Protein AF-A0A8H6SZB6-F1 (afdb_monomer)

Structure (mmCIF, N/CA/C/O backbone):
data_AF-A0A8H6SZB6-F1
#
_entry.id   AF-A0A8H6SZB6-F1
#
loop_
_atom_site.group_PDB
_atom_site.id
_atom_site.type_symbol
_atom_site.label_atom_id
_atom_site.label_alt_id
_atom_site.label_comp_id
_atom_site.label_asym_id
_atom_site.label_entity_id
_atom_site.label_seq_id
_atom_site.pdbx_PDB_ins_code
_atom_site.Cartn_x
_atom_site.Cartn_y
_atom_site.Cartn_z
_atom_site.occupancy
_atom_site.B_iso_or_equiv
_atom_site.auth_seq_id
_atom_site.auth_comp_id
_atom_site.auth_asym_id
_atom_site.auth_atom_id
_atom_site.pdbx_PDB_model_num
ATOM 1 N N . MET A 1 1 ? 35.752 -51.944 34.432 1.00 48.78 1 MET A N 1
ATOM 2 C CA . MET A 1 1 ? 34.397 -51.657 33.916 1.00 48.78 1 MET A CA 1
ATOM 3 C C . MET A 1 1 ? 34.372 -50.200 33.505 1.00 48.78 1 MET A C 1
ATOM 5 O O . MET A 1 1 ? 34.284 -49.334 34.363 1.00 48.78 1 MET A O 1
ATOM 9 N N . SER A 1 2 ? 34.583 -49.936 32.219 1.00 47.03 2 SER A N 1
ATOM 10 C CA . SER A 1 2 ? 34.638 -48.579 31.673 1.00 47.03 2 SER A CA 1
ATOM 11 C C . SER A 1 2 ? 33.209 -48.085 31.464 1.00 47.03 2 SER A C 1
ATOM 13 O O . SER A 1 2 ? 32.445 -48.708 30.727 1.00 47.03 2 SER A O 1
ATOM 15 N N . THR A 1 3 ? 32.819 -47.018 32.154 1.00 53.22 3 THR A N 1
ATOM 16 C CA . THR A 1 3 ? 31.522 -46.367 31.964 1.00 53.22 3 THR A CA 1
ATOM 17 C C . THR A 1 3 ? 31.456 -45.783 30.549 1.00 53.22 3 THR A C 1
ATOM 19 O O . THR A 1 3 ? 32.387 -45.084 30.143 1.00 53.22 3 THR A O 1
ATOM 22 N N . PRO A 1 4 ? 30.400 -46.068 29.764 1.00 52.97 4 PRO A N 1
ATOM 23 C CA . PRO A 1 4 ? 30.261 -45.492 28.435 1.00 52.97 4 PRO A CA 1
ATOM 24 C C . PRO A 1 4 ? 30.169 -43.970 28.560 1.00 52.97 4 PRO A C 1
ATOM 26 O O . PRO A 1 4 ? 29.329 -43.433 29.286 1.00 52.97 4 PRO A O 1
ATOM 29 N N . THR A 1 5 ? 31.083 -43.292 27.876 1.00 57.53 5 THR A N 1
ATOM 30 C CA . THR A 1 5 ? 31.211 -41.838 27.828 1.00 57.53 5 THR A CA 1
ATOM 31 C C . THR A 1 5 ? 29.922 -41.199 27.302 1.00 57.53 5 THR A C 1
ATOM 33 O O . THR A 1 5 ? 29.282 -41.716 26.386 1.00 57.53 5 THR A O 1
ATOM 36 N N . SER A 1 6 ? 29.540 -40.055 27.885 1.00 62.25 6 SER A N 1
ATOM 37 C CA . SER A 1 6 ? 28.322 -39.266 27.594 1.00 62.25 6 SER A CA 1
ATOM 38 C C . SER A 1 6 ? 28.018 -39.084 26.090 1.00 62.25 6 SER A C 1
ATOM 40 O O . SER A 1 6 ? 26.857 -39.081 25.679 1.00 62.25 6 SER A O 1
ATOM 42 N N . SER A 1 7 ? 29.060 -39.055 25.251 1.00 62.00 7 SER A N 1
ATOM 43 C CA . SER A 1 7 ? 28.978 -38.996 23.783 1.00 62.00 7 SER A CA 1
ATOM 44 C C . SER A 1 7 ? 28.144 -40.128 23.161 1.00 62.00 7 SER A C 1
ATOM 46 O O . SER A 1 7 ? 27.322 -39.883 22.281 1.00 62.00 7 SER A O 1
ATOM 48 N N . ALA A 1 8 ? 28.273 -41.364 23.657 1.00 64.75 8 ALA A N 1
ATOM 49 C CA . ALA A 1 8 ? 27.619 -42.531 23.058 1.00 64.75 8 ALA A CA 1
ATOM 50 C C . ALA A 1 8 ? 26.089 -42.539 23.256 1.00 64.75 8 ALA A C 1
ATOM 52 O O . ALA A 1 8 ? 25.350 -43.060 22.420 1.00 64.75 8 ALA A O 1
ATOM 53 N N . LYS A 1 9 ? 25.586 -41.933 24.344 1.00 61.62 9 LYS A N 1
ATOM 54 C CA . LYS A 1 9 ? 24.136 -41.804 24.586 1.00 61.62 9 LYS A CA 1
ATOM 55 C C . LYS A 1 9 ? 23.492 -40.743 23.690 1.00 61.62 9 LYS A C 1
ATOM 57 O O . LYS A 1 9 ? 22.364 -40.937 23.241 1.00 61.62 9 LYS A O 1
ATOM 62 N N . LEU A 1 10 ? 24.206 -39.655 23.400 1.00 60.78 10 LEU A N 1
ATOM 63 C CA . LEU A 1 10 ? 23.748 -38.611 22.479 1.00 60.78 10 LEU A CA 1
ATOM 64 C C . LEU A 1 10 ? 23.704 -39.111 21.026 1.00 60.78 10 LEU A C 1
ATOM 66 O O . LEU A 1 10 ? 22.736 -38.841 20.317 1.00 60.78 10 LEU A O 1
ATOM 70 N N . GLU A 1 11 ? 24.686 -39.908 20.601 1.00 60.69 11 GLU A N 1
ATOM 71 C CA . GLU A 1 11 ? 24.689 -40.521 19.264 1.00 60.69 11 GLU A CA 1
ATOM 72 C C . GLU A 1 11 ? 23.550 -41.532 19.059 1.00 60.69 11 GLU A C 1
ATOM 74 O O . GLU A 1 11 ? 22.949 -41.572 17.983 1.00 60.69 11 GLU A O 1
ATOM 79 N N . ALA A 1 12 ? 23.199 -42.314 20.087 1.00 62.69 12 ALA A N 1
ATOM 80 C CA . ALA A 1 12 ? 22.104 -43.284 20.006 1.00 62.69 12 ALA A CA 1
ATOM 81 C C . ALA A 1 12 ? 20.720 -42.621 19.851 1.00 62.69 12 ALA A C 1
ATOM 83 O O . ALA A 1 12 ? 19.852 -43.168 19.173 1.00 62.69 12 ALA A O 1
ATOM 84 N N . SER A 1 13 ? 20.526 -41.427 20.425 1.00 62.12 13 SER A N 1
ATOM 85 C CA . SER A 1 13 ? 19.269 -40.665 20.331 1.00 62.12 13 SER A CA 1
ATOM 86 C C . SER A 1 13 ? 19.099 -39.926 18.990 1.00 62.12 13 SER A C 1
ATOM 88 O O . SER A 1 13 ? 17.979 -39.728 18.524 1.00 62.12 13 SER A O 1
ATOM 90 N N . ARG A 1 14 ? 20.200 -39.561 18.311 1.00 60.28 14 ARG A N 1
ATOM 91 C CA . ARG A 1 14 ? 20.164 -38.813 17.035 1.00 60.28 14 ARG A CA 1
ATOM 92 C C . ARG A 1 14 ? 19.840 -39.672 15.808 1.00 60.28 14 ARG A C 1
ATOM 94 O O . ARG A 1 14 ? 19.167 -39.200 14.893 1.00 60.28 14 ARG A O 1
ATOM 101 N N . LYS A 1 15 ? 20.270 -40.939 15.782 1.00 62.75 15 LYS A N 1
ATOM 102 C CA . LYS A 1 15 ? 20.017 -41.863 14.656 1.00 62.75 15 LYS A CA 1
ATOM 103 C C . LYS A 1 15 ? 18.532 -42.031 14.273 1.00 62.75 15 LYS A C 1
ATOM 105 O O . LYS A 1 15 ? 18.250 -41.978 13.077 1.00 62.75 15 LYS A O 1
ATOM 110 N N . PRO A 1 16 ? 17.571 -42.187 15.209 1.00 69.81 16 PRO A N 1
ATOM 111 C CA . PRO A 1 16 ? 16.164 -42.341 14.834 1.00 69.81 16 PRO A CA 1
ATOM 112 C C . PRO A 1 16 ? 15.536 -41.066 14.251 1.00 69.81 16 PRO A C 1
ATOM 114 O O . PRO A 1 16 ? 14.586 -41.167 13.484 1.00 69.81 16 PRO A O 1
ATOM 117 N N . GLN A 1 17 ? 16.048 -39.873 14.573 1.00 73.56 17 GLN A N 1
ATOM 118 C CA . GLN A 1 17 ? 15.502 -38.620 14.037 1.00 73.56 17 GLN A CA 1
ATOM 119 C C . GLN A 1 17 ? 15.934 -38.373 12.587 1.00 73.56 17 GLN A C 1
ATOM 121 O O . GLN A 1 17 ? 15.098 -38.029 11.756 1.00 73.56 17 GLN A O 1
ATOM 126 N N . ALA A 1 18 ? 17.209 -38.609 12.259 1.00 73.94 18 ALA A N 1
ATOM 127 C CA . ALA A 1 18 ? 17.701 -38.465 10.887 1.00 73.94 18 ALA A CA 1
ATOM 128 C C . ALA A 1 18 ? 17.004 -39.438 9.915 1.00 73.94 18 ALA A C 1
ATOM 130 O O . ALA A 1 18 ? 16.663 -39.053 8.799 1.00 73.94 18 ALA A O 1
ATOM 131 N N . ALA A 1 19 ? 16.730 -40.671 10.360 1.00 78.81 19 ALA A N 1
ATOM 132 C CA . ALA A 1 19 ? 15.985 -41.655 9.574 1.00 78.81 19 ALA A CA 1
ATOM 133 C C . ALA A 1 19 ? 14.561 -41.176 9.243 1.00 78.81 19 ALA A C 1
ATOM 135 O O . ALA A 1 19 ? 14.145 -41.267 8.096 1.00 78.81 19 ALA A O 1
ATOM 136 N N . ARG A 1 20 ? 13.861 -40.570 10.212 1.00 83.56 20 ARG A N 1
ATOM 137 C CA . ARG A 1 20 ? 12.500 -40.044 10.012 1.00 83.56 20 ARG A CA 1
ATOM 138 C C . ARG A 1 20 ? 12.433 -38.926 8.975 1.00 83.56 20 ARG A C 1
ATOM 140 O O . ARG A 1 20 ? 11.493 -38.890 8.192 1.00 83.56 20 ARG A O 1
ATOM 147 N N . ILE A 1 21 ? 13.424 -38.032 8.935 1.00 87.56 21 ILE A N 1
ATOM 148 C CA . ILE A 1 21 ? 13.468 -36.959 7.922 1.00 87.56 21 ILE A CA 1
ATOM 149 C C . ILE A 1 21 ? 13.642 -37.559 6.522 1.00 87.56 21 ILE A C 1
ATOM 151 O O . ILE A 1 21 ? 12.982 -37.142 5.574 1.00 87.56 21 ILE A O 1
ATOM 155 N N . LEU A 1 22 ? 14.479 -38.592 6.396 1.00 88.44 22 LEU A N 1
ATOM 156 C CA . LEU A 1 22 ? 14.654 -39.336 5.149 1.00 88.44 22 LEU A CA 1
ATOM 157 C C . LEU A 1 22 ? 13.455 -40.231 4.794 1.00 88.44 22 LEU A C 1
ATOM 159 O O . LEU A 1 22 ? 13.477 -40.848 3.742 1.00 88.44 22 LEU A O 1
ATOM 163 N N . GLU A 1 23 ? 12.412 -40.318 5.613 1.00 93.62 23 GLU A N 1
ATOM 164 C CA . GLU A 1 23 ? 11.171 -41.033 5.286 1.00 93.62 23 GLU A CA 1
ATOM 165 C C . GLU A 1 23 ? 10.054 -40.078 4.831 1.00 93.62 23 GLU A C 1
ATOM 167 O O . GLU A 1 23 ? 9.048 -40.531 4.289 1.00 93.62 23 GLU A O 1
ATOM 172 N N . MET A 1 24 ? 10.229 -38.761 4.996 1.00 95.94 24 MET A N 1
ATOM 173 C CA . MET A 1 24 ? 9.219 -37.766 4.624 1.00 95.94 24 MET A CA 1
ATOM 174 C C . MET A 1 24 ? 9.021 -37.684 3.102 1.00 95.94 24 MET A C 1
ATOM 176 O O . MET A 1 24 ? 10.014 -37.677 2.379 1.00 95.94 24 MET A O 1
ATOM 180 N N . PRO A 1 25 ? 7.783 -37.559 2.593 1.00 97.00 25 PRO A N 1
ATOM 181 C CA . PRO A 1 25 ? 7.503 -37.315 1.175 1.00 97.00 25 PRO A CA 1
ATOM 182 C C . PRO A 1 25 ? 8.353 -36.197 0.554 1.00 97.00 25 PRO A C 1
ATOM 184 O O . PRO A 1 25 ? 8.723 -35.238 1.239 1.00 97.00 25 PRO A O 1
ATOM 187 N N . PHE A 1 26 ? 8.649 -36.327 -0.745 1.00 96.56 26 PHE A N 1
ATOM 188 C CA . PHE A 1 26 ? 9.440 -35.355 -1.509 1.00 96.56 26 PHE A CA 1
ATOM 189 C C . PHE A 1 26 ? 8.883 -33.939 -1.338 1.00 96.56 26 PHE A C 1
ATOM 191 O O . PHE A 1 26 ? 9.628 -33.010 -1.035 1.00 96.56 26 PHE A O 1
ATOM 198 N N . GLU A 1 27 ? 7.562 -33.805 -1.454 1.00 96.88 27 GLU A N 1
ATOM 199 C CA . GLU A 1 27 ? 6.827 -32.546 -1.420 1.00 96.88 27 GLU A CA 1
ATOM 200 C C . GLU A 1 27 ? 7.056 -31.818 -0.092 1.00 96.88 27 GLU A C 1
ATOM 202 O O . GLU A 1 27 ? 7.439 -30.651 -0.090 1.00 96.88 27 GLU A O 1
ATOM 207 N N . LEU A 1 28 ? 6.944 -32.530 1.035 1.00 96.88 28 LEU A N 1
ATOM 208 C CA . LEU A 1 28 ? 7.135 -31.940 2.361 1.00 96.88 28 LEU A CA 1
ATOM 209 C C . LEU A 1 28 ? 8.580 -31.497 2.597 1.00 96.88 28 LEU A C 1
ATOM 211 O O . LEU A 1 28 ? 8.812 -30.440 3.174 1.00 96.88 28 LEU A O 1
ATOM 215 N N . ILE A 1 29 ? 9.567 -32.277 2.148 1.00 96.69 29 ILE A N 1
ATOM 216 C CA . ILE A 1 29 ? 10.972 -31.868 2.270 1.00 96.69 29 ILE A CA 1
ATOM 217 C C . ILE A 1 29 ? 11.244 -30.650 1.376 1.00 96.69 29 ILE A C 1
ATOM 219 O O . ILE A 1 29 ? 11.917 -29.720 1.817 1.00 96.69 29 ILE A O 1
ATOM 223 N N . SER A 1 30 ? 10.706 -30.628 0.153 1.00 96.75 30 SER A N 1
ATOM 224 C CA . SER A 1 30 ? 10.857 -29.499 -0.771 1.00 96.75 30 SER A CA 1
ATOM 225 C C . SER A 1 30 ? 10.249 -28.208 -0.209 1.00 96.75 30 SER A C 1
ATOM 227 O O . SER A 1 30 ? 10.849 -27.141 -0.332 1.00 96.75 30 SER A O 1
ATOM 229 N N . GLU A 1 31 ? 9.102 -28.301 0.470 1.00 96.50 31 GLU A N 1
ATOM 230 C CA . GLU A 1 31 ? 8.441 -27.179 1.138 1.00 96.50 31 GLU A CA 1
ATOM 231 C C . GLU A 1 31 ? 9.254 -26.697 2.347 1.00 96.50 31 GLU A C 1
ATOM 233 O O . GLU A 1 31 ? 9.526 -25.505 2.475 1.00 96.50 31 GLU A O 1
ATOM 238 N N . ILE A 1 32 ? 9.749 -27.619 3.182 1.00 96.44 32 ILE A N 1
ATOM 239 C CA . ILE A 1 32 ? 10.641 -27.293 4.307 1.00 96.44 32 ILE A CA 1
ATOM 240 C C . ILE A 1 32 ? 11.908 -26.580 3.821 1.00 96.44 32 ILE A C 1
ATOM 242 O O . ILE A 1 32 ? 12.345 -25.617 4.448 1.00 96.44 32 ILE A O 1
ATOM 246 N N . MET A 1 33 ? 12.499 -27.022 2.707 1.00 96.94 33 MET A N 1
ATOM 247 C CA . MET A 1 33 ? 13.668 -26.367 2.110 1.00 96.94 33 MET A CA 1
ATOM 248 C C . MET A 1 33 ? 13.342 -24.955 1.609 1.00 96.94 33 MET A C 1
ATOM 250 O O . MET A 1 33 ? 14.152 -24.050 1.785 1.00 96.94 33 MET A O 1
ATOM 254 N N . GLN A 1 34 ? 12.165 -24.738 1.017 1.00 94.50 34 GLN A N 1
ATOM 255 C CA . GLN A 1 34 ? 11.734 -23.405 0.579 1.00 94.50 34 GLN A CA 1
ATOM 256 C C . GLN A 1 34 ? 11.514 -22.461 1.765 1.00 94.50 34 GLN A C 1
ATOM 258 O O . GLN A 1 34 ? 12.004 -21.334 1.751 1.00 94.50 34 GLN A O 1
ATOM 263 N N . ILE A 1 35 ? 10.843 -22.931 2.818 1.00 94.88 35 ILE A N 1
ATOM 264 C CA . ILE A 1 35 ? 10.656 -22.159 4.054 1.00 94.88 35 ILE A CA 1
ATOM 265 C C . ILE A 1 35 ? 12.015 -21.853 4.691 1.00 94.88 35 ILE A C 1
ATOM 267 O O . ILE A 1 35 ? 12.291 -20.715 5.059 1.00 94.88 35 ILE A O 1
ATOM 271 N N . GLY A 1 36 ? 12.897 -22.850 4.776 1.00 95.50 36 GLY A N 1
ATOM 272 C CA . GLY A 1 36 ? 14.244 -22.670 5.304 1.00 95.50 36 GLY A CA 1
ATOM 273 C C . GLY A 1 36 ? 15.061 -21.651 4.508 1.00 95.50 36 GLY A C 1
ATOM 274 O O . GLY A 1 36 ? 15.785 -20.863 5.113 1.00 95.50 36 GLY A O 1
ATOM 275 N N . LEU A 1 37 ? 14.918 -21.611 3.180 1.00 92.62 37 LEU A N 1
ATOM 276 C CA . LEU A 1 37 ? 15.553 -20.599 2.336 1.00 92.62 37 LEU A CA 1
ATOM 277 C C . LEU A 1 37 ? 15.061 -19.190 2.690 1.00 92.62 37 LEU A C 1
ATOM 279 O O . LEU A 1 37 ? 15.884 -18.307 2.897 1.00 92.62 37 LEU A O 1
ATOM 283 N N . LEU A 1 38 ? 13.744 -18.995 2.815 1.00 89.81 38 LEU A N 1
ATOM 284 C CA . LEU A 1 38 ? 13.154 -17.696 3.169 1.00 89.81 38 LEU A CA 1
ATOM 285 C C . LEU A 1 38 ? 13.582 -17.213 4.561 1.00 89.81 38 LEU A C 1
ATOM 287 O O . LEU A 1 38 ? 13.810 -16.026 4.755 1.00 89.81 38 LEU A O 1
ATOM 291 N N . LEU A 1 39 ? 13.723 -18.128 5.522 1.00 91.75 39 LEU A N 1
ATOM 292 C CA . LEU A 1 39 ? 14.151 -17.793 6.884 1.00 91.75 39 LEU A CA 1
ATOM 293 C C . LEU A 1 39 ? 15.654 -17.504 6.996 1.00 91.75 39 LEU A C 1
ATOM 295 O O . LEU A 1 39 ? 16.068 -16.747 7.868 1.00 91.75 39 LEU A O 1
ATOM 299 N N . THR A 1 40 ? 16.484 -18.139 6.164 1.00 91.50 40 THR A N 1
ATOM 300 C CA . THR A 1 40 ? 17.953 -17.998 6.228 1.00 91.50 40 THR A CA 1
ATOM 301 C C . THR A 1 40 ? 18.490 -16.901 5.322 1.00 91.50 40 THR A C 1
ATOM 303 O O . THR A 1 40 ? 19.527 -16.315 5.622 1.00 91.50 40 THR A O 1
ATOM 306 N N . VAL A 1 41 ? 17.793 -16.623 4.223 1.00 88.81 41 VAL A N 1
ATOM 307 C CA . VAL A 1 41 ? 18.139 -15.597 3.242 1.00 88.81 41 VAL A CA 1
ATOM 308 C C . VAL A 1 41 ? 16.904 -14.705 3.058 1.00 88.81 41 VAL A C 1
ATOM 310 O O . VAL A 1 41 ? 16.207 -14.826 2.048 1.00 88.81 41 VAL A O 1
ATOM 313 N N . PRO A 1 42 ? 16.582 -13.856 4.059 1.00 81.00 42 PRO A N 1
ATOM 314 C CA . PRO A 1 42 ? 15.357 -13.056 4.049 1.00 81.00 42 PRO A CA 1
ATOM 315 C C . PRO A 1 42 ? 15.380 -11.999 2.944 1.00 81.00 42 PRO A C 1
ATOM 317 O O . PRO A 1 42 ? 14.350 -11.739 2.323 1.00 81.00 42 PRO A O 1
ATOM 320 N N . ASN A 1 43 ? 16.561 -11.444 2.647 1.00 80.75 43 ASN A N 1
ATOM 321 C CA . ASN A 1 43 ? 16.727 -10.567 1.500 1.00 80.75 43 ASN A CA 1
ATOM 322 C C . ASN A 1 43 ? 16.753 -11.403 0.213 1.00 80.75 43 ASN A C 1
ATOM 324 O O . ASN A 1 43 ? 17.691 -12.167 -0.040 1.00 80.75 43 ASN A O 1
ATOM 328 N N . ARG A 1 44 ? 15.714 -11.241 -0.608 1.00 72.50 44 ARG A N 1
ATOM 329 C CA . ARG A 1 44 ? 15.559 -11.963 -1.871 1.00 72.50 44 ARG A CA 1
ATOM 330 C C . ARG A 1 44 ? 16.610 -11.588 -2.919 1.00 72.50 44 ARG A C 1
ATOM 332 O O . ARG A 1 44 ? 16.904 -12.418 -3.777 1.00 72.50 44 ARG A O 1
ATOM 339 N N . GLU A 1 45 ? 17.224 -10.419 -2.783 1.00 73.69 45 GLU A N 1
ATOM 340 C CA . GLU A 1 45 ? 18.260 -9.894 -3.678 1.00 73.69 45 GLU A CA 1
ATOM 341 C C . GLU A 1 45 ? 19.622 -10.567 -3.435 1.00 73.69 45 GLU A C 1
ATOM 343 O O . GLU A 1 45 ? 20.513 -10.537 -4.284 1.00 73.69 45 GLU A O 1
ATOM 348 N N . ASN A 1 46 ? 19.787 -11.285 -2.314 1.00 80.56 46 ASN A N 1
ATOM 349 C CA . ASN A 1 46 ? 21.023 -11.997 -1.997 1.00 80.56 46 ASN A CA 1
ATOM 350 C C . ASN A 1 46 ? 21.146 -13.336 -2.756 1.00 80.56 46 ASN A C 1
ATOM 352 O O . ASN A 1 46 ? 21.100 -14.431 -2.179 1.00 80.56 46 ASN A O 1
ATOM 356 N N . ASN A 1 47 ? 21.352 -13.255 -4.072 1.00 81.19 47 ASN A N 1
ATOM 357 C CA . ASN A 1 47 ? 21.537 -14.405 -4.962 1.00 81.19 47 ASN A CA 1
ATOM 358 C C . ASN A 1 47 ? 22.686 -15.329 -4.518 1.00 81.19 47 ASN A C 1
ATOM 360 O O . ASN A 1 47 ? 22.570 -16.557 -4.595 1.00 81.19 47 ASN A O 1
ATOM 364 N N . THR A 1 48 ? 23.775 -14.764 -3.988 1.00 83.25 48 THR A N 1
ATOM 365 C CA . THR A 1 48 ? 24.911 -15.527 -3.443 1.00 83.25 48 THR A CA 1
ATOM 366 C C . THR A 1 48 ? 24.512 -16.336 -2.208 1.00 83.25 48 THR A C 1
ATOM 368 O O . THR A 1 48 ? 24.897 -17.504 -2.075 1.00 83.25 48 THR A O 1
ATOM 371 N N . GLY A 1 49 ? 23.697 -15.757 -1.325 1.00 86.12 49 GLY A N 1
ATOM 372 C CA . GLY A 1 49 ? 23.115 -16.433 -0.169 1.00 86.12 49 GLY A CA 1
ATOM 373 C C . GLY A 1 49 ? 22.213 -17.591 -0.588 1.00 86.12 49 GLY A C 1
ATOM 374 O O . GLY A 1 49 ? 22.398 -18.713 -0.114 1.00 86.12 49 GLY A O 1
ATOM 375 N N . ARG A 1 50 ? 21.311 -17.365 -1.554 1.00 87.56 50 ARG A N 1
ATOM 376 C CA . ARG A 1 50 ? 20.422 -18.414 -2.095 1.00 87.56 50 ARG A CA 1
ATOM 377 C C . ARG A 1 50 ? 21.220 -19.565 -2.710 1.00 87.56 50 ARG A C 1
ATOM 379 O O . ARG A 1 50 ? 20.975 -20.732 -2.408 1.00 87.56 50 ARG A O 1
ATOM 386 N N . MET A 1 51 ? 22.232 -19.248 -3.514 1.00 85.38 51 MET A N 1
ATOM 387 C CA . MET A 1 51 ? 23.145 -20.233 -4.100 1.00 85.38 51 MET A CA 1
ATOM 388 C C . MET A 1 51 ? 23.844 -21.076 -3.031 1.00 85.38 51 MET A C 1
ATOM 390 O O . MET A 1 51 ? 23.909 -22.306 -3.135 1.00 85.38 51 MET A O 1
ATOM 394 N N . SER A 1 52 ? 24.387 -20.408 -2.014 1.00 90.00 52 SER A N 1
ATOM 395 C CA . SER A 1 52 ? 25.097 -21.051 -0.911 1.00 90.00 52 SER A CA 1
ATOM 396 C C . SER A 1 52 ? 24.161 -21.953 -0.116 1.00 90.00 52 SER A C 1
ATOM 398 O O . SER A 1 52 ? 24.544 -23.069 0.230 1.00 90.00 52 SER A O 1
ATOM 400 N N . TYR A 1 53 ? 22.912 -21.528 0.084 1.00 92.62 53 TYR A N 1
ATOM 401 C CA . TYR A 1 53 ? 21.877 -22.330 0.723 1.00 92.62 53 TYR A CA 1
ATOM 402 C C . TYR A 1 53 ? 21.575 -23.611 -0.066 1.00 92.62 53 TYR A C 1
ATOM 404 O O . TYR A 1 53 ? 21.674 -24.711 0.479 1.00 92.62 53 TYR A O 1
ATOM 412 N N . VAL A 1 54 ? 21.286 -23.502 -1.367 1.00 92.00 54 VAL A N 1
ATOM 413 C CA . VAL A 1 54 ? 20.966 -24.663 -2.220 1.00 92.00 54 VAL A CA 1
ATOM 414 C C . VAL A 1 54 ? 22.157 -25.615 -2.348 1.00 92.00 54 VAL A C 1
ATOM 416 O O . VAL A 1 54 ? 21.998 -26.835 -2.260 1.00 92.00 54 VAL A O 1
ATOM 419 N N . THR A 1 55 ? 23.369 -25.077 -2.490 1.00 91.75 55 THR A N 1
ATOM 420 C CA . THR A 1 55 ? 24.602 -25.881 -2.517 1.00 91.75 55 THR A CA 1
ATOM 421 C C . THR A 1 55 ? 24.837 -26.568 -1.168 1.00 91.75 55 THR A C 1
ATOM 423 O O . THR A 1 55 ? 25.205 -27.744 -1.126 1.00 91.75 55 THR A O 1
ATOM 426 N N . GLY A 1 56 ? 24.554 -25.865 -0.068 1.00 95.19 56 GLY A N 1
ATOM 427 C CA . GLY A 1 56 ? 24.564 -26.392 1.292 1.00 95.19 56 GLY A CA 1
ATOM 428 C C . GLY A 1 56 ? 23.625 -27.587 1.441 1.00 95.19 56 GLY A C 1
ATOM 429 O O . GLY A 1 56 ? 24.077 -28.669 1.816 1.00 95.19 56 GLY A O 1
ATOM 430 N N . LEU A 1 57 ? 22.356 -27.443 1.045 1.00 95.31 57 LEU A N 1
ATOM 431 C CA . LEU A 1 57 ? 21.372 -28.535 1.026 1.00 95.31 57 LEU A CA 1
ATOM 432 C C . LEU A 1 57 ? 21.851 -29.730 0.193 1.00 95.31 57 LEU A C 1
ATOM 434 O O . LEU A 1 57 ? 21.802 -30.873 0.653 1.00 95.31 57 LEU A O 1
ATOM 438 N N . ALA A 1 58 ? 22.393 -29.470 -0.999 1.00 95.62 58 ALA A N 1
ATOM 439 C CA . ALA A 1 58 ? 22.916 -30.504 -1.887 1.00 95.62 58 ALA A CA 1
ATOM 440 C C . ALA A 1 58 ? 24.156 -31.236 -1.340 1.00 95.62 58 ALA A C 1
ATOM 442 O O . ALA A 1 58 ? 24.531 -32.303 -1.849 1.00 95.62 58 ALA A O 1
ATOM 443 N N . SER A 1 59 ? 24.802 -30.690 -0.310 1.00 96.25 59 SER A N 1
ATOM 444 C CA . SER A 1 59 ? 25.961 -31.305 0.336 1.00 96.25 59 SER A CA 1
ATOM 445 C C . SER A 1 59 ? 25.590 -32.218 1.515 1.00 96.25 59 SER A C 1
ATOM 447 O O . SER A 1 59 ? 26.394 -33.072 1.877 1.00 96.25 59 SER A O 1
ATOM 449 N N . VAL A 1 60 ? 24.369 -32.108 2.064 1.00 95.44 60 VAL A N 1
ATOM 450 C CA . VAL A 1 60 ? 23.926 -32.846 3.265 1.00 95.44 60 VAL A CA 1
ATOM 451 C C . VAL A 1 60 ? 23.882 -34.361 3.040 1.00 95.44 60 VAL A C 1
ATOM 453 O O . VAL A 1 60 ? 24.511 -35.125 3.767 1.00 95.44 60 VAL A O 1
ATOM 456 N N . CYS A 1 61 ? 23.109 -34.819 2.053 1.00 95.31 61 CYS A N 1
ATOM 457 C CA . CYS A 1 61 ? 22.999 -36.231 1.681 1.00 95.31 61 CYS A CA 1
ATOM 458 C C . CYS A 1 61 ? 22.454 -36.373 0.251 1.00 95.31 61 CYS A C 1
ATOM 460 O O . CYS A 1 61 ? 21.969 -35.403 -0.330 1.00 95.31 61 CYS A O 1
ATOM 462 N N . THR A 1 62 ? 22.496 -37.584 -0.315 1.00 96.25 62 THR A N 1
ATOM 463 C CA . THR A 1 62 ? 22.024 -37.850 -1.688 1.00 96.25 62 THR A CA 1
ATOM 464 C C . THR A 1 62 ? 20.560 -37.461 -1.894 1.00 96.25 62 THR A C 1
ATOM 466 O O . THR A 1 62 ? 20.258 -36.758 -2.849 1.00 96.25 62 THR A O 1
ATOM 469 N N . ARG A 1 63 ? 19.671 -37.818 -0.958 1.00 95.69 63 ARG A N 1
ATOM 470 C CA . ARG A 1 63 ? 18.243 -37.473 -1.045 1.00 95.69 63 ARG A CA 1
ATOM 471 C C . ARG A 1 63 ? 18.021 -35.960 -1.057 1.00 95.69 63 ARG A C 1
ATOM 473 O O . ARG A 1 63 ? 17.236 -35.455 -1.845 1.00 95.69 63 ARG A O 1
ATOM 480 N N . PHE A 1 64 ? 18.715 -35.224 -0.187 1.00 96.69 64 PHE A N 1
ATOM 481 C CA . PHE A 1 64 ? 18.583 -33.764 -0.130 1.00 96.69 64 PHE A CA 1
ATOM 482 C C . PHE A 1 64 ? 19.114 -33.109 -1.398 1.00 96.69 64 PHE A C 1
ATOM 484 O O . PHE A 1 64 ? 18.528 -32.144 -1.869 1.00 96.69 64 PHE A O 1
ATOM 491 N N . ARG A 1 65 ? 20.192 -33.654 -1.970 1.00 96.75 65 ARG A N 1
ATOM 492 C CA . ARG A 1 65 ? 20.694 -33.236 -3.275 1.00 96.75 65 ARG A CA 1
ATOM 493 C C . ARG A 1 65 ? 19.654 -33.431 -4.362 1.00 96.75 65 ARG A C 1
ATOM 495 O O . ARG A 1 65 ? 19.391 -32.478 -5.073 1.00 96.75 65 ARG A O 1
ATOM 502 N N . GLU A 1 66 ? 19.071 -34.617 -4.485 1.00 96.75 66 GLU A N 1
ATOM 503 C CA . GLU A 1 66 ? 18.029 -34.891 -5.482 1.00 96.75 66 GLU A CA 1
ATOM 504 C C . GLU A 1 66 ? 16.879 -33.889 -5.348 1.00 96.75 66 GLU A C 1
ATOM 506 O O . GLU A 1 66 ? 16.604 -33.156 -6.291 1.00 96.75 66 GLU A O 1
ATOM 511 N N . ILE A 1 67 ? 16.324 -33.736 -4.143 1.00 96.56 67 ILE A N 1
ATOM 512 C CA . ILE A 1 67 ? 15.216 -32.807 -3.881 1.00 96.56 67 ILE A CA 1
ATOM 513 C C . ILE A 1 67 ? 15.610 -31.361 -4.192 1.00 96.56 67 ILE A C 1
ATOM 515 O O . ILE A 1 67 ? 14.887 -30.664 -4.901 1.00 96.56 67 ILE A O 1
ATOM 519 N N . ALA A 1 68 ? 16.771 -30.905 -3.713 1.00 95.81 68 ALA A N 1
ATOM 520 C CA . ALA A 1 68 ? 17.232 -29.542 -3.946 1.00 95.81 68 ALA A CA 1
ATOM 521 C C . ALA A 1 68 ? 17.447 -29.261 -5.440 1.00 95.81 68 ALA A C 1
ATOM 523 O O . ALA A 1 68 ? 17.097 -28.190 -5.928 1.00 95.81 68 ALA A O 1
ATOM 524 N N . LEU A 1 69 ? 18.005 -30.222 -6.183 1.00 93.38 69 LEU A N 1
ATOM 525 C CA . LEU A 1 69 ? 18.248 -30.101 -7.619 1.00 93.38 69 LEU A CA 1
ATOM 526 C C . LEU A 1 69 ? 16.957 -30.213 -8.456 1.00 93.38 69 LEU A C 1
ATOM 528 O O . LEU A 1 69 ? 16.924 -29.627 -9.538 1.00 93.38 69 LEU A O 1
ATOM 532 N N . GLU A 1 70 ? 15.940 -30.939 -7.979 1.00 95.50 70 GLU A N 1
ATOM 533 C CA . GLU A 1 70 ? 14.651 -31.189 -8.652 1.00 95.50 70 GLU A CA 1
ATOM 534 C C . GLU A 1 70 ? 13.523 -30.233 -8.238 1.00 95.50 70 GLU A C 1
ATOM 536 O O . GLU A 1 70 ? 12.424 -30.351 -8.768 1.00 95.50 70 GLU A O 1
ATOM 541 N N . THR A 1 71 ? 13.766 -29.287 -7.326 1.00 96.00 71 THR A N 1
ATOM 542 C CA . THR A 1 71 ? 12.769 -28.296 -6.876 1.00 96.00 71 THR A CA 1
ATOM 543 C C . THR A 1 71 ? 13.044 -26.934 -7.528 1.00 96.00 71 THR A C 1
ATOM 545 O O . THR A 1 71 ? 13.860 -26.174 -6.999 1.00 96.00 71 THR A O 1
ATOM 548 N N . PRO A 1 72 ? 12.388 -26.569 -8.650 1.00 94.81 72 PRO A N 1
ATOM 549 C CA . PRO A 1 72 ? 12.686 -25.349 -9.410 1.00 94.81 72 PRO A CA 1
ATOM 550 C C . PRO A 1 72 ? 12.573 -24.054 -8.599 1.00 94.81 72 PRO A C 1
ATOM 552 O O . PRO A 1 72 ? 13.321 -23.112 -8.845 1.00 94.81 72 PRO A O 1
ATOM 555 N N . GLN A 1 73 ? 11.688 -24.017 -7.599 1.00 93.75 73 GLN A N 1
ATOM 556 C CA . GLN A 1 73 ? 11.441 -22.862 -6.730 1.00 93.75 73 GLN A CA 1
ATOM 557 C C . GLN A 1 73 ? 12.683 -22.453 -5.927 1.00 93.75 73 GLN A C 1
ATOM 559 O O . GLN A 1 73 ? 12.884 -21.270 -5.658 1.00 93.75 73 GLN A O 1
ATOM 564 N N . LEU A 1 74 ? 13.555 -23.411 -5.592 1.00 92.12 74 LEU A N 1
ATOM 565 C CA . LEU A 1 74 ? 14.833 -23.132 -4.927 1.00 92.12 74 LEU A CA 1
ATOM 566 C C . LEU A 1 74 ? 15.834 -22.427 -5.858 1.00 92.12 74 LEU A C 1
ATOM 568 O O . LEU A 1 74 ? 16.768 -21.787 -5.384 1.00 92.12 74 LEU A O 1
ATOM 572 N N . TRP A 1 75 ? 15.626 -22.524 -7.173 1.00 89.88 75 TRP A N 1
ATOM 573 C CA . TRP A 1 75 ? 16.466 -21.932 -8.218 1.00 89.88 75 TRP A CA 1
ATOM 574 C C . TRP A 1 75 ? 15.870 -20.655 -8.810 1.00 89.88 75 TRP A C 1
ATOM 576 O O . TRP A 1 75 ? 16.438 -20.101 -9.747 1.00 89.88 75 TRP A O 1
ATOM 586 N N . VAL A 1 76 ? 14.729 -20.180 -8.305 1.00 85.50 76 VAL A N 1
ATOM 587 C CA . VAL A 1 76 ? 14.207 -18.866 -8.689 1.00 85.50 76 VAL A CA 1
ATOM 588 C C . VAL A 1 76 ? 15.131 -17.811 -8.086 1.00 85.50 76 VAL A C 1
ATOM 590 O O . VAL A 1 76 ? 15.252 -17.715 -6.859 1.00 85.50 76 VAL A O 1
ATOM 593 N N . LEU A 1 77 ? 15.820 -17.078 -8.957 1.00 76.94 77 LEU A N 1
ATOM 594 C CA . LEU A 1 77 ? 16.589 -15.889 -8.605 1.00 76.94 77 LEU A CA 1
ATOM 595 C C . LEU A 1 77 ? 15.692 -14.665 -8.746 1.00 76.94 77 LEU A C 1
ATOM 597 O O . LEU A 1 77 ? 14.818 -14.635 -9.616 1.00 76.94 77 LEU A O 1
ATOM 601 N N . GLU A 1 78 ? 15.944 -13.654 -7.924 1.00 73.38 78 GLU A N 1
ATOM 602 C CA . GLU A 1 78 ? 15.599 -12.295 -8.318 1.00 73.38 78 GLU A CA 1
ATOM 603 C C . GLU A 1 78 ? 16.750 -11.806 -9.181 1.00 73.38 78 GLU A C 1
ATOM 605 O O . GLU A 1 78 ? 17.907 -11.816 -8.757 1.00 73.38 78 GLU A O 1
ATOM 610 N N . TYR A 1 79 ? 16.458 -11.496 -10.439 1.00 66.31 79 TYR A N 1
ATOM 611 C CA . TYR A 1 79 ? 17.495 -11.009 -11.331 1.00 66.31 79 TYR A CA 1
ATOM 612 C C . TYR A 1 79 ? 17.706 -9.528 -11.029 1.00 66.31 79 TYR A C 1
ATOM 614 O O . TYR A 1 79 ? 16.985 -8.687 -11.558 1.00 66.31 79 TYR A O 1
ATOM 622 N N . PHE A 1 80 ? 18.622 -9.265 -10.098 1.00 59.97 80 PHE A N 1
ATOM 623 C CA . PHE A 1 80 ? 19.175 -7.953 -9.804 1.00 59.97 80 PHE A CA 1
ATOM 624 C C . PHE A 1 80 ? 20.387 -7.792 -10.717 1.00 59.97 80 PHE A C 1
ATOM 626 O O . PHE A 1 80 ? 21.266 -8.657 -10.714 1.00 59.97 80 PHE A O 1
ATOM 633 N N . ASP A 1 81 ? 20.399 -6.707 -11.477 1.00 55.94 81 ASP A N 1
ATOM 634 C CA . ASP A 1 81 ? 21.560 -6.193 -12.192 1.00 55.94 81 ASP A CA 1
ATOM 635 C C . ASP A 1 81 ? 21.849 -6.743 -13.610 1.00 55.94 81 ASP A C 1
ATOM 637 O O . ASP A 1 81 ? 22.106 -7.925 -13.875 1.00 55.94 81 ASP A O 1
ATOM 641 N N . ILE A 1 82 ? 21.830 -5.800 -14.550 1.00 52.75 82 ILE A N 1
ATOM 642 C CA . ILE A 1 82 ? 22.153 -5.949 -15.970 1.00 52.75 82 ILE A CA 1
ATOM 643 C C . ILE A 1 82 ? 23.681 -5.897 -16.187 1.00 52.75 82 ILE A C 1
ATOM 645 O O . ILE A 1 82 ? 24.176 -6.289 -17.239 1.00 52.75 82 ILE A O 1
ATOM 649 N N . LEU A 1 83 ? 24.471 -5.523 -15.179 1.00 49.12 83 LEU A N 1
ATOM 650 C CA . LEU A 1 83 ? 25.931 -5.431 -15.280 1.00 49.12 83 LEU A CA 1
ATOM 651 C C . LEU A 1 83 ? 26.656 -6.769 -15.472 1.00 49.12 83 LEU A C 1
ATOM 653 O O . LEU A 1 83 ? 27.825 -6.805 -15.848 1.00 49.12 83 LEU A O 1
ATOM 657 N N . GLY A 1 84 ? 25.985 -7.893 -15.218 1.00 49.44 84 GLY A N 1
ATOM 658 C CA . GLY A 1 84 ? 26.572 -9.228 -15.325 1.00 49.44 84 GLY A CA 1
ATOM 659 C C . GLY A 1 84 ? 26.577 -9.839 -16.729 1.00 49.44 84 GLY A C 1
ATOM 660 O O . GLY A 1 84 ? 26.800 -11.051 -16.824 1.00 49.44 84 GLY A O 1
ATOM 661 N N . TYR A 1 85 ? 26.273 -9.073 -17.786 1.00 58.12 85 TYR A N 1
ATOM 662 C CA . TYR A 1 85 ? 26.188 -9.596 -19.153 1.00 58.12 85 TYR A CA 1
ATOM 663 C C . TYR A 1 85 ? 27.549 -9.671 -19.869 1.00 58.12 85 TYR A C 1
ATOM 665 O O . TYR A 1 85 ? 28.385 -8.787 -19.697 1.00 58.12 85 TYR A O 1
ATOM 673 N N . PRO A 1 86 ? 27.791 -10.719 -20.691 1.00 61.16 86 PRO A N 1
ATOM 674 C CA . PRO A 1 86 ? 26.895 -11.835 -21.031 1.00 61.16 86 PRO A CA 1
ATOM 675 C C . PRO A 1 86 ? 26.597 -12.763 -19.842 1.00 61.16 86 PRO A C 1
ATOM 677 O O . PRO A 1 86 ? 27.455 -12.944 -18.979 1.00 61.16 86 PRO A O 1
ATOM 680 N N . LEU A 1 87 ? 25.411 -13.402 -19.825 1.00 70.62 87 LEU A N 1
ATOM 681 C CA . LEU A 1 87 ? 25.023 -14.345 -18.764 1.00 70.62 87 LEU A CA 1
ATOM 682 C C . LEU A 1 87 ? 26.151 -15.333 -18.474 1.00 70.62 87 LEU A C 1
ATOM 684 O O . LEU A 1 87 ? 26.493 -16.186 -19.299 1.00 70.62 87 LEU A O 1
ATOM 688 N N . ASN A 1 88 ? 26.706 -15.268 -17.267 1.00 78.06 88 ASN A N 1
ATOM 689 C CA . ASN A 1 88 ? 27.698 -16.251 -16.870 1.00 78.06 88 ASN A CA 1
ATOM 690 C C . ASN A 1 88 ? 27.063 -17.663 -16.831 1.00 78.06 88 ASN A C 1
ATOM 692 O O . ASN A 1 88 ? 25.860 -17.847 -16.618 1.00 78.06 88 ASN A O 1
ATOM 696 N N . ALA A 1 89 ? 27.888 -18.701 -16.997 1.00 82.00 89 ALA A N 1
ATOM 697 C CA . ALA A 1 89 ? 27.412 -20.086 -17.050 1.00 82.00 89 ALA A CA 1
ATOM 698 C C . ALA A 1 89 ? 26.666 -20.540 -15.778 1.00 82.00 89 ALA A C 1
ATOM 700 O O . ALA A 1 89 ? 25.929 -21.528 -15.816 1.00 82.00 89 ALA A O 1
ATOM 701 N N . LYS A 1 90 ? 26.861 -19.858 -14.639 1.00 79.94 90 LYS A N 1
ATOM 702 C CA . LYS A 1 90 ? 26.081 -20.131 -13.428 1.00 79.94 90 LYS A CA 1
ATOM 703 C C . LYS A 1 90 ? 24.659 -19.614 -13.614 1.00 79.94 90 LYS A C 1
ATOM 705 O O . LYS A 1 90 ? 23.741 -20.402 -13.433 1.00 79.94 90 LYS A O 1
ATOM 710 N N . THR A 1 91 ? 24.471 -18.369 -14.046 1.00 78.31 91 THR A N 1
ATOM 711 C CA . THR A 1 91 ? 23.144 -17.788 -14.283 1.00 78.31 91 THR A CA 1
ATOM 712 C C . THR A 1 91 ? 22.337 -18.591 -15.298 1.00 78.31 91 THR A C 1
ATOM 714 O O . THR A 1 91 ? 21.183 -18.917 -15.027 1.00 78.31 91 THR A O 1
ATOM 717 N N . GLN A 1 92 ? 22.954 -19.036 -16.399 1.00 83.31 92 GLN A N 1
ATOM 718 C CA . GLN A 1 92 ? 22.268 -19.899 -17.367 1.00 83.31 92 GLN A CA 1
ATOM 719 C C . GLN A 1 92 ? 21.725 -21.181 -16.714 1.00 83.31 92 GLN A C 1
ATOM 721 O O . GLN 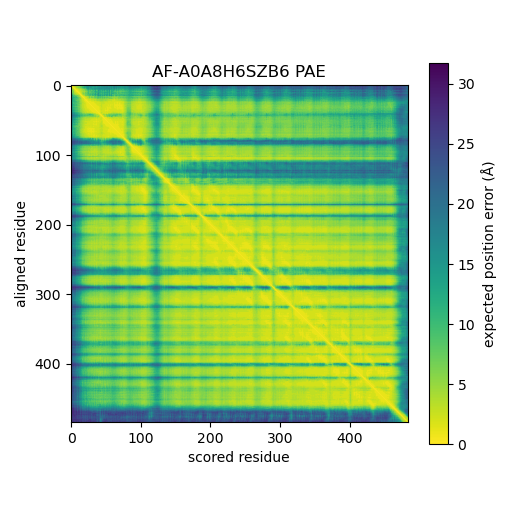A 1 92 ? 20.566 -21.538 -16.903 1.00 83.31 92 GLN A O 1
ATOM 726 N N . ARG A 1 93 ? 22.518 -21.841 -15.857 1.00 83.31 93 ARG A N 1
ATOM 727 C CA . ARG A 1 93 ? 22.066 -23.040 -15.128 1.00 83.31 93 ARG A CA 1
ATOM 728 C C . ARG A 1 93 ? 20.893 -22.753 -14.192 1.00 83.31 93 ARG A C 1
ATOM 730 O O . ARG A 1 93 ? 20.076 -23.646 -13.974 1.00 83.31 93 ARG A O 1
ATOM 737 N N . PHE A 1 94 ? 20.811 -21.550 -13.628 1.00 84.31 94 PHE A N 1
ATOM 738 C CA . PHE A 1 94 ? 19.660 -21.136 -12.824 1.00 84.31 94 PHE A CA 1
ATOM 739 C C . PHE A 1 94 ? 18.423 -20.957 -13.684 1.00 84.31 94 PHE A C 1
ATOM 741 O O . PHE A 1 94 ? 17.373 -21.499 -13.343 1.00 84.31 94 PHE A O 1
ATOM 748 N N . LEU A 1 95 ? 18.548 -20.269 -14.818 1.00 86.06 95 LEU A N 1
ATOM 749 C CA . LEU A 1 95 ? 17.446 -20.093 -15.760 1.00 86.06 95 LEU A CA 1
ATOM 750 C C . LEU A 1 95 ? 16.930 -21.436 -16.285 1.00 86.06 95 LEU A C 1
ATOM 752 O O . LEU A 1 95 ? 15.715 -21.624 -16.358 1.00 86.06 95 LEU A O 1
ATOM 756 N N . ASP A 1 96 ? 17.830 -22.381 -16.559 1.00 88.75 96 ASP A N 1
ATOM 757 C CA . ASP A 1 96 ? 17.485 -23.727 -17.019 1.00 88.75 96 ASP A CA 1
ATOM 758 C C . ASP A 1 96 ? 16.753 -24.536 -15.936 1.00 88.75 96 ASP A C 1
ATOM 760 O O . ASP A 1 96 ? 15.733 -25.169 -16.210 1.00 88.75 96 ASP A O 1
ATOM 764 N N . ARG A 1 97 ? 17.236 -24.509 -14.686 1.00 90.06 97 ARG A N 1
ATOM 765 C CA . ARG A 1 97 ? 16.626 -25.258 -13.568 1.00 90.06 97 ARG A CA 1
ATOM 766 C C . ARG A 1 97 ? 15.314 -24.653 -13.088 1.00 90.06 97 ARG A C 1
ATOM 768 O O . ARG A 1 97 ? 14.415 -25.381 -12.680 1.00 90.06 97 ARG A O 1
ATOM 775 N N . SER A 1 98 ? 15.196 -23.332 -13.158 1.00 92.19 98 SER A N 1
ATOM 776 C CA . SER A 1 98 ? 13.982 -22.601 -12.800 1.00 92.19 98 SER A CA 1
ATOM 777 C C . SER A 1 98 ? 12.971 -22.530 -13.941 1.00 92.19 98 SER A C 1
ATOM 779 O O . SER A 1 98 ? 11.922 -21.929 -13.745 1.00 92.19 98 SER A O 1
ATOM 781 N N . LYS A 1 99 ? 13.237 -23.139 -15.112 1.00 91.25 99 LYS A N 1
ATOM 782 C CA . LYS A 1 99 ? 12.409 -23.045 -16.331 1.00 91.25 99 LYS A CA 1
ATOM 783 C C . LYS A 1 99 ? 10.883 -23.063 -16.128 1.00 91.25 99 LYS A C 1
ATOM 785 O O . LYS A 1 99 ? 10.221 -22.250 -16.765 1.00 91.25 99 LYS A O 1
ATOM 790 N N . PRO A 1 100 ? 10.291 -23.932 -15.286 1.00 92.81 100 PRO A N 1
ATOM 791 C CA . PRO A 1 100 ? 8.838 -23.949 -15.092 1.00 92.81 100 PRO A CA 1
ATOM 792 C C . PRO A 1 100 ? 8.300 -22.813 -14.204 1.00 92.81 100 PRO A C 1
ATOM 794 O O . PRO A 1 100 ? 7.088 -22.650 -14.095 1.00 92.81 100 PRO A O 1
ATOM 797 N N . CYS A 1 101 ? 9.171 -22.051 -13.547 1.00 93.88 101 CYS A N 1
ATOM 798 C CA . CYS A 1 101 ? 8.814 -20.962 -12.651 1.00 93.88 101 CYS A CA 1
ATOM 799 C C . CYS A 1 101 ? 8.932 -19.603 -13.340 1.00 93.88 101 CYS A C 1
ATOM 801 O O . CYS A 1 101 ? 9.857 -19.347 -14.124 1.00 93.88 101 CYS A O 1
ATOM 803 N N . THR A 1 102 ? 8.009 -18.719 -12.968 1.00 93.75 102 THR A N 1
ATOM 804 C CA . THR A 1 102 ? 8.131 -17.286 -13.205 1.00 93.75 102 THR A CA 1
ATOM 805 C C . THR A 1 102 ? 9.119 -16.671 -12.225 1.00 93.75 102 THR A C 1
ATOM 807 O O . THR A 1 102 ? 9.326 -17.208 -11.134 1.00 93.75 102 THR A O 1
ATOM 810 N N . PHE A 1 103 ? 9.701 -15.533 -12.580 1.00 90.19 103 PHE A N 1
ATOM 811 C CA . PHE A 1 103 ? 10.623 -14.822 -11.696 1.00 90.19 103 PHE A CA 1
ATOM 812 C C . PHE A 1 103 ? 10.448 -13.302 -11.768 1.00 90.19 103 PHE A C 1
ATOM 814 O O . PHE A 1 103 ? 9.779 -12.785 -12.669 1.00 90.19 103 PHE A O 1
ATOM 821 N N . ARG A 1 104 ? 11.009 -12.624 -10.760 1.00 90.75 104 ARG A N 1
ATOM 822 C CA . ARG A 1 104 ? 11.086 -11.165 -10.648 1.00 90.75 104 ARG A CA 1
ATOM 823 C C . ARG A 1 104 ? 12.331 -10.683 -11.389 1.00 90.75 104 ARG A C 1
ATOM 825 O O . ARG A 1 104 ? 13.425 -11.198 -11.153 1.00 90.75 104 ARG A O 1
ATOM 832 N N . VAL A 1 105 ? 12.146 -9.720 -12.282 1.00 89.75 105 VAL A N 1
ATOM 833 C CA . VAL A 1 105 ? 13.209 -9.069 -13.051 1.00 89.75 105 VAL A CA 1
ATOM 834 C C . VAL A 1 105 ? 13.345 -7.641 -12.561 1.00 89.75 105 VAL A C 1
ATOM 836 O O . VAL A 1 105 ? 12.346 -6.930 -12.488 1.00 89.75 105 VAL A O 1
ATOM 839 N N . ILE A 1 106 ? 14.563 -7.234 -12.228 1.00 87.56 106 ILE A N 1
ATOM 840 C CA . ILE A 1 106 ? 14.889 -5.874 -11.817 1.00 87.56 106 ILE A CA 1
ATOM 841 C C . ILE A 1 106 ? 15.826 -5.301 -12.881 1.00 87.56 106 ILE A C 1
ATOM 843 O O . ILE A 1 106 ? 16.882 -5.857 -13.171 1.00 87.56 106 ILE A O 1
ATOM 847 N N . ILE A 1 107 ? 15.374 -4.228 -13.514 1.00 87.38 107 ILE A N 1
ATOM 848 C CA . ILE A 1 107 ? 16.051 -3.463 -14.552 1.00 87.38 107 ILE A CA 1
ATOM 849 C C . ILE A 1 107 ? 16.396 -2.132 -13.891 1.00 87.38 107 ILE A C 1
ATOM 851 O O . ILE A 1 107 ? 15.536 -1.262 -13.781 1.00 87.38 107 ILE A O 1
ATOM 855 N N . THR A 1 108 ? 17.617 -2.009 -13.394 1.00 84.00 108 THR A N 1
ATOM 856 C CA . THR A 1 108 ? 18.152 -0.787 -12.785 1.00 84.00 108 THR A CA 1
ATOM 857 C C . THR A 1 108 ? 19.370 -0.334 -13.573 1.00 84.00 108 THR A C 1
ATOM 859 O O . THR A 1 108 ? 20.085 -1.160 -14.149 1.00 84.00 108 THR A O 1
ATOM 862 N N . SER A 1 109 ? 19.583 0.980 -13.629 1.00 74.06 109 SER A N 1
ATOM 863 C CA . SER A 1 109 ? 20.826 1.530 -14.161 1.00 74.06 109 SER A CA 1
ATOM 864 C C . SER A 1 109 ? 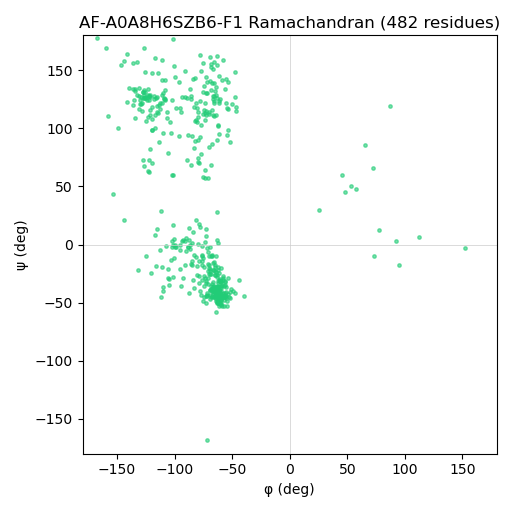21.944 1.334 -13.142 1.00 74.06 109 SER A C 1
ATOM 866 O O . SER A 1 109 ? 21.728 1.604 -11.962 1.00 74.06 109 SER A O 1
ATOM 868 N N . PRO A 1 110 ? 23.139 0.917 -13.566 1.00 66.25 110 PRO A N 1
ATOM 869 C CA . PRO A 1 110 ? 24.286 0.814 -12.673 1.00 66.25 110 PRO A CA 1
ATOM 870 C C . PRO A 1 110 ? 24.862 2.160 -12.237 1.00 66.25 110 PRO A C 1
ATOM 872 O O . PRO A 1 110 ? 25.614 2.222 -11.274 1.00 66.25 110 PRO A O 1
ATOM 875 N N . ASN A 1 111 ? 24.521 3.238 -12.941 1.00 63.81 111 ASN A N 1
ATOM 876 C CA . ASN A 1 111 ? 25.145 4.545 -12.748 1.00 63.81 111 ASN A CA 1
ATOM 877 C C . ASN A 1 111 ? 24.455 5.387 -11.658 1.00 63.81 111 ASN A C 1
ATOM 879 O O . ASN A 1 111 ? 24.640 6.599 -11.633 1.00 63.81 111 ASN A O 1
ATOM 883 N N . GLY A 1 112 ? 23.595 4.778 -10.835 1.00 58.50 112 GLY A N 1
ATOM 884 C CA . GLY A 1 112 ? 22.695 5.501 -9.936 1.00 58.50 112 GLY A CA 1
ATOM 885 C C . GLY A 1 112 ? 23.176 5.698 -8.500 1.00 58.50 112 GLY A C 1
ATOM 886 O O . GLY A 1 112 ? 22.632 6.582 -7.855 1.00 58.50 112 GLY A O 1
ATOM 887 N N . GLU A 1 113 ? 24.120 4.898 -7.988 1.00 57.41 113 GLU A N 1
ATOM 888 C CA . GLU A 1 113 ? 24.266 4.769 -6.522 1.00 57.41 113 GLU A CA 1
ATOM 889 C C . GLU A 1 113 ? 25.651 5.072 -5.921 1.00 57.41 113 GLU A C 1
ATOM 891 O O . GLU A 1 113 ? 25.713 5.178 -4.708 1.00 57.41 113 GLU A O 1
ATOM 896 N N . ASP A 1 114 ? 26.744 5.256 -6.679 1.00 53.31 114 ASP A N 1
ATOM 897 C CA . ASP A 1 114 ? 28.088 5.216 -6.049 1.00 53.31 114 ASP A CA 1
ATOM 898 C C . ASP A 1 114 ? 29.154 6.184 -6.615 1.00 53.31 114 ASP A C 1
ATOM 900 O O . ASP A 1 114 ? 30.347 5.939 -6.442 1.00 53.31 114 ASP A O 1
ATOM 904 N N . SER A 1 115 ? 28.800 7.275 -7.306 1.00 53.94 115 SER A N 1
ATOM 905 C CA . SER A 1 115 ? 29.820 8.239 -7.779 1.00 53.94 115 SER A CA 1
ATOM 906 C C . SER A 1 115 ? 29.775 9.608 -7.105 1.00 53.94 115 SER A C 1
ATOM 908 O O . SER A 1 115 ? 30.209 10.580 -7.720 1.00 53.94 115 SER A O 1
ATOM 910 N N . ASP A 1 116 ? 29.322 9.675 -5.854 1.00 54.44 116 ASP A N 1
ATOM 911 C CA . ASP A 1 116 ? 29.463 10.868 -5.000 1.00 54.44 116 ASP A CA 1
ATOM 912 C C . ASP A 1 116 ? 30.882 10.991 -4.407 1.00 54.44 116 ASP A C 1
ATOM 914 O O . ASP A 1 116 ? 31.127 11.736 -3.462 1.00 54.44 116 ASP A O 1
ATOM 918 N N . ASP A 1 117 ? 31.865 10.288 -4.988 1.00 57.09 117 ASP A N 1
ATOM 919 C CA . ASP A 1 117 ? 33.286 10.585 -4.806 1.00 57.09 117 ASP A CA 1
ATOM 920 C C . ASP A 1 117 ? 33.608 11.940 -5.490 1.00 57.09 117 ASP A C 1
ATOM 922 O O . ASP A 1 117 ? 34.328 12.012 -6.492 1.00 57.09 117 ASP A O 1
ATOM 926 N N . GLU A 1 118 ? 33.077 13.037 -4.934 1.00 58.56 118 GLU A N 1
ATOM 927 C CA . GLU A 1 118 ? 33.299 14.437 -5.340 1.00 58.56 118 GLU A CA 1
ATOM 928 C C . GLU A 1 118 ? 34.770 14.894 -5.205 1.00 58.56 118 GLU A C 1
ATOM 930 O O . GLU A 1 118 ? 35.116 16.024 -5.546 1.00 58.56 118 GLU A O 1
ATOM 935 N N . ASP A 1 119 ? 35.682 14.019 -4.778 1.00 58.94 119 ASP A N 1
ATOM 936 C CA . ASP A 1 119 ? 37.101 14.336 -4.583 1.00 58.94 119 ASP A CA 1
ATOM 937 C C . ASP A 1 119 ? 37.978 14.158 -5.845 1.00 58.94 119 ASP A C 1
ATOM 939 O O . ASP A 1 119 ? 39.201 14.346 -5.794 1.00 58.94 119 ASP A O 1
ATOM 943 N N . TYR A 1 120 ? 37.408 13.818 -7.008 1.00 55.56 120 TYR A N 1
ATOM 944 C CA . TYR A 1 120 ? 38.185 13.628 -8.240 1.00 55.56 120 TYR A CA 1
ATOM 945 C C . TYR A 1 120 ? 38.353 14.922 -9.062 1.00 55.56 120 TYR A C 1
ATOM 947 O O . TYR A 1 120 ? 37.862 15.061 -10.179 1.00 55.56 120 TYR A O 1
ATOM 955 N N . ASP A 1 121 ? 39.196 15.828 -8.554 1.00 57.25 121 ASP A N 1
ATOM 956 C CA . ASP A 1 121 ? 39.795 16.998 -9.238 1.00 57.25 121 ASP A CA 1
ATOM 957 C C . ASP A 1 121 ? 40.728 16.616 -10.431 1.00 57.25 121 ASP A C 1
ATOM 959 O O . ASP A 1 121 ? 41.698 17.304 -10.780 1.00 57.25 121 ASP A O 1
ATOM 963 N N . SER A 1 122 ? 40.479 15.475 -11.080 1.00 57.81 122 SER A N 1
ATOM 964 C CA . SER A 1 122 ? 41.274 14.970 -12.198 1.00 57.81 122 SER A CA 1
ATOM 965 C C . SER A 1 122 ? 40.853 15.641 -13.499 1.00 57.81 122 SER A C 1
ATOM 967 O O . SER A 1 122 ? 40.027 15.135 -14.255 1.00 57.81 122 SER A O 1
ATOM 969 N N . PHE A 1 123 ? 41.500 16.767 -13.791 1.00 55.72 123 PHE A N 1
ATOM 970 C CA . PHE A 1 123 ? 41.670 17.294 -15.143 1.00 55.72 123 PHE A CA 1
ATOM 971 C C . PHE A 1 123 ? 42.256 16.217 -16.077 1.00 55.72 123 PHE A C 1
ATOM 973 O O . PHE A 1 123 ? 43.473 16.135 -16.249 1.00 55.72 123 PHE A O 1
ATOM 980 N N . SER A 1 124 ? 41.417 15.398 -16.704 1.00 55.28 124 SER A N 1
ATOM 981 C CA . SER A 1 124 ? 41.832 14.573 -17.839 1.00 55.28 124 SER A CA 1
ATOM 982 C C . SER A 1 124 ? 40.636 14.168 -18.693 1.00 55.28 124 SER A C 1
ATOM 984 O O . SER A 1 124 ? 39.835 13.335 -18.283 1.00 55.28 124 SER A O 1
ATOM 986 N N . ASP A 1 125 ? 40.612 14.752 -19.889 1.00 54.16 125 ASP A N 1
ATOM 987 C CA . ASP A 1 125 ? 40.019 14.236 -21.121 1.00 54.16 125 ASP A CA 1
ATOM 988 C C . ASP A 1 125 ? 38.486 14.068 -21.138 1.00 54.16 125 ASP A C 1
ATOM 990 O O . ASP A 1 125 ? 37.924 12.996 -20.930 1.00 54.16 125 ASP A O 1
ATOM 994 N N . GLU A 1 126 ? 37.819 15.179 -21.474 1.00 60.22 126 GLU A N 1
ATOM 995 C CA . GLU A 1 126 ? 36.514 15.203 -22.145 1.00 60.22 126 GLU A CA 1
ATOM 996 C C . GLU A 1 126 ? 36.540 14.209 -23.327 1.00 60.22 126 GLU A C 1
ATOM 998 O O . GLU A 1 126 ? 37.388 14.365 -24.202 1.00 60.22 126 GLU A O 1
ATOM 1003 N N . ASP A 1 127 ? 35.683 13.175 -23.325 1.00 58.66 127 ASP A N 1
ATOM 1004 C CA . ASP A 1 127 ? 34.947 12.658 -24.509 1.00 58.66 127 ASP A CA 1
ATOM 1005 C C . ASP A 1 127 ? 34.570 11.161 -24.462 1.00 58.66 127 ASP A C 1
ATOM 1007 O O . ASP A 1 127 ? 33.847 10.698 -25.346 1.00 58.66 127 ASP A O 1
ATOM 1011 N N . GLU A 1 128 ? 34.951 10.388 -23.443 1.00 58.09 128 GLU A N 1
ATOM 1012 C CA . GLU A 1 128 ? 34.466 9.003 -23.309 1.00 58.09 128 GLU A CA 1
ATOM 1013 C C . GLU A 1 128 ? 33.417 8.900 -22.195 1.00 58.09 128 GLU A C 1
ATOM 1015 O O . GLU A 1 128 ? 33.702 8.456 -21.086 1.00 58.09 128 GLU A O 1
ATOM 1020 N N . GLU A 1 129 ? 32.172 9.308 -22.498 1.00 59.75 129 GLU A N 1
ATOM 1021 C CA . GLU A 1 129 ? 31.018 8.804 -21.740 1.00 59.75 129 GLU A CA 1
ATOM 1022 C C . GLU A 1 129 ? 31.106 7.267 -21.798 1.00 59.75 129 GLU A C 1
ATOM 1024 O O . GLU A 1 129 ? 31.067 6.717 -22.906 1.00 59.75 129 GLU A O 1
ATOM 1029 N N . PRO A 1 130 ? 31.277 6.557 -20.664 1.00 57.78 130 PRO A N 1
ATOM 1030 C CA . PRO A 1 130 ? 31.330 5.104 -20.671 1.00 57.78 130 PRO A CA 1
ATOM 1031 C C . PRO A 1 130 ? 30.067 4.594 -21.366 1.00 57.78 130 PRO A C 1
ATOM 1033 O O . PRO A 1 130 ? 28.950 4.900 -20.943 1.00 57.78 130 PRO A O 1
ATOM 1036 N N . GLY A 1 131 ? 30.256 3.896 -22.491 1.00 58.03 131 GLY A N 1
ATOM 1037 C CA . GLY A 1 131 ? 29.169 3.420 -23.337 1.00 58.03 131 GLY A CA 1
ATOM 1038 C C . GLY A 1 131 ? 28.136 2.686 -22.492 1.00 58.03 131 GLY A C 1
ATOM 1039 O O . GLY A 1 131 ? 28.463 1.727 -21.792 1.00 58.03 131 GLY A O 1
ATOM 1040 N N . ASN A 1 132 ? 26.893 3.169 -22.518 1.00 58.88 132 ASN A N 1
ATOM 1041 C CA . ASN A 1 132 ? 25.769 2.568 -21.806 1.00 58.88 132 ASN A CA 1
ATOM 1042 C C . ASN A 1 132 ? 25.303 1.294 -22.537 1.00 58.88 132 ASN A C 1
ATOM 1044 O O . ASN A 1 132 ? 24.168 1.202 -22.996 1.00 58.88 132 ASN A O 1
ATOM 1048 N N . ASP A 1 133 ? 26.207 0.331 -22.708 1.00 61.34 133 ASP A N 1
ATOM 1049 C CA . ASP A 1 133 ? 26.002 -0.855 -23.545 1.00 61.34 133 ASP A CA 1
ATOM 1050 C C . ASP A 1 133 ? 25.086 -1.898 -22.864 1.00 61.34 133 ASP A C 1
ATOM 1052 O O . ASP A 1 133 ? 24.617 -2.846 -23.493 1.00 61.34 133 ASP A O 1
ATOM 1056 N N . GLY A 1 134 ? 24.763 -1.721 -21.577 1.00 66.94 134 GLY A N 1
ATOM 1057 C CA . GLY A 1 134 ? 24.181 -2.771 -20.737 1.00 66.94 134 GLY A CA 1
ATOM 1058 C C . GLY A 1 134 ? 22.810 -3.293 -21.186 1.00 66.94 134 GLY A C 1
ATOM 1059 O O . GLY A 1 134 ? 22.594 -4.507 -21.246 1.00 66.94 134 GLY A O 1
ATOM 1060 N N . LEU A 1 135 ? 21.857 -2.411 -21.505 1.00 71.12 135 LEU A N 1
ATOM 1061 C CA . LEU A 1 135 ? 20.459 -2.827 -21.692 1.00 71.12 135 LEU A CA 1
ATOM 1062 C C . LEU A 1 135 ? 20.188 -3.378 -23.099 1.00 71.12 135 LEU A C 1
ATOM 1064 O O . LEU A 1 135 ? 19.465 -4.368 -23.246 1.00 71.12 135 LEU A O 1
ATOM 1068 N N . SER A 1 136 ? 20.816 -2.797 -24.124 1.00 68.25 136 SER A N 1
ATOM 1069 C CA . SER A 1 136 ? 20.810 -3.349 -25.485 1.00 68.25 136 SER A CA 1
ATOM 1070 C C . SER A 1 136 ? 21.524 -4.711 -25.546 1.00 68.25 136 SER A C 1
ATOM 1072 O O . SER A 1 136 ? 20.992 -5.662 -26.134 1.00 68.25 136 SER A O 1
ATOM 1074 N N . ASP A 1 137 ? 22.670 -4.863 -24.873 1.00 73.56 137 ASP A N 1
ATOM 1075 C CA . ASP A 1 137 ? 23.420 -6.126 -24.857 1.00 73.56 137 ASP A CA 1
ATOM 1076 C C . ASP A 1 137 ? 22.692 -7.242 -24.103 1.00 73.56 137 ASP A C 1
ATOM 1078 O O . ASP A 1 137 ? 22.685 -8.397 -24.549 1.00 73.56 137 ASP A O 1
ATOM 1082 N N . MET A 1 138 ? 21.984 -6.914 -23.016 1.00 70.69 138 MET A N 1
ATOM 1083 C CA . MET A 1 138 ? 21.094 -7.857 -22.328 1.00 70.69 138 MET A CA 1
ATOM 1084 C C . MET A 1 138 ? 20.109 -8.507 -23.303 1.00 70.69 138 MET A C 1
ATOM 1086 O O . MET A 1 138 ? 19.853 -9.711 -23.250 1.00 70.69 138 MET A O 1
ATOM 1090 N N . VAL A 1 139 ? 19.564 -7.731 -24.229 1.00 65.50 139 VAL A N 1
ATOM 1091 C CA . VAL A 1 139 ? 18.519 -8.194 -25.146 1.00 65.50 139 VAL A CA 1
ATOM 1092 C C . VAL A 1 139 ? 19.130 -9.025 -26.258 1.00 65.50 139 VAL A C 1
ATOM 1094 O O . VAL A 1 139 ? 18.594 -10.082 -26.599 1.00 65.50 139 VAL A O 1
ATOM 1097 N N . ALA A 1 140 ? 20.289 -8.600 -26.761 1.00 67.88 140 ALA A N 1
ATOM 1098 C CA . ALA A 1 140 ? 21.061 -9.345 -27.745 1.00 67.88 140 ALA A CA 1
ATOM 1099 C C . ALA A 1 140 ? 21.564 -10.702 -27.209 1.00 67.88 140 ALA A C 1
ATOM 1101 O O . ALA A 1 140 ? 21.727 -11.648 -27.978 1.00 67.88 140 ALA A O 1
ATOM 1102 N N . SER A 1 141 ? 21.775 -10.828 -25.897 1.00 69.31 141 SER A N 1
ATOM 1103 C CA . SER A 1 141 ? 22.358 -12.020 -25.266 1.00 69.31 141 SER A CA 1
ATOM 1104 C C . SER A 1 141 ? 21.400 -13.207 -25.042 1.00 69.31 141 SER A C 1
ATOM 1106 O O . SER A 1 141 ? 21.818 -14.237 -24.510 1.00 69.31 141 SER A O 1
ATOM 1108 N N . GLY A 1 142 ? 20.126 -13.088 -25.431 1.00 71.00 142 GLY A N 1
ATOM 1109 C CA . GLY A 1 142 ? 19.124 -14.152 -25.275 1.00 71.00 142 GLY A CA 1
ATOM 1110 C C . GLY A 1 142 ? 18.305 -14.081 -23.983 1.00 71.00 142 GLY A C 1
ATOM 1111 O O . GLY A 1 142 ? 17.426 -14.912 -23.774 1.00 71.00 142 GLY A O 1
ATOM 1112 N N . PHE A 1 143 ? 18.495 -13.067 -23.129 1.00 75.88 143 PHE A N 1
ATOM 1113 C CA . PHE A 1 143 ? 17.604 -12.858 -21.977 1.00 75.88 143 PHE A CA 1
ATOM 1114 C C . PHE A 1 143 ? 16.149 -12.622 -22.397 1.00 75.88 143 PHE A C 1
ATOM 1116 O O . PHE A 1 143 ? 15.220 -13.035 -21.696 1.00 75.88 143 PHE A O 1
ATOM 1123 N N . GLY A 1 144 ? 15.951 -12.037 -23.585 1.00 79.62 144 GLY A N 1
ATOM 1124 C CA . GLY A 1 144 ? 14.645 -11.908 -24.229 1.00 79.62 144 GLY A CA 1
ATOM 1125 C C . GLY A 1 144 ? 13.892 -13.237 -24.368 1.00 79.62 144 GLY A C 1
ATOM 1126 O O . GLY A 1 144 ? 12.668 -13.249 -24.253 1.00 79.62 144 GLY A O 1
ATOM 1127 N N . ASP A 1 145 ? 14.597 -14.368 -24.484 1.00 84.25 145 ASP A N 1
ATOM 1128 C CA . ASP A 1 145 ? 13.989 -15.705 -24.577 1.00 84.25 145 ASP A CA 1
ATOM 1129 C C . ASP A 1 145 ? 13.302 -16.142 -23.275 1.00 84.25 145 ASP A C 1
ATOM 1131 O O . ASP A 1 145 ? 12.598 -17.150 -23.251 1.00 84.25 145 ASP A O 1
ATOM 1135 N N . THR A 1 146 ? 13.503 -15.400 -22.183 1.00 89.19 146 THR A N 1
ATOM 1136 C CA . THR A 1 146 ? 12.875 -15.655 -20.882 1.00 89.19 146 THR A CA 1
ATOM 1137 C C . THR A 1 146 ? 11.698 -14.733 -20.577 1.00 89.19 146 THR A C 1
ATOM 1139 O O . THR A 1 146 ? 11.073 -14.894 -19.529 1.00 89.19 146 THR A O 1
ATOM 1142 N N . MET A 1 147 ? 11.378 -13.780 -21.463 1.00 90.00 147 MET A N 1
ATOM 1143 C CA . MET A 1 147 ? 10.310 -12.789 -21.258 1.00 90.00 147 MET A CA 1
ATOM 1144 C C . MET A 1 147 ? 8.945 -13.424 -20.984 1.00 90.00 147 MET A C 1
ATOM 1146 O O . MET A 1 147 ? 8.140 -12.886 -20.224 1.00 90.00 147 MET A O 1
ATOM 1150 N N . ASP A 1 148 ? 8.680 -14.601 -21.550 1.00 92.00 148 ASP A N 1
ATOM 1151 C CA . ASP A 1 148 ? 7.455 -15.350 -21.290 1.00 92.00 148 ASP A CA 1
ATOM 1152 C C . ASP A 1 148 ? 7.324 -15.767 -19.819 1.00 92.00 148 ASP A C 1
ATOM 1154 O O . ASP A 1 148 ? 6.210 -15.977 -19.356 1.00 92.00 148 ASP A O 1
ATOM 1158 N N . ARG A 1 149 ? 8.423 -15.841 -19.063 1.00 93.00 149 ARG A N 1
ATOM 1159 C CA . ARG A 1 149 ? 8.477 -16.231 -17.646 1.00 93.00 149 ARG A CA 1
ATOM 1160 C C . ARG A 1 149 ? 8.546 -15.048 -16.681 1.00 93.00 149 ARG A C 1
ATOM 1162 O O . ARG A 1 149 ? 8.563 -15.265 -15.470 1.00 93.00 149 ARG A O 1
ATOM 1169 N N . TRP A 1 150 ? 8.589 -13.811 -17.162 1.00 93.88 150 TRP A N 1
ATOM 1170 C CA . TRP A 1 150 ? 8.646 -12.646 -16.278 1.00 93.88 150 TRP A CA 1
ATOM 1171 C C . TRP A 1 150 ? 7.301 -12.489 -15.565 1.00 93.88 150 TRP A C 1
ATOM 1173 O O . TRP A 1 150 ? 6.284 -12.242 -16.207 1.00 93.88 150 TRP A O 1
ATOM 1183 N N . GLY A 1 151 ? 7.284 -12.698 -14.246 1.00 95.31 151 GLY A N 1
ATOM 1184 C CA . GLY A 1 151 ? 6.075 -12.590 -13.417 1.00 95.31 151 GLY A CA 1
ATOM 1185 C C . GLY A 1 151 ? 5.922 -11.211 -12.777 1.00 95.31 151 GLY A C 1
ATOM 1186 O O . GLY A 1 151 ? 4.817 -10.674 -12.671 1.00 95.31 151 GLY A O 1
ATOM 1187 N N . GLU A 1 152 ? 7.052 -10.618 -12.406 1.00 95.75 152 GLU A N 1
ATOM 1188 C CA . GLU A 1 152 ? 7.162 -9.263 -11.880 1.00 95.75 152 GLU A CA 1
ATOM 1189 C C . GLU A 1 152 ? 8.330 -8.570 -12.576 1.00 95.75 152 GLU A C 1
ATOM 1191 O O . GLU A 1 152 ? 9.399 -9.161 -12.717 1.00 95.75 152 GLU A O 1
ATOM 1196 N N . VAL A 1 153 ? 8.123 -7.335 -13.020 1.00 94.38 153 VAL A N 1
ATOM 1197 C CA . VAL A 1 153 ? 9.186 -6.494 -13.579 1.00 94.38 153 VAL A CA 1
ATOM 1198 C C . VAL A 1 153 ? 9.254 -5.221 -12.759 1.00 94.38 153 VAL A C 1
ATOM 1200 O O . VAL A 1 153 ? 8.235 -4.561 -12.575 1.00 94.38 153 VAL A O 1
ATOM 1203 N N . VAL A 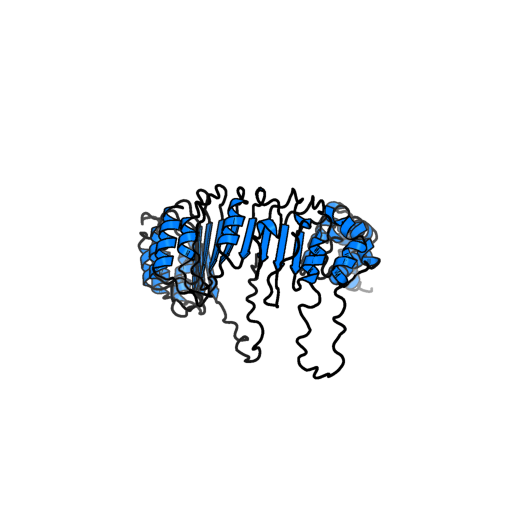1 154 ? 10.446 -4.884 -12.288 1.00 93.81 154 VAL A N 1
ATOM 1204 C CA . VAL A 1 154 ? 10.788 -3.596 -11.695 1.00 93.81 154 VAL A CA 1
ATOM 1205 C C . VAL A 1 154 ? 11.757 -2.924 -12.651 1.00 93.81 154 VAL A C 1
ATOM 1207 O O . VAL A 1 154 ? 12.816 -3.475 -12.907 1.00 93.81 154 VAL A O 1
ATOM 1210 N N . ALA A 1 155 ? 11.385 -1.788 -13.220 1.00 92.94 155 ALA A N 1
ATOM 1211 C CA . ALA A 1 155 ? 12.221 -1.011 -14.119 1.00 92.94 155 ALA A CA 1
ATOM 1212 C C . ALA A 1 155 ? 12.390 0.388 -13.538 1.00 92.94 155 ALA A C 1
ATOM 1214 O O . ALA A 1 155 ? 11.416 1.132 -13.469 1.00 92.94 155 ALA A O 1
ATOM 1215 N N . ILE A 1 156 ? 13.604 0.711 -13.110 1.00 91.94 156 ILE A N 1
ATOM 1216 C CA . ILE A 1 156 ? 13.986 2.019 -12.583 1.00 91.94 156 ILE A CA 1
ATOM 1217 C C . ILE A 1 156 ? 14.986 2.601 -13.577 1.00 91.94 156 ILE A C 1
ATOM 1219 O O . ILE A 1 156 ? 16.059 2.041 -13.800 1.00 91.94 156 ILE A O 1
ATOM 1223 N N . VAL A 1 157 ? 14.574 3.676 -14.240 1.00 90.69 157 VAL A N 1
ATOM 1224 C CA . VAL A 1 157 ? 15.285 4.260 -15.375 1.00 90.69 157 VAL A CA 1
ATOM 1225 C C . VAL A 1 157 ? 15.829 5.626 -14.987 1.00 90.69 157 VAL A C 1
ATOM 1227 O O . VAL A 1 157 ? 15.055 6.519 -14.642 1.00 90.69 157 VAL A O 1
ATOM 1230 N N . HIS A 1 158 ? 17.144 5.801 -15.094 1.00 87.69 158 HIS A N 1
ATOM 1231 C CA . HIS A 1 158 ? 17.845 7.026 -14.695 1.00 87.69 158 HIS A CA 1
ATOM 1232 C C . HIS A 1 158 ? 18.282 7.865 -15.905 1.00 87.69 158 HIS A C 1
ATOM 1234 O O . HIS A 1 158 ? 18.454 9.083 -15.792 1.00 87.69 158 HIS A O 1
ATOM 1240 N N . ALA A 1 159 ? 18.398 7.250 -17.091 1.00 86.31 159 ALA A N 1
ATOM 1241 C CA . ALA A 1 159 ? 18.865 7.919 -18.305 1.00 86.31 159 ALA A CA 1
ATOM 1242 C C . ALA A 1 159 ? 17.894 7.797 -19.504 1.00 86.31 159 ALA A C 1
ATOM 1244 O O . ALA A 1 159 ? 17.240 6.773 -19.704 1.00 86.31 159 ALA A O 1
ATOM 1245 N N . PRO A 1 160 ? 17.827 8.805 -20.400 1.00 87.94 160 PRO A N 1
ATOM 1246 C CA . PRO A 1 160 ? 17.053 8.704 -21.643 1.00 87.94 160 PRO A CA 1
ATOM 1247 C C . PRO A 1 160 ? 17.542 7.618 -22.621 1.00 87.94 160 PRO A C 1
ATOM 1249 O O . PRO A 1 160 ? 16.758 7.130 -23.438 1.00 87.94 160 PRO A O 1
ATOM 1252 N N . SER A 1 161 ? 18.827 7.250 -22.579 1.00 85.62 161 SER A N 1
ATOM 1253 C CA . SER A 1 161 ? 19.379 6.157 -23.395 1.00 85.62 161 SER A CA 1
ATOM 1254 C C . SER A 1 161 ? 18.753 4.813 -23.015 1.00 85.62 161 SER A C 1
ATOM 1256 O O . SER A 1 161 ? 18.279 4.105 -23.894 1.00 85.62 161 SER A O 1
ATOM 1258 N N . GLU A 1 162 ? 18.572 4.539 -21.724 1.00 86.31 162 GLU A N 1
ATOM 1259 C CA . GLU A 1 162 ? 17.891 3.330 -21.229 1.00 86.31 162 GLU A CA 1
ATOM 1260 C C . GLU A 1 162 ? 16.432 3.249 -21.695 1.00 86.31 162 GLU A C 1
ATOM 1262 O O . GLU A 1 162 ? 15.948 2.184 -22.077 1.00 86.31 162 GLU A O 1
ATOM 1267 N N . LEU A 1 163 ? 15.718 4.383 -21.731 1.00 89.25 163 LEU A N 1
ATOM 1268 C CA . LEU A 1 163 ? 14.380 4.436 -22.332 1.00 89.25 163 LEU A CA 1
ATOM 1269 C C . LEU A 1 163 ? 14.408 4.109 -23.826 1.00 89.25 163 LEU A C 1
ATOM 1271 O O . LEU A 1 163 ? 13.464 3.505 -24.338 1.00 89.25 163 LEU A O 1
ATOM 1275 N N . THR A 1 164 ? 15.462 4.523 -24.531 1.00 89.75 164 THR A N 1
ATOM 1276 C CA . THR A 1 164 ? 15.649 4.206 -25.951 1.00 89.75 164 THR A CA 1
ATOM 1277 C C . THR A 1 164 ? 15.839 2.706 -26.137 1.00 89.75 164 THR A C 1
ATOM 1279 O O . THR A 1 164 ? 15.167 2.118 -26.985 1.00 89.75 164 THR A O 1
ATOM 1282 N N . ASP A 1 165 ? 16.664 2.085 -25.298 1.00 87.31 165 ASP A N 1
ATOM 1283 C CA . ASP A 1 165 ? 16.917 0.645 -25.322 1.00 87.31 165 ASP A CA 1
ATOM 1284 C C . ASP A 1 165 ? 15.646 -0.145 -24.997 1.00 87.31 165 ASP A C 1
ATOM 1286 O O . ASP A 1 165 ? 15.251 -1.030 -25.759 1.00 87.31 165 ASP A O 1
ATOM 1290 N N . LEU A 1 166 ? 14.924 0.245 -23.938 1.00 89.12 166 LEU A N 1
ATOM 1291 C CA . LEU A 1 166 ? 13.631 -0.341 -23.570 1.00 89.12 166 LEU A CA 1
ATOM 1292 C C . LEU A 1 166 ? 12.577 -0.183 -24.676 1.00 89.12 166 LEU A C 1
ATOM 1294 O O . LEU A 1 166 ? 11.747 -1.072 -24.880 1.00 89.12 166 LEU A O 1
ATOM 1298 N N . ALA A 1 167 ? 12.591 0.937 -25.403 1.00 90.75 167 ALA A N 1
ATOM 1299 C CA . ALA A 1 167 ? 11.700 1.153 -26.539 1.00 90.75 167 ALA A CA 1
ATOM 1300 C C . ALA A 1 167 ? 12.108 0.351 -27.785 1.00 90.75 167 ALA A C 1
ATOM 1302 O O . ALA A 1 167 ? 11.248 0.040 -28.615 1.00 90.75 167 ALA A O 1
ATOM 1303 N N . GLY A 1 168 ? 13.398 0.033 -27.924 1.00 88.00 168 GLY A N 1
ATOM 1304 C CA . GLY A 1 168 ? 13.944 -0.822 -28.977 1.00 88.00 168 GLY A CA 1
ATOM 1305 C C . GLY A 1 168 ? 13.546 -2.290 -28.825 1.00 88.00 168 GLY A C 1
ATOM 1306 O O . GLY A 1 168 ? 13.588 -3.044 -29.800 1.00 88.00 168 GLY A O 1
ATOM 1307 N N . LEU A 1 169 ? 13.100 -2.692 -27.632 1.00 86.12 169 LEU A N 1
ATOM 1308 C CA . LEU A 1 169 ? 12.660 -4.056 -27.375 1.00 86.12 169 LEU A CA 1
ATOM 1309 C C . LEU A 1 169 ? 11.426 -4.388 -28.197 1.00 86.12 169 LEU A C 1
ATOM 1311 O O . LEU A 1 169 ? 10.435 -3.649 -28.226 1.00 86.12 169 LEU A O 1
ATOM 1315 N N . SER A 1 170 ? 11.470 -5.550 -28.850 1.00 84.94 170 SER A N 1
ATOM 1316 C CA . SER A 1 170 ? 10.291 -6.091 -29.512 1.00 84.94 170 SER A CA 1
ATOM 1317 C C . SER A 1 170 ? 9.146 -6.163 -28.499 1.00 84.94 170 SER A C 1
ATOM 1319 O O . SER A 1 170 ? 9.408 -6.558 -27.361 1.00 84.94 170 SER A O 1
ATOM 1321 N N . PRO A 1 171 ? 7.898 -5.836 -28.882 1.00 85.12 171 PRO A N 1
ATOM 1322 C CA . PRO A 1 171 ? 6.733 -6.053 -28.033 1.00 85.12 171 PRO A CA 1
ATOM 1323 C C . PRO A 1 171 ? 6.704 -7.520 -27.592 1.00 85.12 171 PRO A C 1
ATOM 1325 O O . PRO A 1 171 ? 6.352 -8.410 -28.368 1.00 85.12 171 PRO A O 1
ATOM 1328 N N . GLY A 1 172 ? 7.182 -7.771 -26.376 1.00 69.62 172 GLY A N 1
ATOM 1329 C CA . GLY A 1 172 ? 7.329 -9.109 -25.843 1.00 69.62 172 GLY A CA 1
ATOM 1330 C C . GLY A 1 172 ? 5.956 -9.660 -25.504 1.00 69.62 172 GLY A C 1
ATOM 1331 O O . GLY A 1 172 ? 5.079 -8.937 -25.029 1.00 69.62 172 GLY A O 1
ATOM 1332 N N . TYR A 1 173 ? 5.760 -10.957 -25.715 1.00 82.19 173 TYR A N 1
ATOM 1333 C CA . TYR A 1 173 ? 4.617 -11.657 -25.142 1.00 82.19 173 TYR A CA 1
ATOM 1334 C C . TYR A 1 173 ? 4.907 -11.911 -23.660 1.00 82.19 173 TYR A C 1
ATOM 1336 O O . TYR A 1 173 ? 5.252 -13.024 -23.264 1.00 82.19 173 TYR A O 1
ATOM 1344 N N . LEU A 1 174 ? 4.754 -10.870 -22.838 1.00 93.69 174 LEU A N 1
ATOM 1345 C CA . LEU A 1 174 ? 4.876 -10.919 -21.379 1.00 93.69 174 LEU A CA 1
ATOM 1346 C C . LEU A 1 174 ? 3.642 -11.611 -20.773 1.00 93.69 174 LEU A C 1
ATOM 1348 O O . LEU A 1 174 ? 2.884 -11.050 -19.983 1.00 93.69 174 LEU A O 1
ATOM 1352 N N . THR A 1 175 ? 3.395 -12.851 -21.202 1.00 94.50 175 THR A N 1
ATOM 1353 C CA . THR A 1 175 ? 2.160 -13.602 -20.926 1.00 94.50 175 THR A CA 1
ATOM 1354 C C . THR A 1 175 ? 1.962 -13.917 -19.453 1.00 94.50 175 THR A C 1
ATOM 1356 O O . THR A 1 175 ? 0.817 -14.059 -19.023 1.00 94.50 175 THR A O 1
ATOM 1359 N N . ASN A 1 176 ? 3.051 -14.004 -18.689 1.00 96.31 176 ASN A N 1
ATOM 1360 C CA . ASN A 1 176 ? 3.022 -14.272 -17.258 1.00 96.31 176 ASN A CA 1
ATOM 1361 C C . ASN A 1 176 ? 3.186 -13.024 -16.386 1.00 96.31 176 ASN A C 1
ATOM 1363 O O . ASN A 1 176 ? 3.078 -13.159 -15.169 1.00 96.31 176 ASN A O 1
ATOM 1367 N N . LEU A 1 177 ? 3.377 -11.835 -16.966 1.00 97.31 177 LEU A N 1
ATOM 1368 C CA . LEU A 1 177 ? 3.582 -10.619 -16.185 1.00 97.31 177 LEU A CA 1
ATOM 1369 C C . LEU A 1 177 ? 2.305 -10.263 -15.428 1.00 97.31 177 LEU A C 1
ATOM 1371 O O . LEU A 1 177 ? 1.287 -9.951 -16.043 1.00 97.31 177 LEU A O 1
ATOM 1375 N N . THR A 1 178 ? 2.371 -10.302 -14.100 1.00 97.88 178 THR A N 1
ATOM 1376 C CA . THR A 1 178 ? 1.261 -9.956 -13.200 1.00 97.88 178 THR A CA 1
ATOM 1377 C C . THR A 1 178 ? 1.444 -8.606 -12.520 1.00 97.88 178 THR A C 1
ATOM 1379 O O . THR A 1 178 ? 0.447 -7.940 -12.229 1.00 97.88 178 THR A O 1
ATOM 1382 N N . LYS A 1 179 ? 2.699 -8.189 -12.303 1.00 98.00 179 LYS A N 1
ATOM 1383 C CA . LYS A 1 179 ? 3.056 -6.955 -11.600 1.00 98.00 179 LYS A CA 1
ATOM 1384 C C . LYS A 1 179 ? 4.142 -6.187 -12.349 1.00 98.00 179 LYS A C 1
ATOM 1386 O O . LYS A 1 179 ? 5.154 -6.766 -12.733 1.00 98.00 179 LYS A O 1
ATOM 1391 N N . LEU A 1 180 ? 3.930 -4.890 -12.534 1.00 97.69 180 LEU A N 1
ATOM 1392 C CA . LEU A 1 180 ? 4.902 -3.965 -13.112 1.00 97.69 180 LEU A CA 1
ATOM 1393 C C . LEU A 1 180 ? 5.187 -2.844 -12.112 1.00 97.69 180 LEU A C 1
ATOM 1395 O O . LEU A 1 180 ? 4.259 -2.202 -11.640 1.00 97.69 180 LEU A O 1
ATOM 1399 N N . HIS A 1 181 ? 6.449 -2.581 -11.820 1.00 97.25 181 HIS A N 1
ATOM 1400 C CA . HIS A 1 181 ? 6.904 -1.342 -11.209 1.00 97.25 181 HIS A CA 1
ATOM 1401 C C . HIS A 1 181 ? 7.759 -0.624 -12.251 1.00 97.25 181 HIS A C 1
ATOM 1403 O O . HIS A 1 181 ? 8.724 -1.198 -12.742 1.00 97.25 181 HIS A O 1
ATOM 1409 N N . PHE A 1 182 ? 7.362 0.578 -12.645 1.00 96.38 182 PHE A N 1
ATOM 1410 C CA . PHE A 1 182 ? 8.074 1.394 -13.612 1.00 96.38 182 PHE A CA 1
ATOM 1411 C C . PHE A 1 182 ? 8.299 2.787 -13.025 1.00 96.38 182 PHE A C 1
ATOM 1413 O O . PHE A 1 182 ? 7.336 3.519 -12.787 1.00 96.38 182 PHE A O 1
ATOM 1420 N N . GLU A 1 183 ? 9.560 3.134 -12.813 1.00 95.00 183 GLU A N 1
ATOM 1421 C CA . GLU A 1 183 ? 10.010 4.388 -12.224 1.00 95.00 183 GLU A CA 1
ATOM 1422 C C . GLU A 1 183 ? 10.970 5.100 -13.182 1.00 95.00 183 GLU A C 1
ATOM 1424 O O . GLU A 1 183 ? 11.856 4.482 -13.773 1.00 95.00 183 GLU A O 1
ATOM 1429 N N . LEU A 1 184 ? 10.760 6.402 -13.372 1.00 92.31 184 LEU A N 1
ATOM 1430 C CA . LEU A 1 184 ? 11.590 7.254 -14.214 1.00 92.31 184 LEU A CA 1
ATOM 1431 C C . LEU A 1 184 ? 12.206 8.376 -13.372 1.00 92.31 184 LEU A C 1
ATOM 1433 O O . LEU A 1 184 ? 11.572 9.409 -13.147 1.00 92.31 184 LEU A O 1
ATOM 1437 N N . ALA A 1 185 ? 13.457 8.174 -12.969 1.00 87.56 185 ALA A N 1
ATOM 1438 C CA . ALA A 1 185 ? 14.254 9.059 -12.127 1.00 87.56 185 ALA A CA 1
ATOM 1439 C C . ALA A 1 185 ? 15.250 9.877 -12.975 1.00 87.56 185 ALA A C 1
ATOM 1441 O O . ALA A 1 185 ? 16.466 9.783 -12.829 1.00 87.56 185 ALA A O 1
ATOM 1442 N N . LEU A 1 186 ? 14.740 10.670 -13.926 1.00 82.12 186 LEU A N 1
ATOM 1443 C CA . LEU A 1 186 ? 15.600 11.499 -14.781 1.00 82.12 186 LEU A CA 1
ATOM 1444 C C . LEU A 1 186 ? 16.170 12.692 -13.999 1.00 82.12 186 LEU A C 1
ATOM 1446 O O . LEU A 1 186 ? 15.452 13.660 -13.718 1.00 82.12 186 LEU A O 1
ATOM 1450 N N . MET A 1 187 ? 17.484 12.671 -13.758 1.00 72.38 187 MET A N 1
ATOM 1451 C CA . MET A 1 187 ? 18.220 13.781 -13.133 1.00 72.38 187 MET A CA 1
ATOM 1452 C C . MET A 1 187 ? 18.120 15.070 -13.967 1.00 72.38 187 MET A C 1
ATOM 1454 O O . MET A 1 187 ? 17.811 16.147 -13.459 1.00 72.38 187 MET A O 1
ATOM 1458 N N . ARG A 1 188 ? 18.278 14.975 -15.294 1.00 68.81 188 ARG A N 1
ATOM 1459 C CA . ARG A 1 188 ? 18.280 16.145 -16.194 1.00 68.81 188 ARG A CA 1
ATOM 1460 C C . ARG A 1 188 ? 16.862 16.680 -16.467 1.00 68.81 188 ARG A C 1
ATOM 1462 O O . ARG A 1 188 ? 15.886 15.937 -16.495 1.00 68.81 188 ARG A O 1
ATOM 1469 N N . GLU A 1 189 ? 16.732 17.988 -16.700 1.00 69.94 189 GLU A N 1
ATOM 1470 C CA . GLU A 1 189 ? 15.441 18.685 -16.902 1.00 69.94 189 GLU A CA 1
ATOM 1471 C C . GLU A 1 189 ? 14.731 18.377 -18.232 1.00 69.94 189 GLU A C 1
ATOM 1473 O O . GLU A 1 189 ? 13.610 18.834 -18.464 1.00 69.94 189 GLU A O 1
ATOM 1478 N N . GLN A 1 190 ? 15.360 17.641 -19.151 1.00 80.31 190 GLN A N 1
ATOM 1479 C CA . GLN A 1 190 ? 14.778 17.455 -20.474 1.00 80.31 190 GLN A CA 1
ATOM 1480 C C . GLN A 1 190 ? 13.718 16.350 -20.468 1.00 80.31 190 GLN A C 1
ATOM 1482 O O . GLN A 1 190 ? 14.037 15.198 -20.172 1.00 80.31 190 GLN A O 1
ATOM 1487 N N . PRO A 1 191 ? 12.469 16.657 -20.864 1.00 85.44 191 PRO A N 1
ATOM 1488 C CA . PRO A 1 191 ? 11.425 15.655 -20.891 1.00 85.44 191 PRO A CA 1
ATOM 1489 C C . PRO A 1 191 ? 11.687 14.635 -22.000 1.00 85.44 191 PRO A C 1
ATOM 1491 O O . PRO A 1 191 ? 12.083 14.996 -23.116 1.00 85.44 191 PRO A O 1
ATOM 1494 N N . TRP A 1 192 ? 11.411 13.360 -21.729 1.00 87.75 192 TRP A N 1
ATOM 1495 C CA . TRP A 1 192 ? 11.595 12.292 -22.712 1.00 87.75 192 TRP A CA 1
ATOM 1496 C C . TRP A 1 192 ? 10.685 12.493 -23.933 1.00 87.75 192 TRP A C 1
ATOM 1498 O O . TRP A 1 192 ? 9.465 12.625 -23.801 1.00 87.75 192 TRP A O 1
ATOM 1508 N N . LYS A 1 193 ? 11.271 12.504 -25.140 1.00 89.19 193 LYS A N 1
ATOM 1509 C CA . LYS A 1 193 ? 10.563 12.720 -26.423 1.00 89.19 193 LYS A CA 1
ATOM 1510 C C . LYS A 1 193 ? 10.530 11.501 -27.341 1.00 89.19 193 LYS A C 1
ATOM 1512 O O . LYS A 1 193 ? 9.888 11.568 -28.396 1.00 89.19 193 LYS A O 1
ATOM 1517 N N . GLY A 1 194 ? 11.204 10.417 -26.972 1.00 89.62 194 GLY A N 1
ATOM 1518 C CA . GLY A 1 194 ? 11.374 9.264 -27.844 1.00 89.62 194 GLY A CA 1
ATOM 1519 C C . GLY A 1 194 ? 10.103 8.426 -28.059 1.00 89.62 194 GLY A C 1
ATOM 1520 O O . GLY A 1 194 ? 8.973 8.884 -27.806 1.00 89.62 194 GLY A O 1
ATOM 1521 N N . PRO A 1 195 ? 10.266 7.227 -28.644 1.00 93.88 195 PRO A N 1
ATOM 1522 C CA . PRO A 1 195 ? 9.153 6.349 -28.980 1.00 93.88 195 PRO A CA 1
ATOM 1523 C C . PRO A 1 195 ? 8.467 5.749 -27.733 1.00 93.88 195 PRO A C 1
ATOM 1525 O O . PRO A 1 195 ? 9.044 5.745 -26.647 1.00 93.88 195 PRO A O 1
ATOM 1528 N N . PRO A 1 196 ? 7.223 5.247 -27.875 1.00 94.38 196 PRO A N 1
ATOM 1529 C CA . PRO A 1 196 ? 6.533 4.503 -26.822 1.00 94.38 196 PRO A CA 1
ATOM 1530 C C . PRO A 1 196 ? 7.246 3.211 -26.411 1.00 94.38 196 PRO A C 1
ATOM 1532 O O . PRO A 1 196 ? 7.733 2.471 -27.266 1.00 94.38 196 PRO A O 1
ATOM 1535 N N . LEU A 1 197 ? 7.170 2.876 -25.125 1.00 93.69 197 LEU A N 1
ATOM 1536 C CA . LEU A 1 197 ? 7.693 1.657 -24.507 1.00 93.69 197 LEU A CA 1
ATOM 1537 C C . LEU A 1 197 ? 6.744 0.474 -24.745 1.00 93.69 197 LEU A C 1
ATOM 1539 O O . LEU A 1 197 ? 5.992 0.046 -23.869 1.00 93.69 197 LEU A O 1
ATOM 1543 N N . ARG A 1 198 ? 6.731 -0.048 -25.976 1.00 94.12 198 ARG A N 1
ATOM 1544 C CA . ARG A 1 198 ? 5.775 -1.091 -26.401 1.00 94.12 198 ARG A CA 1
ATOM 1545 C C . ARG A 1 198 ? 6.007 -2.466 -25.776 1.00 94.12 198 ARG A C 1
ATOM 1547 O O . ARG A 1 198 ? 5.136 -3.324 -25.931 1.00 94.12 198 ARG A O 1
ATOM 1554 N N . LEU A 1 199 ? 7.122 -2.673 -25.077 1.00 91.88 199 LEU A N 1
ATOM 1555 C CA . LEU A 1 199 ? 7.461 -3.923 -24.395 1.00 91.88 199 LEU A CA 1
ATOM 1556 C C . LEU A 1 199 ? 6.295 -4.468 -23.553 1.00 91.88 199 LEU A C 1
ATOM 1558 O O . LEU A 1 199 ? 5.999 -5.656 -23.605 1.00 91.88 199 LEU A O 1
ATOM 1562 N N . PHE A 1 200 ? 5.585 -3.587 -22.844 1.00 94.50 200 PHE A N 1
ATOM 1563 C CA . PHE A 1 200 ? 4.526 -3.953 -21.896 1.00 94.50 200 PHE A CA 1
ATOM 1564 C C . PHE A 1 200 ? 3.111 -3.975 -22.495 1.00 94.50 200 PHE A C 1
ATOM 1566 O O . PHE A 1 200 ? 2.133 -4.228 -21.789 1.00 94.50 200 PHE A O 1
ATOM 1573 N N . SER A 1 201 ? 2.984 -3.740 -23.804 1.00 94.69 201 SER A N 1
ATOM 1574 C CA . SER A 1 201 ? 1.679 -3.625 -24.469 1.00 94.69 201 SER A CA 1
ATOM 1575 C C . SER A 1 201 ? 0.903 -4.944 -24.544 1.00 94.69 201 SER A C 1
ATOM 1577 O O . SER A 1 201 ? -0.324 -4.924 -24.644 1.00 94.69 201 SER A O 1
ATOM 1579 N N . VAL A 1 202 ? 1.593 -6.089 -24.461 1.00 95.06 202 VAL A N 1
ATOM 1580 C CA . VAL A 1 202 ? 1.005 -7.436 -24.539 1.00 95.06 202 VAL A CA 1
ATOM 1581 C C . VAL A 1 202 ? 1.281 -8.209 -23.246 1.00 95.06 202 VAL A C 1
ATOM 1583 O O . VAL A 1 202 ? 2.044 -9.172 -23.215 1.00 95.06 202 VAL A O 1
ATOM 1586 N N . ALA A 1 203 ? 0.629 -7.785 -22.162 1.00 96.81 203 ALA A N 1
ATOM 1587 C CA . ALA A 1 203 ? 0.723 -8.413 -20.843 1.00 96.81 203 ALA A CA 1
ATOM 1588 C C . ALA A 1 203 ? -0.667 -8.852 -20.327 1.00 96.81 203 ALA A C 1
ATOM 1590 O O . ALA A 1 203 ? -1.230 -8.227 -19.430 1.00 96.81 203 ALA A O 1
ATOM 1591 N N . PRO A 1 204 ? -1.278 -9.921 -20.876 1.00 96.94 204 PRO A N 1
ATOM 1592 C CA . PRO A 1 204 ? -2.681 -10.289 -20.619 1.00 96.94 204 PRO A CA 1
ATOM 1593 C C . PRO A 1 204 ? -3.002 -10.684 -19.166 1.00 96.94 204 PRO A C 1
ATOM 1595 O O . PRO A 1 204 ? -4.168 -10.855 -18.823 1.00 96.94 204 PRO A O 1
ATOM 1598 N N . ARG A 1 205 ? -1.985 -10.865 -18.316 1.00 97.56 205 ARG A N 1
ATOM 1599 C CA . ARG A 1 205 ? -2.138 -11.175 -16.886 1.00 97.56 205 ARG A CA 1
ATOM 1600 C C . ARG A 1 205 ? -1.790 -10.009 -15.962 1.00 97.56 205 ARG A C 1
ATOM 1602 O O . ARG A 1 205 ? -1.928 -10.162 -14.752 1.00 97.56 205 ARG A O 1
ATOM 1609 N N . LEU A 1 206 ? -1.374 -8.866 -16.510 1.00 98.12 206 LEU A N 1
ATOM 1610 C CA . LEU A 1 206 ? -0.977 -7.702 -15.729 1.00 98.12 206 LEU A CA 1
ATOM 1611 C C . LEU A 1 206 ? -2.177 -7.168 -14.948 1.00 98.12 206 LEU A C 1
ATOM 1613 O O . LEU A 1 206 ? -3.120 -6.639 -15.536 1.00 98.12 206 LEU A O 1
ATOM 1617 N N . SER A 1 207 ? -2.136 -7.312 -13.630 1.00 98.38 207 SER A N 1
ATOM 1618 C CA . SER A 1 207 ? -3.189 -6.845 -12.728 1.00 98.38 207 SER A CA 1
ATOM 1619 C C . SER A 1 207 ? -2.711 -5.752 -11.783 1.00 98.38 207 SER A C 1
ATOM 1621 O O . SER A 1 207 ? -3.552 -5.055 -11.224 1.00 98.38 207 SER A O 1
ATOM 1623 N N . GLN A 1 208 ? -1.397 -5.601 -11.601 1.00 98.56 208 GLN A N 1
ATOM 1624 C CA . GLN A 1 208 ? -0.808 -4.634 -10.678 1.00 98.56 208 GLN A CA 1
ATOM 1625 C C . GLN A 1 208 ? 0.211 -3.755 -11.395 1.00 98.56 208 GLN A C 1
ATOM 1627 O O . GLN A 1 208 ? 1.067 -4.273 -12.116 1.00 98.56 208 GLN A O 1
ATOM 1632 N N . ALA A 1 209 ? 0.141 -2.444 -11.182 1.00 98.38 209 ALA A N 1
ATOM 1633 C CA . ALA A 1 209 ? 1.120 -1.506 -11.714 1.00 98.38 209 ALA A CA 1
ATOM 1634 C C . ALA A 1 209 ? 1.480 -0.418 -10.691 1.00 98.38 209 ALA A C 1
ATOM 1636 O O . ALA A 1 209 ? 0.598 0.169 -10.074 1.00 98.38 209 ALA A O 1
ATOM 1637 N N . ILE A 1 210 ? 2.769 -0.130 -10.539 1.00 97.94 210 ILE A N 1
ATOM 1638 C CA . ILE A 1 210 ? 3.306 1.023 -9.810 1.00 97.94 210 ILE A CA 1
ATOM 1639 C C . ILE A 1 210 ? 4.020 1.878 -10.847 1.00 97.94 210 ILE A C 1
ATOM 1641 O O . ILE A 1 210 ? 4.982 1.412 -11.451 1.00 97.94 210 ILE A O 1
ATOM 1645 N N . ILE A 1 211 ? 3.518 3.080 -11.104 1.00 97.44 211 ILE A N 1
ATOM 1646 C CA . ILE A 1 211 ? 3.990 3.962 -12.168 1.00 97.44 211 ILE A CA 1
ATOM 1647 C C . ILE A 1 211 ? 4.402 5.292 -11.548 1.00 97.44 211 ILE A C 1
ATOM 1649 O O . ILE A 1 211 ? 3.545 6.065 -11.123 1.00 97.44 211 ILE A O 1
ATOM 1653 N N . ARG A 1 212 ? 5.705 5.553 -11.537 1.00 95.44 212 ARG A N 1
ATOM 1654 C CA . ARG A 1 212 ? 6.307 6.798 -11.060 1.00 95.44 212 ARG A CA 1
ATOM 1655 C C . ARG A 1 212 ? 7.013 7.461 -12.223 1.00 95.44 212 ARG A C 1
ATOM 1657 O O . ARG A 1 212 ? 8.066 7.006 -12.658 1.00 95.44 212 ARG A O 1
ATOM 1664 N N . LEU A 1 213 ? 6.379 8.460 -12.824 1.00 92.50 213 LEU A N 1
ATOM 1665 C CA . LEU A 1 213 ? 6.909 9.093 -14.025 1.00 92.50 213 LEU A CA 1
ATOM 1666 C C . LEU A 1 213 ? 6.903 10.603 -13.883 1.00 92.50 213 LEU A C 1
ATOM 1668 O O . LEU A 1 213 ? 5.843 11.232 -13.868 1.00 92.50 213 LEU A O 1
ATOM 1672 N N . HIS A 1 214 ? 8.106 11.160 -13.908 1.00 88.31 214 HIS A N 1
ATOM 1673 C CA . HIS A 1 214 ? 8.323 12.593 -13.892 1.00 88.31 214 HIS A CA 1
ATOM 1674 C C . HIS A 1 214 ? 8.868 13.098 -15.228 1.00 88.31 214 HIS A C 1
ATOM 1676 O O . HIS A 1 214 ? 9.429 12.354 -16.036 1.00 88.31 214 HIS A O 1
ATOM 1682 N N . LYS A 1 215 ? 8.693 14.395 -15.461 1.00 84.12 215 LYS A N 1
ATOM 1683 C CA . LYS A 1 215 ? 9.137 15.161 -16.627 1.00 84.12 215 LYS A CA 1
ATOM 1684 C C . LYS A 1 215 ? 8.671 14.547 -17.957 1.00 84.12 215 LYS A C 1
ATOM 1686 O O . LYS A 1 215 ? 9.454 14.363 -18.892 1.00 84.12 215 LYS A O 1
ATOM 1691 N N . LEU A 1 216 ? 7.381 14.236 -18.094 1.00 83.25 216 LEU A N 1
ATOM 1692 C CA . LEU A 1 216 ? 6.854 13.654 -19.338 1.00 83.25 216 LEU A CA 1
ATOM 1693 C C . LEU A 1 216 ? 6.452 14.703 -20.386 1.00 83.25 216 LEU A C 1
ATOM 1695 O O . LEU A 1 216 ? 5.713 15.640 -20.102 1.00 83.25 216 LEU A O 1
ATOM 1699 N N . SER A 1 217 ? 6.853 14.500 -21.651 1.00 86.44 217 SER A N 1
ATOM 1700 C CA . SER A 1 217 ? 6.392 15.347 -22.773 1.00 86.44 217 SER A CA 1
ATOM 1701 C C . SER A 1 217 ? 5.055 14.910 -23.386 1.00 86.44 217 SER A C 1
ATOM 1703 O O . SER A 1 217 ? 4.437 15.663 -24.139 1.00 86.44 217 SER A O 1
ATOM 1705 N N . LYS A 1 218 ? 4.627 13.672 -23.118 1.00 89.00 218 LYS A N 1
ATOM 1706 C CA . LYS A 1 218 ? 3.434 13.029 -23.688 1.00 89.00 218 LYS A CA 1
ATOM 1707 C C . LYS A 1 218 ? 2.622 12.374 -22.567 1.00 89.00 218 LYS A C 1
ATOM 1709 O O . LYS A 1 218 ? 3.209 12.002 -21.553 1.00 89.00 218 LYS A O 1
ATOM 1714 N N . PRO A 1 219 ? 1.309 12.151 -22.761 1.00 90.56 219 PRO A N 1
ATOM 1715 C CA . PRO A 1 219 ? 0.504 11.397 -21.806 1.00 90.56 219 PRO A CA 1
ATOM 1716 C C . PRO A 1 219 ? 1.088 10.006 -21.539 1.00 90.56 219 PRO A C 1
ATOM 1718 O O . PRO A 1 219 ? 1.538 9.328 -22.469 1.00 90.56 219 PRO A O 1
ATOM 1721 N N . VAL A 1 220 ? 1.005 9.553 -20.287 1.00 93.44 220 VAL A N 1
ATOM 1722 C CA . VAL A 1 220 ? 1.510 8.240 -19.844 1.00 93.44 220 VAL A CA 1
ATOM 1723 C C . VAL A 1 220 ? 0.953 7.103 -20.687 1.00 93.44 220 VAL A C 1
ATOM 1725 O O . VAL A 1 220 ? 1.701 6.232 -21.109 1.00 93.44 220 VAL A O 1
ATOM 1728 N N . SER A 1 221 ? -0.338 7.141 -21.014 1.00 92.88 221 SER A N 1
ATOM 1729 C CA . SER A 1 221 ? -0.992 6.110 -21.827 1.00 92.88 221 SER A CA 1
ATOM 1730 C C . SER A 1 221 ? -0.410 5.964 -23.238 1.00 92.88 221 SER A C 1
ATOM 1732 O O . SER A 1 221 ? -0.527 4.899 -23.844 1.00 92.88 221 SER A O 1
ATOM 1734 N N . VAL A 1 222 ? 0.220 7.021 -23.761 1.00 93.81 222 VAL A N 1
ATOM 1735 C CA . VAL A 1 222 ? 0.915 7.014 -25.053 1.00 93.81 222 VAL A CA 1
ATOM 1736 C C . VAL A 1 222 ? 2.356 6.554 -24.885 1.00 93.81 222 VAL A C 1
ATOM 1738 O O . VAL A 1 222 ? 2.850 5.811 -25.730 1.00 93.81 222 VAL A O 1
ATOM 1741 N N . LEU A 1 223 ? 3.036 7.010 -23.830 1.00 93.69 223 LEU A N 1
ATOM 1742 C CA . LEU A 1 223 ? 4.435 6.679 -23.578 1.00 93.69 223 LEU A CA 1
ATOM 1743 C C . LEU A 1 223 ? 4.620 5.226 -23.132 1.00 93.69 223 LEU A C 1
ATOM 1745 O O . LEU A 1 223 ? 5.521 4.553 -23.620 1.00 93.69 223 LEU A O 1
ATOM 1749 N N . LEU A 1 224 ? 3.760 4.749 -22.241 1.00 95.69 224 LEU A N 1
ATOM 1750 C CA . LEU A 1 224 ? 3.792 3.423 -21.645 1.00 95.69 224 LEU A CA 1
ATOM 1751 C C . LEU A 1 224 ? 2.464 2.709 -21.955 1.00 95.69 224 LEU A C 1
ATOM 1753 O O . LEU A 1 224 ? 1.530 2.735 -21.149 1.00 95.69 224 LEU A O 1
ATOM 1757 N N . PRO A 1 225 ? 2.322 2.110 -23.152 1.00 96.19 225 PRO A N 1
ATOM 1758 C CA . PRO A 1 225 ? 1.122 1.368 -23.503 1.00 96.19 225 PRO A CA 1
ATOM 1759 C C . PRO A 1 225 ? 1.009 0.112 -22.634 1.00 96.19 225 PRO A C 1
ATOM 1761 O O . PRO A 1 225 ? 1.786 -0.827 -22.795 1.00 96.19 225 PRO A O 1
ATOM 1764 N N . LEU A 1 226 ? 0.018 0.091 -21.744 1.00 97.25 226 LEU A N 1
ATOM 1765 C CA . LEU A 1 226 ? -0.330 -1.048 -20.897 1.00 97.25 226 LEU A CA 1
ATOM 1766 C C . LEU A 1 226 ? -1.742 -1.544 -21.228 1.00 97.25 226 LEU A C 1
ATOM 1768 O O . LEU A 1 226 ? -2.564 -0.786 -21.758 1.00 97.25 226 LEU A O 1
ATOM 1772 N N . PRO A 1 227 ? -2.087 -2.787 -20.861 1.00 97.25 227 PRO A N 1
ATOM 1773 C CA . PRO A 1 227 ? -3.470 -3.243 -20.834 1.00 97.25 227 PRO A CA 1
ATOM 1774 C C . PRO A 1 227 ? -4.215 -2.617 -19.635 1.00 97.25 227 PRO A C 1
ATOM 1776 O O . PRO A 1 227 ? -4.651 -3.300 -18.716 1.00 97.25 227 PRO A O 1
ATOM 1779 N N . TRP A 1 228 ? -4.368 -1.290 -19.636 1.00 97.94 228 TRP A N 1
ATOM 1780 C CA . TRP A 1 228 ? -4.912 -0.494 -18.525 1.00 97.94 228 TRP A CA 1
ATOM 1781 C C . TRP A 1 228 ? -6.253 -1.011 -17.985 1.00 97.94 228 TRP A C 1
ATOM 1783 O O . TRP A 1 228 ? -6.475 -1.049 -16.778 1.00 97.94 228 TRP A O 1
ATOM 1793 N N . ALA A 1 229 ? -7.132 -1.479 -18.875 1.00 98.06 229 ALA A N 1
ATOM 1794 C CA . ALA A 1 229 ? -8.480 -1.902 -18.513 1.00 98.06 229 ALA A CA 1
ATOM 1795 C C . ALA A 1 229 ? -8.533 -3.132 -17.591 1.00 98.06 229 ALA A C 1
ATOM 1797 O O . ALA A 1 229 ? -9.543 -3.311 -16.922 1.00 98.06 229 ALA A O 1
ATOM 1798 N N . GLN A 1 230 ? -7.503 -3.984 -17.542 1.00 97.94 230 GLN A N 1
ATOM 1799 C CA . GLN A 1 230 ? -7.471 -5.180 -16.674 1.00 97.94 230 GLN A CA 1
ATOM 1800 C C . GLN A 1 230 ? -6.753 -4.950 -15.335 1.00 97.94 230 GLN A C 1
ATOM 1802 O O . GLN A 1 230 ? -6.749 -5.856 -14.498 1.00 97.94 230 GLN A O 1
ATOM 1807 N N . LEU A 1 231 ? -6.163 -3.768 -15.118 1.00 98.56 231 LEU A N 1
ATOM 1808 C CA . LEU A 1 231 ? -5.507 -3.442 -13.854 1.00 98.56 231 LEU A CA 1
ATOM 1809 C C . LEU A 1 231 ? -6.523 -3.420 -12.708 1.00 98.56 231 LEU A C 1
ATOM 1811 O O . LEU A 1 231 ? -7.616 -2.868 -12.837 1.00 98.56 231 LEU A O 1
ATOM 1815 N N . LYS A 1 232 ? -6.128 -4.026 -11.587 1.00 98.56 232 LYS A N 1
ATOM 1816 C CA . LYS A 1 232 ? -6.879 -4.095 -10.330 1.00 98.56 232 LYS A CA 1
ATOM 1817 C C . LYS A 1 232 ? -6.226 -3.257 -9.241 1.00 98.56 232 LYS A C 1
ATOM 1819 O O . LYS A 1 232 ? -6.948 -2.620 -8.485 1.00 98.56 232 LYS A O 1
ATOM 1824 N N . ASP A 1 233 ? -4.897 -3.228 -9.208 1.00 98.75 233 ASP A N 1
ATOM 1825 C CA . ASP A 1 233 ? -4.116 -2.452 -8.250 1.00 98.75 233 ASP A CA 1
ATOM 1826 C C . ASP A 1 233 ? -3.208 -1.484 -9.011 1.00 98.75 233 ASP A C 1
ATOM 1828 O O . ASP A 1 233 ? -2.480 -1.886 -9.924 1.00 98.75 233 ASP A O 1
ATOM 1832 N N . LEU A 1 234 ? -3.274 -0.203 -8.667 1.00 98.44 234 LEU A N 1
ATOM 1833 C CA . LEU A 1 234 ? -2.540 0.844 -9.366 1.00 98.44 234 LEU A CA 1
ATOM 1834 C C . LEU A 1 234 ? -2.007 1.873 -8.376 1.00 98.44 234 LEU A C 1
ATOM 1836 O O . LEU A 1 234 ? -2.787 2.495 -7.664 1.00 98.44 234 LEU A O 1
ATOM 1840 N N . THR A 1 235 ? -0.697 2.081 -8.377 1.00 97.94 235 THR A N 1
ATOM 1841 C CA . THR A 1 235 ? -0.045 3.217 -7.720 1.00 97.94 235 THR A CA 1
ATOM 1842 C C . THR A 1 235 ? 0.458 4.152 -8.807 1.00 97.94 235 THR A C 1
ATOM 1844 O O . THR A 1 235 ? 1.169 3.708 -9.707 1.00 97.94 235 THR A O 1
ATOM 1847 N N . ILE A 1 236 ? 0.058 5.420 -8.766 1.00 96.50 236 ILE A N 1
ATOM 1848 C CA . ILE A 1 236 ? 0.447 6.428 -9.753 1.00 96.50 236 ILE A CA 1
ATOM 1849 C C . ILE A 1 236 ? 1.032 7.647 -9.054 1.00 96.50 236 ILE A C 1
ATOM 1851 O O . ILE A 1 236 ? 0.408 8.232 -8.170 1.00 96.50 236 ILE A O 1
ATOM 1855 N N . GLU A 1 237 ? 2.180 8.074 -9.560 1.00 94.56 237 GLU A N 1
ATOM 1856 C CA . GLU A 1 237 ? 2.856 9.312 -9.210 1.00 94.56 237 GLU A CA 1
ATOM 1857 C C . GLU A 1 237 ? 3.311 9.995 -10.504 1.00 94.56 237 GLU A C 1
ATOM 1859 O O . GLU A 1 237 ? 4.171 9.483 -11.221 1.00 94.56 237 GLU A O 1
ATOM 1864 N N . LEU A 1 238 ? 2.657 11.105 -10.858 1.00 91.44 238 LEU A N 1
ATOM 1865 C CA . LEU A 1 238 ? 2.885 11.842 -12.107 1.00 91.44 238 LEU A CA 1
ATOM 1866 C C . LEU A 1 238 ? 2.932 13.342 -11.837 1.00 91.44 238 LEU A C 1
ATOM 1868 O O . LEU A 1 238 ? 2.274 13.833 -10.922 1.00 91.44 238 LEU A O 1
ATOM 1872 N N . ASP A 1 239 ? 3.598 14.089 -12.716 1.00 86.75 239 ASP A N 1
ATOM 1873 C CA . ASP A 1 239 ? 3.746 15.548 -12.566 1.00 86.75 239 ASP A CA 1
ATOM 1874 C C . ASP A 1 239 ? 2.437 16.338 -12.674 1.00 86.75 239 ASP A C 1
ATOM 1876 O O . ASP A 1 239 ? 2.365 17.501 -12.275 1.00 86.75 239 ASP A O 1
ATOM 1880 N N . THR A 1 240 ? 1.416 15.764 -13.320 1.00 87.19 240 THR A N 1
ATOM 1881 C CA . THR A 1 240 ? 0.182 16.485 -13.650 1.00 87.19 240 THR A CA 1
ATOM 1882 C C . THR A 1 240 ? -1.054 15.651 -13.367 1.00 87.19 240 THR A C 1
ATOM 1884 O O . THR A 1 240 ? -1.177 14.506 -13.810 1.00 87.19 240 THR A O 1
ATOM 1887 N N . LEU A 1 241 ? -2.032 16.281 -12.710 1.00 87.25 241 LEU A N 1
ATOM 1888 C CA . LEU A 1 241 ? -3.356 15.698 -12.493 1.00 87.25 241 LEU A CA 1
ATOM 1889 C C . LEU A 1 241 ? -4.039 15.322 -13.810 1.00 87.25 241 LEU A C 1
ATOM 1891 O O . LEU A 1 241 ? -4.691 14.285 -13.874 1.00 87.25 241 LEU A O 1
ATOM 1895 N N . ASP A 1 242 ? -3.853 16.100 -14.877 1.00 88.62 242 ASP A N 1
ATOM 1896 C CA . ASP A 1 242 ? -4.454 15.791 -16.176 1.00 88.62 242 ASP A CA 1
ATOM 1897 C C . ASP A 1 242 ? -3.948 14.450 -16.738 1.00 88.62 242 ASP A C 1
ATOM 1899 O O . ASP A 1 242 ? -4.737 13.632 -17.219 1.00 88.62 242 ASP A O 1
ATOM 1903 N N . SER A 1 243 ? -2.644 14.166 -16.620 1.00 89.81 243 SER A N 1
ATOM 1904 C CA . SER A 1 243 ? -2.073 12.877 -17.039 1.00 89.81 243 SER A CA 1
ATOM 1905 C C . SER A 1 243 ? -2.560 11.724 -16.163 1.00 89.81 243 SER A C 1
ATOM 1907 O O . SER A 1 243 ? -2.888 10.652 -16.684 1.00 89.81 243 SER A O 1
ATOM 1909 N N . THR A 1 244 ? -2.671 11.951 -14.851 1.00 92.81 244 THR A N 1
ATOM 1910 C CA . THR A 1 244 ? -3.246 10.985 -13.906 1.00 92.81 244 THR A CA 1
ATOM 1911 C C . THR A 1 244 ? -4.678 10.642 -14.294 1.00 92.81 244 THR A C 1
ATOM 1913 O O . THR A 1 244 ? -5.001 9.479 -14.522 1.00 92.81 244 THR A O 1
ATOM 1916 N N . PHE A 1 245 ? -5.537 11.643 -14.471 1.00 92.88 245 PHE A N 1
ATOM 1917 C CA . PHE A 1 245 ? -6.952 11.441 -14.774 1.00 92.88 245 PHE A CA 1
ATOM 1918 C C . PHE A 1 245 ? -7.169 10.857 -16.173 1.00 92.88 245 PHE A C 1
ATOM 1920 O O . PHE A 1 245 ? -7.996 9.960 -16.335 1.00 92.88 245 PHE A O 1
ATOM 1927 N N . ALA A 1 246 ? -6.386 11.273 -17.172 1.00 92.94 246 ALA A N 1
ATOM 1928 C CA . ALA A 1 246 ? -6.398 10.644 -18.492 1.00 92.94 246 ALA A CA 1
ATOM 1929 C C . ALA A 1 246 ? -6.057 9.145 -18.426 1.00 92.94 246 ALA A C 1
ATOM 1931 O O . ALA A 1 246 ? -6.633 8.352 -19.172 1.00 92.94 246 ALA A O 1
ATOM 1932 N N . THR A 1 247 ? -5.163 8.753 -17.517 1.00 95.44 247 THR A N 1
ATOM 1933 C CA . THR A 1 247 ? -4.806 7.349 -17.277 1.00 95.44 247 THR A CA 1
ATOM 1934 C C . THR A 1 247 ? -5.928 6.608 -16.548 1.00 95.44 247 THR A C 1
ATOM 1936 O O . THR A 1 247 ? -6.325 5.529 -16.981 1.00 95.44 247 THR A O 1
ATOM 1939 N N . LEU A 1 248 ? -6.523 7.208 -15.510 1.00 96.56 248 LEU A N 1
ATOM 1940 C CA . LEU A 1 248 ? -7.613 6.596 -14.738 1.00 96.56 248 LEU A CA 1
ATOM 1941 C C . LEU A 1 248 ? -8.853 6.270 -15.584 1.00 96.56 248 LEU A C 1
ATOM 1943 O O . LEU A 1 248 ? -9.503 5.257 -15.335 1.00 96.56 248 LEU A O 1
ATOM 1947 N N . VAL A 1 249 ? -9.160 7.060 -16.622 1.00 96.50 249 VAL A N 1
ATOM 1948 C CA . VAL A 1 249 ? -10.256 6.755 -17.570 1.00 96.50 249 VAL A CA 1
ATOM 1949 C C . V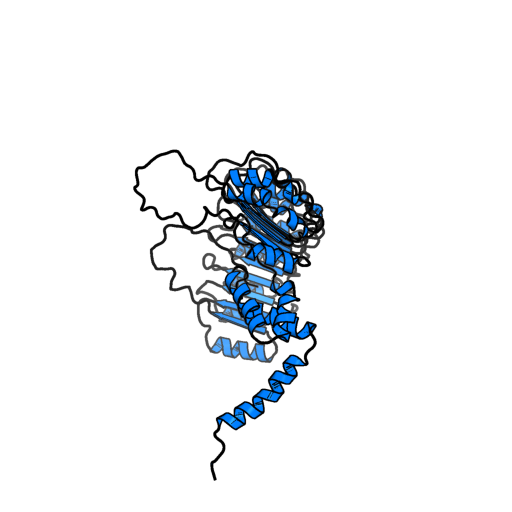AL A 1 249 ? -10.076 5.387 -18.249 1.00 96.50 249 VAL A C 1
ATOM 1951 O O . VAL A 1 249 ? -11.060 4.752 -18.639 1.00 96.50 249 VAL A O 1
ATOM 1954 N N . LEU A 1 250 ? -8.836 4.911 -18.382 1.00 97.19 250 LEU A N 1
ATOM 1955 C CA . LEU A 1 250 ? -8.517 3.629 -19.008 1.00 97.19 250 LEU A CA 1
ATOM 1956 C C . LEU A 1 250 ? -8.625 2.440 -18.035 1.00 97.19 250 LEU A C 1
ATOM 1958 O O . LEU A 1 250 ? -8.681 1.299 -18.492 1.00 97.19 250 LEU A O 1
ATOM 1962 N N . CYS A 1 251 ? -8.697 2.680 -16.722 1.00 97.81 251 CYS A N 1
ATOM 1963 C CA . CYS A 1 251 ? -8.601 1.668 -15.662 1.00 97.81 251 CYS A CA 1
ATOM 1964 C C . CYS A 1 251 ? -9.973 1.297 -15.067 1.00 97.81 251 CYS A C 1
ATOM 1966 O O . CYS A 1 251 ? -10.225 1.469 -13.878 1.00 97.81 251 CYS A O 1
ATOM 1968 N N . GLN A 1 252 ? -10.899 0.790 -15.885 1.00 97.19 252 GLN A N 1
ATOM 1969 C CA . GLN A 1 252 ? -12.301 0.593 -15.466 1.00 97.19 252 GLN A CA 1
ATOM 1970 C C . GLN A 1 252 ? -12.526 -0.518 -14.422 1.00 97.19 252 GLN A C 1
ATOM 1972 O O . GLN A 1 252 ? -13.551 -0.505 -13.741 1.00 97.19 252 GLN A O 1
ATOM 1977 N N . ASN A 1 253 ? -11.591 -1.465 -14.289 1.00 98.25 253 ASN A N 1
ATOM 1978 C CA . ASN A 1 253 ? -11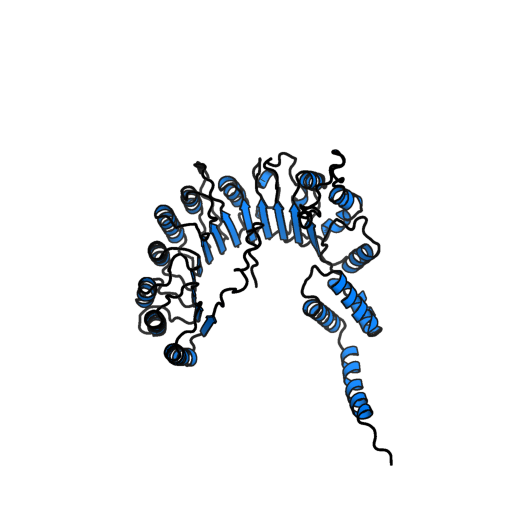.686 -2.603 -13.362 1.00 98.25 253 ASN A CA 1
ATOM 1979 C C . ASN A 1 253 ? -10.850 -2.424 -12.084 1.00 98.25 253 ASN A C 1
ATOM 1981 O O . ASN A 1 253 ? -10.570 -3.401 -11.387 1.00 98.25 253 ASN A O 1
ATOM 1985 N N . LEU A 1 254 ? -10.445 -1.188 -11.789 1.00 98.56 254 LEU A N 1
ATOM 1986 C CA . LEU A 1 254 ? -9.577 -0.896 -10.662 1.00 98.56 254 LEU A CA 1
ATOM 1987 C C . LEU A 1 254 ? -10.293 -1.127 -9.325 1.00 98.56 254 LEU A C 1
ATOM 1989 O O . LEU A 1 254 ? -11.423 -0.679 -9.146 1.00 98.56 254 LEU A O 1
ATOM 1993 N N . VAL A 1 255 ? -9.618 -1.816 -8.404 1.00 98.69 255 VAL A N 1
ATOM 1994 C CA . VAL A 1 255 ? -10.091 -2.173 -7.056 1.00 98.69 255 VAL A CA 1
ATOM 1995 C C . VAL A 1 255 ? -9.327 -1.392 -5.987 1.00 98.69 255 VAL A C 1
ATOM 1997 O O . VAL A 1 255 ? -9.942 -0.909 -5.036 1.00 98.69 255 VAL A O 1
ATOM 2000 N N . SER A 1 256 ? -8.016 -1.218 -6.170 1.00 98.62 256 SER A N 1
ATOM 2001 C CA . SER A 1 256 ? -7.144 -0.431 -5.299 1.00 98.62 256 SER A CA 1
ATOM 2002 C C . SER A 1 256 ? -6.394 0.625 -6.103 1.00 98.62 256 SER A C 1
ATOM 2004 O O . SER A 1 256 ? -5.783 0.318 -7.128 1.00 98.62 256 SER A O 1
ATOM 2006 N N . LEU A 1 257 ? -6.414 1.863 -5.619 1.00 98.44 257 LEU A N 1
ATOM 2007 C CA . LEU A 1 257 ? -5.727 2.998 -6.222 1.00 98.44 257 LEU A CA 1
ATOM 2008 C C . LEU A 1 257 ? -4.921 3.740 -5.158 1.00 98.44 257 LEU A C 1
ATOM 2010 O O . LEU A 1 257 ? -5.493 4.136 -4.151 1.00 98.44 257 LEU A O 1
ATOM 2014 N N . SER A 1 258 ? -3.636 3.972 -5.405 1.00 97.94 258 SER A N 1
ATOM 2015 C CA . SER A 1 258 ? -2.806 4.908 -4.647 1.00 97.94 258 SER A CA 1
ATOM 2016 C C . SER A 1 258 ? -2.361 6.043 -5.569 1.00 97.94 258 SER A C 1
ATOM 2018 O O . SER A 1 258 ? -1.866 5.803 -6.672 1.00 97.94 258 SER A O 1
ATOM 2020 N N . LEU A 1 259 ? -2.610 7.282 -5.155 1.00 96.00 259 LEU A N 1
ATOM 2021 C CA . LEU A 1 259 ? -2.293 8.497 -5.896 1.00 96.00 259 LEU A CA 1
ATOM 2022 C C . LEU A 1 259 ? -1.344 9.358 -5.078 1.00 96.00 259 LEU A C 1
ATOM 2024 O O . LEU A 1 259 ? -1.737 9.866 -4.031 1.00 96.00 259 LEU A O 1
ATOM 2028 N N . ALA A 1 260 ? -0.149 9.596 -5.602 1.00 93.31 260 ALA A N 1
ATOM 2029 C CA . ALA A 1 260 ? 0.706 10.679 -5.145 1.00 93.31 260 ALA A CA 1
ATOM 2030 C C . ALA A 1 260 ? 0.477 11.897 -6.049 1.00 93.31 260 ALA A C 1
ATOM 2032 O O . ALA A 1 260 ? 0.675 11.845 -7.267 1.00 93.31 260 ALA A O 1
ATOM 2033 N N . VAL A 1 261 ? -0.013 12.988 -5.463 1.00 86.62 261 VAL A N 1
ATOM 2034 C CA . VAL A 1 261 ? -0.322 14.226 -6.179 1.00 86.62 261 VAL A CA 1
ATOM 2035 C C . VAL A 1 261 ? 0.728 15.273 -5.841 1.00 86.62 261 VAL A C 1
ATOM 2037 O O . VAL A 1 261 ? 0.730 15.838 -4.746 1.00 86.62 261 VAL A O 1
ATOM 2040 N N . LEU A 1 262 ? 1.578 15.569 -6.824 1.00 82.62 262 LEU A N 1
ATOM 2041 C CA . LEU A 1 262 ? 2.472 16.720 -6.809 1.00 82.62 262 LEU A CA 1
ATOM 2042 C C . LEU A 1 262 ? 1.667 17.964 -7.202 1.00 82.62 262 LEU A C 1
ATOM 2044 O O . LEU A 1 262 ? 1.230 18.118 -8.346 1.00 82.62 262 LEU A O 1
ATOM 2048 N N . LEU A 1 263 ? 1.424 18.857 -6.246 1.00 69.44 263 LEU A N 1
ATOM 2049 C CA . LEU A 1 263 ? 0.778 20.135 -6.527 1.00 69.44 263 LEU A CA 1
ATOM 2050 C C . LEU A 1 263 ? 1.835 21.081 -7.105 1.00 69.44 263 LEU A C 1
ATOM 2052 O O . LEU A 1 263 ? 2.773 21.449 -6.411 1.00 69.44 263 LEU A O 1
ATOM 2056 N N . THR A 1 264 ? 1.697 21.475 -8.371 1.00 70.25 264 THR A N 1
ATOM 2057 C CA . THR A 1 264 ? 2.550 22.501 -8.996 1.00 70.25 264 THR A CA 1
ATOM 2058 C C . THR A 1 264 ? 1.830 23.853 -9.035 1.00 70.25 264 THR A C 1
ATOM 2060 O O . THR A 1 264 ? 0.601 23.919 -9.040 1.00 70.25 264 THR A O 1
ATOM 2063 N N . HIS A 1 265 ? 2.584 24.959 -9.054 1.00 63.28 265 HIS A N 1
ATOM 2064 C CA . HIS A 1 265 ? 2.047 26.332 -8.992 1.00 63.28 265 HIS A CA 1
ATOM 2065 C C . HIS A 1 265 ? 1.234 26.776 -10.219 1.00 63.28 265 HIS A C 1
ATOM 2067 O O . HIS A 1 265 ? 0.636 27.853 -10.202 1.00 63.28 265 HIS A O 1
ATOM 2073 N N . ALA A 1 266 ? 1.222 26.000 -11.302 1.00 67.62 266 ALA A N 1
ATOM 2074 C CA . ALA A 1 266 ? 0.481 26.377 -12.494 1.00 67.62 266 ALA A CA 1
ATOM 2075 C C . ALA A 1 266 ? -1.028 26.246 -12.236 1.00 67.62 266 ALA A C 1
ATOM 2077 O O . ALA A 1 266 ? -1.498 25.208 -11.776 1.00 67.62 266 ALA A O 1
ATOM 2078 N N . GLU A 1 267 ? -1.810 27.280 -12.562 1.00 63.69 267 GLU A N 1
ATOM 2079 C CA . GLU A 1 267 ? -3.273 27.189 -12.598 1.00 63.69 267 GLU A CA 1
ATOM 2080 C C . GLU A 1 267 ? -3.691 26.172 -13.673 1.00 63.69 267 GLU A C 1
ATOM 2082 O O . GLU A 1 267 ? -3.873 26.504 -14.848 1.00 63.69 267 GLU A O 1
ATOM 2087 N N . ILE A 1 268 ? -3.818 24.903 -13.285 1.00 65.38 268 ILE A N 1
ATOM 2088 C CA . ILE A 1 268 ? -4.269 23.853 -14.192 1.00 65.38 268 ILE A CA 1
ATOM 2089 C C . ILE A 1 268 ? -5.769 24.045 -14.398 1.00 65.38 268 ILE A C 1
ATOM 2091 O O . ILE A 1 268 ? -6.580 23.868 -13.486 1.00 65.38 268 ILE A O 1
ATOM 2095 N N . LYS A 1 269 ? -6.151 24.405 -15.626 1.00 74.56 269 LYS A N 1
ATOM 2096 C CA . LYS A 1 269 ? -7.546 24.354 -16.071 1.00 74.56 269 LYS A CA 1
ATOM 2097 C C . LYS A 1 269 ? -7.951 22.895 -16.210 1.00 74.56 269 LYS A C 1
ATOM 2099 O O . LYS A 1 269 ? -7.916 22.326 -17.297 1.00 74.56 269 LYS A O 1
ATOM 2104 N N . PHE A 1 270 ? -8.344 22.311 -15.092 1.00 73.81 270 PHE A N 1
ATOM 2105 C CA . PHE A 1 270 ? -8.823 20.947 -15.042 1.00 73.81 270 PHE A CA 1
ATOM 2106 C C . PHE A 1 270 ? -10.142 20.840 -15.825 1.00 73.81 270 PHE A C 1
ATOM 2108 O O . PHE A 1 270 ? -11.158 21.418 -15.439 1.00 73.81 270 PHE A O 1
ATOM 2115 N N . THR A 1 271 ? -10.118 20.150 -16.968 1.00 78.81 271 THR A N 1
ATOM 2116 C CA . THR A 1 271 ? -11.267 20.043 -17.897 1.00 78.81 271 THR A CA 1
ATOM 2117 C C . THR A 1 271 ? -11.815 18.624 -18.019 1.00 78.81 271 THR A C 1
ATOM 2119 O O . THR A 1 271 ? -12.606 18.328 -18.918 1.00 78.81 271 THR A O 1
ATOM 2122 N N . HIS A 1 272 ? -11.423 17.728 -17.115 1.00 77.00 272 HIS A N 1
ATOM 2123 C CA . HIS A 1 272 ? -11.793 16.328 -17.237 1.00 77.00 272 HIS A CA 1
ATOM 2124 C C . HIS A 1 272 ? -13.283 16.087 -16.946 1.00 77.00 272 HIS A C 1
ATOM 2126 O O . HIS A 1 272 ? -13.849 16.672 -16.017 1.00 77.00 272 HIS A O 1
ATOM 2132 N N . PRO A 1 273 ? -13.940 15.209 -17.731 1.00 86.94 273 PRO A N 1
ATOM 2133 C CA . PRO A 1 273 ? -15.273 14.733 -17.399 1.00 86.94 273 PRO A CA 1
ATOM 2134 C C . PRO A 1 273 ? -15.236 13.949 -16.082 1.00 86.94 273 PRO A C 1
ATOM 2136 O O . PRO A 1 273 ? -14.186 13.472 -15.653 1.00 86.94 273 PRO A O 1
ATOM 2139 N N . LYS A 1 274 ? -16.409 13.764 -15.468 1.00 94.38 274 LYS A N 1
ATOM 2140 C CA . LYS A 1 274 ? -16.543 12.900 -14.291 1.00 94.38 274 LYS A CA 1
ATOM 2141 C C . LYS A 1 274 ? -16.019 11.496 -14.605 1.00 94.38 274 LYS A C 1
ATOM 2143 O O . LYS A 1 274 ? -16.530 10.835 -15.510 1.00 94.38 274 LYS A O 1
ATOM 2148 N N . ILE A 1 275 ? -15.035 11.043 -13.839 1.00 96.06 275 ILE A N 1
ATOM 2149 C CA . ILE A 1 275 ? -14.475 9.698 -13.903 1.00 96.06 275 ILE A CA 1
ATOM 2150 C C . ILE A 1 275 ? -15.248 8.819 -12.932 1.00 96.06 275 ILE A C 1
ATOM 2152 O O . ILE A 1 275 ? -15.385 9.136 -11.754 1.00 96.06 275 ILE A O 1
ATOM 2156 N N . THR A 1 276 ? -15.753 7.696 -13.433 1.00 97.00 276 THR A N 1
ATOM 2157 C CA . THR A 1 276 ? -16.414 6.688 -12.603 1.00 97.00 276 THR A CA 1
ATOM 2158 C C . THR A 1 276 ? -15.546 5.447 -12.545 1.00 97.00 276 THR A C 1
ATOM 2160 O O . THR A 1 276 ? -15.274 4.858 -13.588 1.00 97.00 276 THR A O 1
ATOM 2163 N N . LEU A 1 277 ? -15.148 5.041 -11.340 1.00 97.94 277 LEU A N 1
ATOM 2164 C CA . LEU A 1 277 ? -14.428 3.788 -11.100 1.00 97.94 277 LEU A CA 1
ATOM 2165 C C . LEU A 1 277 ? -15.346 2.875 -10.275 1.00 97.94 277 LEU A C 1
ATOM 2167 O O . LEU A 1 277 ? -15.354 2.948 -9.046 1.00 97.94 277 LEU A O 1
ATOM 2171 N N . PRO A 1 278 ? -16.203 2.072 -10.934 1.00 97.94 278 PRO A N 1
ATOM 2172 C CA . PRO A 1 278 ? -17.318 1.403 -10.267 1.00 97.94 278 PRO A CA 1
ATOM 2173 C C . PRO A 1 278 ? -16.888 0.274 -9.325 1.00 97.94 278 PRO A C 1
ATOM 2175 O O . PRO A 1 278 ? -17.660 -0.079 -8.440 1.00 97.94 278 PRO A O 1
ATOM 2178 N N . ALA A 1 279 ? -15.696 -0.292 -9.524 1.00 98.31 279 ALA A N 1
ATOM 2179 C CA . ALA A 1 279 ? -15.157 -1.394 -8.729 1.00 98.31 279 ALA A CA 1
ATOM 2180 C C . ALA A 1 279 ? -14.151 -0.943 -7.655 1.00 98.31 279 ALA A C 1
ATOM 2182 O O . ALA A 1 279 ? -13.643 -1.794 -6.928 1.00 98.31 279 ALA A O 1
ATOM 2183 N N . LEU A 1 280 ? -13.858 0.361 -7.553 1.00 98.62 280 LEU A N 1
ATOM 2184 C CA . LEU A 1 280 ? -12.807 0.849 -6.666 1.00 98.62 280 LEU A CA 1
ATOM 2185 C C . LEU A 1 280 ? -13.259 0.764 -5.208 1.00 98.62 280 LEU A C 1
ATOM 2187 O O . LEU A 1 280 ? -14.180 1.469 -4.802 1.00 98.62 280 LEU A O 1
ATOM 2191 N N . GLU A 1 281 ? -12.591 -0.086 -4.430 1.00 98.56 281 GLU A N 1
ATOM 2192 C CA . GLU A 1 281 ? -12.884 -0.314 -3.014 1.00 98.56 281 GLU A CA 1
ATOM 2193 C C . GLU A 1 281 ? -11.906 0.414 -2.085 1.00 98.56 281 GLU A C 1
ATOM 2195 O O . GLU A 1 281 ? -12.296 0.775 -0.970 1.00 98.56 281 GLU A O 1
ATOM 2200 N N . LYS A 1 282 ? -10.667 0.645 -2.538 1.00 98.62 282 LYS A N 1
ATOM 2201 C CA . LYS A 1 282 ? -9.594 1.294 -1.777 1.00 98.62 282 LYS A CA 1
ATOM 2202 C C . LYS A 1 282 ? -9.006 2.475 -2.558 1.00 98.62 282 LYS A C 1
ATOM 2204 O O . LYS A 1 282 ? -8.627 2.315 -3.719 1.00 98.62 282 LYS A O 1
ATOM 2209 N N . LEU A 1 283 ? -8.924 3.636 -1.910 1.00 98.38 283 LEU A N 1
ATOM 2210 C CA . LEU A 1 283 ? -8.245 4.828 -2.419 1.00 98.38 283 LEU A CA 1
ATOM 2211 C C . LEU A 1 283 ? -7.276 5.368 -1.366 1.00 98.38 283 LEU A C 1
ATOM 2213 O O . LEU A 1 283 ? -7.733 5.784 -0.304 1.00 98.38 283 LEU A O 1
ATOM 2217 N N . ASP A 1 284 ? -5.997 5.433 -1.719 1.00 98.00 284 ASP A N 1
ATOM 2218 C CA . ASP A 1 284 ? -4.940 6.080 -0.945 1.00 98.00 284 ASP A CA 1
ATOM 2219 C C . ASP A 1 284 ? -4.523 7.361 -1.681 1.00 98.00 284 ASP A C 1
ATOM 2221 O O . ASP A 1 284 ? -4.233 7.335 -2.878 1.00 98.00 284 ASP A O 1
ATOM 2225 N N . LEU A 1 285 ? -4.555 8.501 -0.999 1.00 96.06 285 LEU A N 1
ATOM 2226 C CA . LEU A 1 285 ? -4.269 9.816 -1.563 1.00 96.06 285 LEU A CA 1
ATOM 2227 C C . LEU A 1 285 ? -3.162 10.494 -0.756 1.00 96.06 285 LEU A C 1
ATOM 2229 O O . LEU A 1 285 ? -3.413 11.011 0.330 1.00 96.06 285 LEU A O 1
ATOM 2233 N N . HIS A 1 286 ? -1.966 10.550 -1.327 1.00 93.88 286 HIS A N 1
ATOM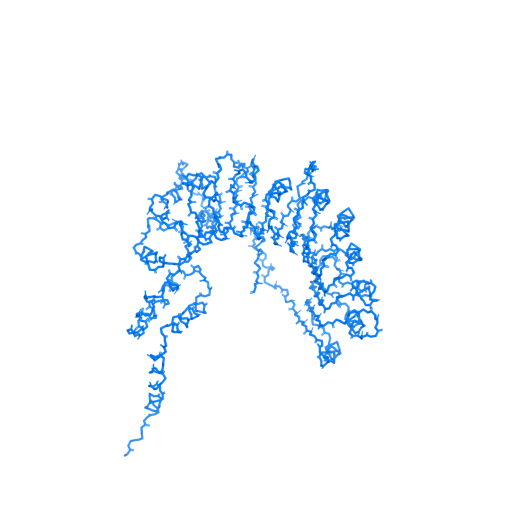 2234 C CA . HIS A 1 286 ? -0.813 11.241 -0.763 1.00 93.88 286 HIS A CA 1
ATOM 2235 C C . HIS A 1 286 ? -0.678 12.610 -1.441 1.00 93.88 286 HIS A C 1
ATOM 2237 O O . HIS A 1 286 ? -0.509 12.714 -2.659 1.00 93.88 286 HIS A O 1
ATOM 2243 N N . VAL A 1 287 ? -0.804 13.683 -0.664 1.00 90.75 287 VAL A N 1
ATOM 2244 C CA . VAL A 1 287 ? -0.737 15.068 -1.143 1.00 90.75 287 VAL A CA 1
ATOM 2245 C C . VAL A 1 287 ? 0.622 15.643 -0.769 1.00 90.75 287 VAL A C 1
ATOM 2247 O O . VAL A 1 287 ? 0.861 15.970 0.393 1.00 90.75 287 VAL A O 1
ATOM 2250 N N . LEU A 1 288 ? 1.510 15.772 -1.755 1.00 87.31 288 LEU A N 1
ATOM 2251 C CA . LEU A 1 288 ? 2.892 16.185 -1.527 1.00 87.31 288 LEU A CA 1
ATOM 2252 C C . LEU A 1 288 ? 3.022 17.721 -1.423 1.00 87.31 288 LEU A C 1
ATOM 2254 O O . LEU A 1 288 ? 2.309 18.455 -2.124 1.00 87.31 288 LEU A O 1
ATOM 2258 N N . PRO A 1 289 ? 3.911 18.230 -0.549 1.00 72.38 289 PRO A N 1
ATOM 2259 C CA . PRO A 1 289 ? 4.018 19.648 -0.225 1.00 72.38 289 PRO A CA 1
ATOM 2260 C C . PRO A 1 289 ? 4.872 20.382 -1.265 1.00 72.38 289 PRO A C 1
ATOM 2262 O O . PRO A 1 289 ? 6.067 20.552 -1.074 1.00 72.38 289 PRO A O 1
ATOM 2265 N N . ILE A 1 290 ? 4.289 20.786 -2.400 1.00 62.88 290 ILE A N 1
ATOM 2266 C CA . ILE A 1 290 ? 5.063 21.522 -3.426 1.00 62.88 290 ILE A CA 1
ATOM 2267 C C . ILE A 1 290 ? 4.364 22.794 -3.935 1.00 62.88 290 ILE A C 1
ATOM 2269 O O . ILE A 1 290 ? 5.043 23.715 -4.379 1.00 62.88 290 ILE A O 1
ATOM 2273 N N . ALA A 1 291 ? 3.037 22.945 -3.816 1.00 52.31 291 ALA A N 1
ATOM 2274 C CA . ALA A 1 291 ? 2.365 24.196 -4.188 1.00 52.31 291 ALA A CA 1
ATOM 2275 C C . ALA A 1 291 ? 0.904 24.293 -3.714 1.00 52.31 291 ALA A C 1
ATOM 2277 O O . ALA A 1 291 ? 0.316 23.374 -3.149 1.00 52.31 291 ALA A O 1
ATOM 2278 N N . THR A 1 292 ? 0.299 25.447 -4.003 1.00 62.53 292 THR A N 1
ATOM 2279 C CA . THR A 1 292 ? -1.077 25.855 -3.687 1.00 62.53 292 THR A CA 1
ATOM 2280 C C . THR A 1 292 ? -2.146 24.808 -4.036 1.00 62.53 292 THR A C 1
ATOM 2282 O O . THR A 1 292 ? -2.294 24.414 -5.189 1.00 62.53 292 THR A O 1
ATOM 2285 N N . PHE A 1 293 ? -2.988 24.461 -3.059 1.00 65.44 293 PHE A N 1
ATOM 2286 C CA . PHE A 1 293 ? -4.034 23.426 -3.122 1.00 65.44 293 PHE A CA 1
ATOM 2287 C C . PHE A 1 293 ? -5.191 23.614 -4.127 1.00 65.44 293 PHE A C 1
ATOM 2289 O O . PHE A 1 293 ? -6.130 22.812 -4.143 1.00 65.44 293 PHE A O 1
ATOM 2296 N N . GLY A 1 294 ? -5.174 24.658 -4.958 1.00 70.19 294 GLY A N 1
ATOM 2297 C CA . GLY A 1 294 ? -6.292 24.983 -5.851 1.00 70.19 294 GLY A CA 1
ATOM 2298 C C . GLY A 1 294 ? -6.664 23.855 -6.825 1.00 70.19 294 GLY A C 1
ATOM 2299 O O . GLY A 1 294 ? -7.833 23.717 -7.182 1.00 70.19 294 GLY A O 1
ATOM 2300 N N . SER A 1 295 ? -5.705 23.009 -7.214 1.00 73.88 295 SER A N 1
ATOM 2301 C CA . SER A 1 295 ? -5.898 21.938 -8.203 1.00 73.88 295 SER A CA 1
ATOM 2302 C C . SER A 1 295 ? -6.454 20.624 -7.632 1.00 73.88 295 SER A C 1
ATOM 2304 O O . SER A 1 295 ? -7.020 19.832 -8.385 1.00 73.88 295 SER A O 1
ATOM 2306 N N . LEU A 1 296 ? -6.384 20.402 -6.312 1.00 84.75 296 LEU A N 1
ATOM 2307 C CA . LEU A 1 296 ? -6.917 19.182 -5.689 1.00 84.75 296 LEU A CA 1
ATOM 2308 C C . LEU A 1 296 ? -8.454 19.155 -5.694 1.00 84.75 296 LEU A C 1
ATOM 2310 O O . LEU A 1 296 ? -9.063 18.096 -5.850 1.00 84.75 296 LEU A O 1
ATOM 2314 N N . CYS A 1 297 ? -9.096 20.320 -5.552 1.00 88.25 297 CYS A N 1
ATOM 2315 C CA . CYS A 1 297 ? -10.554 20.403 -5.447 1.00 88.25 297 CYS A CA 1
ATOM 2316 C C . CYS A 1 297 ? -11.260 19.881 -6.718 1.00 88.25 297 CYS A C 1
ATOM 2318 O O . CYS A 1 297 ? -12.109 18.996 -6.591 1.00 88.25 297 CYS A O 1
ATOM 2320 N N . PRO A 1 298 ? -10.902 20.326 -7.943 1.00 87.88 298 PRO A N 1
ATOM 2321 C CA . PRO A 1 298 ? -11.478 19.771 -9.169 1.00 87.88 298 PRO A CA 1
ATOM 2322 C C . PRO A 1 298 ? -11.236 18.266 -9.346 1.00 87.88 298 PRO A C 1
ATOM 2324 O O . PRO A 1 298 ? -12.122 17.565 -9.835 1.00 87.88 298 PRO A O 1
ATOM 2327 N N . ALA A 1 299 ? -10.072 17.762 -8.923 1.00 89.88 299 ALA A N 1
ATOM 2328 C CA . ALA A 1 299 ? -9.735 16.344 -9.011 1.00 89.88 299 ALA A CA 1
ATOM 2329 C C . ALA A 1 299 ? -10.678 15.486 -8.152 1.00 89.88 299 ALA A C 1
ATOM 2331 O O . ALA A 1 299 ? -11.290 14.545 -8.657 1.00 89.88 299 ALA A O 1
ATOM 2332 N N . LEU A 1 300 ? -10.871 15.853 -6.880 1.00 93.38 300 LEU A N 1
ATOM 2333 C CA . LEU A 1 300 ? -11.804 15.160 -5.984 1.00 93.38 300 LEU A CA 1
ATOM 2334 C C . LEU A 1 300 ? -13.250 15.220 -6.496 1.00 93.38 300 LEU A C 1
ATOM 2336 O O . LEU A 1 300 ? -13.979 14.233 -6.423 1.00 93.38 300 LEU A O 1
ATOM 2340 N N . GLU A 1 301 ? -13.671 16.357 -7.053 1.00 92.50 301 GLU A N 1
ATOM 2341 C CA . GLU A 1 301 ? -15.022 16.522 -7.599 1.00 92.50 301 GLU A CA 1
ATOM 2342 C C . GLU A 1 301 ? -15.290 15.699 -8.865 1.00 92.50 301 GLU A C 1
ATOM 2344 O O . GLU A 1 301 ? -16.448 15.379 -9.163 1.00 92.50 301 GLU A O 1
ATOM 2349 N N . ALA A 1 302 ? -14.243 15.363 -9.618 1.00 94.06 302 ALA A N 1
ATOM 2350 C CA . ALA A 1 302 ? -14.361 14.555 -10.820 1.00 94.06 302 ALA A CA 1
ATOM 2351 C C . ALA A 1 302 ? -14.466 13.053 -10.530 1.00 94.06 302 ALA A C 1
ATOM 2353 O O . ALA A 1 302 ? -14.933 12.324 -11.402 1.00 94.06 302 ALA A O 1
ATOM 2354 N N . LEU A 1 303 ? -14.088 12.580 -9.340 1.00 96.25 303 LEU A N 1
ATOM 2355 C CA . LEU A 1 303 ? -14.128 11.161 -8.985 1.00 96.25 303 LEU A CA 1
ATOM 2356 C C . LEU A 1 303 ? -15.511 10.737 -8.460 1.00 96.25 303 LEU A C 1
ATOM 2358 O O . LEU A 1 303 ? -16.031 11.284 -7.489 1.00 96.25 303 LEU A O 1
ATOM 2362 N N . MET A 1 304 ? -16.095 9.707 -9.076 1.00 96.44 304 MET A N 1
ATOM 2363 C CA . MET A 1 304 ? -17.296 9.012 -8.597 1.00 96.44 304 MET A CA 1
ATOM 2364 C C . MET A 1 304 ? -16.955 7.553 -8.284 1.00 96.44 304 MET A C 1
ATOM 2366 O O . MET A 1 304 ? -16.680 6.770 -9.198 1.00 96.44 304 MET A O 1
ATOM 2370 N N . LEU A 1 305 ? -16.977 7.187 -6.999 1.00 98.00 305 LEU A N 1
ATOM 2371 C CA . LEU A 1 305 ? -16.415 5.931 -6.491 1.00 98.00 305 LEU A CA 1
ATOM 2372 C C . LEU A 1 305 ? -17.472 5.156 -5.675 1.00 98.00 305 LEU A C 1
ATOM 2374 O O . LEU A 1 305 ? -17.360 5.020 -4.458 1.00 98.00 305 LEU A O 1
ATOM 2378 N N . PRO A 1 306 ? -18.535 4.640 -6.322 1.00 97.44 306 PRO A N 1
ATOM 2379 C CA . PRO A 1 306 ? -19.709 4.103 -5.625 1.00 97.44 306 PRO A CA 1
ATOM 2380 C C . PRO A 1 306 ? -19.439 2.853 -4.770 1.00 97.44 306 PRO A C 1
ATOM 2382 O O . PRO A 1 306 ? -20.273 2.511 -3.933 1.00 97.44 306 PRO A O 1
ATOM 2385 N N . ALA A 1 307 ? -18.317 2.160 -4.991 1.00 98.12 307 ALA A N 1
ATOM 2386 C CA . ALA A 1 307 ? -17.905 0.976 -4.238 1.00 98.12 307 ALA A CA 1
ATOM 2387 C C . ALA A 1 307 ? -16.840 1.270 -3.165 1.00 98.12 307 ALA A C 1
ATOM 2389 O O . ALA A 1 307 ? -16.368 0.332 -2.522 1.00 98.12 307 ALA A O 1
ATOM 2390 N N . LEU A 1 308 ? -16.473 2.541 -2.949 1.00 98.56 308 LEU A N 1
ATOM 2391 C CA . LEU A 1 308 ? -15.368 2.911 -2.069 1.00 98.56 308 LEU A CA 1
ATOM 2392 C C . LEU A 1 308 ? -15.681 2.556 -0.611 1.00 98.56 308 LEU A C 1
ATOM 2394 O O . LEU A 1 308 ? -16.669 3.036 -0.049 1.00 98.56 308 LEU A O 1
ATOM 2398 N N . LYS A 1 309 ? -14.832 1.724 -0.003 1.00 98.50 309 LYS A N 1
ATOM 2399 C CA . LYS A 1 309 ? -14.948 1.267 1.391 1.00 98.50 309 LYS A CA 1
ATOM 2400 C C . LYS A 1 309 ? -13.832 1.843 2.253 1.00 98.50 309 LYS A C 1
ATOM 2402 O O . LYS A 1 309 ? -14.112 2.340 3.341 1.00 98.50 309 LYS A O 1
ATOM 2407 N N . ARG A 1 310 ? -12.594 1.816 1.750 1.00 98.50 310 ARG A N 1
ATOM 2408 C CA . ARG A 1 310 ? -11.409 2.349 2.425 1.00 98.50 310 ARG A CA 1
ATOM 2409 C C . ARG A 1 310 ? -10.931 3.614 1.728 1.00 98.50 310 ARG A C 1
ATOM 2411 O O . ARG A 1 310 ? -10.669 3.592 0.528 1.00 98.50 310 ARG A O 1
ATOM 2418 N N . PHE A 1 311 ? -10.800 4.685 2.497 1.00 98.38 311 PHE A N 1
ATOM 2419 C CA . PHE A 1 311 ? -10.203 5.931 2.049 1.00 98.38 311 PHE A CA 1
ATOM 2420 C C . PHE A 1 311 ? -9.064 6.316 2.987 1.00 98.38 311 PHE A C 1
ATOM 2422 O O . PHE A 1 311 ? -9.247 6.390 4.199 1.00 98.38 311 PHE A O 1
ATOM 2429 N N . GLU A 1 312 ? -7.897 6.543 2.416 1.00 97.88 312 GLU A N 1
ATOM 2430 C CA . GLU A 1 312 ? -6.694 6.966 3.109 1.00 97.88 312 GLU A CA 1
ATOM 2431 C C . GLU A 1 312 ? -6.233 8.276 2.487 1.00 97.88 312 GLU A C 1
ATOM 2433 O O . GLU A 1 312 ? -6.160 8.400 1.265 1.00 97.88 312 GLU A O 1
ATOM 2438 N N . VAL A 1 313 ? -6.010 9.287 3.320 1.00 96.00 313 VAL A N 1
ATOM 2439 C CA . VAL A 1 313 ? -5.535 10.591 2.870 1.00 96.00 313 VAL A CA 1
ATOM 2440 C C . VAL A 1 313 ? -4.435 11.079 3.789 1.00 96.00 313 VAL A C 1
ATOM 2442 O O . VAL A 1 313 ? -4.619 11.199 4.999 1.00 96.00 313 VAL A O 1
ATOM 2445 N N . GLU A 1 314 ? -3.295 11.380 3.195 1.00 93.62 314 GLU A N 1
ATOM 2446 C CA . GLU A 1 314 ? -2.114 11.849 3.892 1.00 93.62 314 GLU A CA 1
ATOM 2447 C C . GLU A 1 314 ? -1.638 13.145 3.249 1.00 93.62 314 GLU A C 1
ATOM 2449 O O . GLU A 1 314 ? -1.435 13.226 2.037 1.00 93.62 314 GLU A O 1
ATOM 2454 N N . PHE A 1 315 ? -1.483 14.180 4.068 1.00 91.25 315 PHE A N 1
ATOM 2455 C CA . PHE A 1 315 ? -0.882 15.439 3.647 1.00 91.25 315 PHE A CA 1
ATOM 2456 C C . PHE A 1 315 ? 0.599 15.428 4.024 1.00 91.25 315 PHE A C 1
ATOM 2458 O O . PHE A 1 315 ? 0.952 14.950 5.097 1.00 91.25 315 PHE A O 1
ATOM 2465 N N . GLY A 1 316 ? 1.481 15.942 3.170 1.00 88.69 316 GLY A N 1
ATOM 2466 C CA . GLY A 1 316 ? 2.885 16.133 3.540 1.00 88.69 316 GLY A CA 1
ATOM 2467 C C . GLY A 1 316 ? 3.040 17.038 4.775 1.00 88.69 316 GLY A C 1
ATOM 2468 O O . GLY A 1 316 ? 2.134 17.820 5.072 1.00 88.69 316 GLY A O 1
ATOM 2469 N N . PRO A 1 317 ? 4.177 16.980 5.490 1.00 82.62 317 PRO A N 1
ATOM 2470 C CA . PRO A 1 317 ? 4.378 17.697 6.756 1.00 82.62 317 PRO A CA 1
ATOM 2471 C C . PRO A 1 317 ? 4.145 19.214 6.643 1.00 82.62 317 PRO A C 1
ATOM 2473 O O . PRO A 1 317 ? 3.588 19.835 7.544 1.00 82.62 317 PRO A O 1
ATOM 2476 N N . GLU A 1 318 ? 4.485 19.814 5.504 1.00 79.75 318 GLU A N 1
ATOM 2477 C CA . GLU A 1 318 ? 4.311 21.253 5.268 1.00 79.75 318 GLU A CA 1
ATOM 2478 C C . GLU A 1 318 ? 2.942 21.623 4.661 1.00 79.75 318 GLU A C 1
ATOM 2480 O O . GLU A 1 318 ? 2.604 22.798 4.501 1.00 79.75 318 GLU A O 1
ATOM 2485 N N . ALA A 1 319 ? 2.123 20.632 4.304 1.00 69.81 319 ALA A N 1
ATOM 2486 C CA . ALA A 1 319 ? 0.872 20.838 3.593 1.00 69.81 319 ALA A CA 1
ATOM 2487 C C . ALA A 1 319 ? -0.277 21.157 4.568 1.00 69.81 319 ALA A C 1
ATOM 2489 O O . ALA A 1 319 ? -0.983 20.277 5.053 1.00 69.81 319 ALA A O 1
ATOM 2490 N N . TRP A 1 320 ? -0.541 22.442 4.819 1.00 73.69 320 TRP A N 1
ATOM 2491 C CA . TRP A 1 320 ? -1.717 22.842 5.602 1.00 73.69 320 TRP A CA 1
ATOM 2492 C C . TRP A 1 320 ? -3.015 22.680 4.814 1.00 73.69 320 TRP A C 1
ATOM 2494 O O . TRP A 1 320 ? -3.224 23.335 3.794 1.00 73.69 320 TRP A O 1
ATOM 2504 N N . VAL A 1 321 ? -3.950 21.882 5.333 1.00 82.19 321 VAL A N 1
ATOM 2505 C CA . VAL A 1 321 ? -5.279 21.721 4.728 1.00 82.19 321 VAL A CA 1
ATOM 2506 C C . VAL A 1 321 ? -6.029 23.055 4.725 1.00 82.19 321 VAL A C 1
ATOM 2508 O O . VAL A 1 321 ? -6.578 23.494 5.736 1.00 82.19 321 VAL A O 1
ATOM 2511 N N . SER A 1 322 ? -6.063 23.709 3.564 1.00 86.69 322 SER A N 1
ATOM 2512 C CA . SER A 1 322 ? -6.845 24.931 3.376 1.00 86.69 322 SER A CA 1
ATOM 2513 C C . SER A 1 322 ? -8.351 24.664 3.493 1.00 86.69 322 SER A C 1
ATOM 2515 O O . SER A 1 322 ? -8.842 23.566 3.224 1.00 86.69 322 SER A O 1
ATOM 2517 N N . GLU A 1 323 ? -9.114 25.709 3.809 1.00 87.75 323 GLU A N 1
ATOM 2518 C CA . GLU A 1 323 ? -10.582 25.658 3.891 1.00 87.75 323 GLU A CA 1
ATOM 2519 C C . GLU A 1 323 ? -11.244 25.157 2.590 1.00 87.75 323 GLU A C 1
ATOM 2521 O O . GLU A 1 323 ? -12.279 24.484 2.613 1.00 87.75 323 GLU A O 1
ATOM 2526 N N . GLN A 1 324 ? -10.627 25.447 1.440 1.00 88.25 324 GLN A N 1
ATOM 2527 C CA . GLN A 1 324 ? -11.096 24.976 0.136 1.00 88.25 324 GLN A CA 1
ATOM 2528 C C . GLN A 1 324 ? -10.942 23.456 -0.001 1.00 88.25 324 GLN A C 1
ATOM 2530 O O . GLN A 1 324 ? -11.886 22.787 -0.419 1.00 88.25 324 GLN A O 1
ATOM 2535 N N . VAL A 1 325 ? -9.799 22.902 0.420 1.00 88.75 325 VAL A N 1
ATOM 2536 C CA . VAL A 1 325 ? -9.548 21.449 0.406 1.00 88.75 325 VAL A CA 1
ATOM 2537 C C . VAL A 1 325 ? -10.479 20.726 1.363 1.00 88.75 325 VAL A C 1
ATOM 2539 O O . VAL A 1 325 ? -11.075 19.724 0.977 1.00 88.75 325 VAL A O 1
ATOM 2542 N N . ALA A 1 326 ? -10.656 21.252 2.578 1.00 91.31 326 ALA A N 1
ATOM 2543 C CA . ALA A 1 326 ? -11.597 20.695 3.548 1.00 91.31 326 ALA A CA 1
ATOM 2544 C C . ALA A 1 326 ? -13.013 20.599 2.952 1.00 91.31 326 ALA A C 1
ATOM 2546 O O . ALA A 1 326 ? -13.647 19.545 2.980 1.00 91.31 326 ALA A O 1
ATOM 2547 N N . THR A 1 327 ? -13.462 21.673 2.298 1.00 93.50 327 THR A N 1
ATOM 2548 C CA . THR A 1 327 ? -14.769 21.722 1.630 1.00 93.50 327 THR A CA 1
ATOM 2549 C C . THR A 1 327 ? -14.870 20.733 0.461 1.00 93.50 327 THR A C 1
ATOM 2551 O O . THR A 1 327 ? -15.903 20.080 0.291 1.00 93.50 327 THR A O 1
ATOM 2554 N N . ALA A 1 328 ? -13.810 20.580 -0.337 1.00 92.94 328 ALA A N 1
ATOM 2555 C CA . ALA A 1 328 ? -13.777 19.606 -1.426 1.00 92.94 328 ALA A CA 1
ATOM 2556 C C . ALA A 1 328 ? -13.817 18.159 -0.910 1.00 92.94 328 ALA A C 1
ATOM 2558 O O . ALA A 1 328 ? -14.563 17.340 -1.450 1.00 92.94 328 ALA A O 1
ATOM 2559 N N . LEU A 1 329 ? -13.087 17.858 0.168 1.00 95.12 329 LEU A N 1
ATOM 2560 C CA . LEU A 1 329 ? -13.122 16.555 0.833 1.00 95.12 329 LEU A CA 1
ATOM 2561 C C . LEU A 1 329 ? -14.502 16.253 1.405 1.00 95.12 329 LEU A C 1
ATOM 2563 O O . LEU A 1 329 ? -15.020 15.168 1.179 1.00 95.12 329 LEU A O 1
ATOM 2567 N N . GLU A 1 330 ? -15.156 17.203 2.069 1.00 95.56 330 GLU A N 1
ATOM 2568 C CA . GLU A 1 330 ? -16.532 17.014 2.548 1.00 95.56 330 GLU A CA 1
ATOM 2569 C C . GLU A 1 330 ? -17.498 16.667 1.423 1.00 95.56 330 GLU A C 1
ATOM 2571 O O . GLU A 1 330 ? -18.306 15.743 1.553 1.00 95.56 330 GLU A O 1
ATOM 2576 N N . LYS A 1 331 ? -17.408 17.383 0.300 1.00 95.81 331 LYS A N 1
ATOM 2577 C CA . LYS A 1 331 ? -18.234 17.113 -0.878 1.00 95.81 331 LYS A CA 1
ATOM 2578 C C . LYS A 1 331 ? -17.933 15.728 -1.451 1.00 95.81 331 LYS A C 1
ATOM 2580 O O . LYS A 1 331 ? -18.866 14.989 -1.762 1.00 95.81 331 LYS A O 1
ATOM 2585 N N . PHE A 1 332 ? -16.658 15.358 -1.549 1.00 96.62 332 PHE A N 1
ATOM 2586 C CA . PHE A 1 332 ? -16.229 14.032 -1.983 1.00 96.62 332 PHE A CA 1
ATOM 2587 C C . PHE A 1 332 ? -16.770 12.929 -1.061 1.00 96.62 332 PHE A C 1
ATOM 2589 O O . PHE A 1 332 ? -17.414 11.996 -1.534 1.00 96.62 332 PHE A O 1
ATOM 2596 N N . LEU A 1 333 ? -16.601 13.053 0.252 1.00 96.75 333 LEU A N 1
ATOM 2597 C CA . LEU A 1 333 ? -17.049 12.058 1.230 1.00 96.75 333 LEU A CA 1
ATOM 2598 C C . LEU A 1 333 ? -18.574 11.948 1.290 1.00 96.75 333 LEU A C 1
ATOM 2600 O O . LEU A 1 333 ? -19.113 10.849 1.385 1.00 96.75 333 LEU A O 1
ATOM 2604 N N . THR A 1 334 ? -19.284 13.069 1.150 1.00 96.00 334 THR A N 1
ATOM 2605 C CA . THR A 1 334 ? -20.753 13.079 1.071 1.00 96.00 334 THR A CA 1
ATOM 2606 C C . THR A 1 334 ? -21.258 12.304 -0.151 1.00 96.00 334 THR A C 1
ATOM 2608 O O . THR A 1 334 ? -22.298 11.651 -0.082 1.00 96.00 334 THR A O 1
ATOM 2611 N N . ASN A 1 335 ? -20.511 12.330 -1.260 1.00 95.88 335 ASN A N 1
ATOM 2612 C CA . ASN A 1 335 ? -20.832 11.566 -2.467 1.00 95.88 335 ASN A CA 1
ATOM 2613 C C . ASN A 1 335 ? -20.441 10.081 -2.374 1.00 95.88 335 ASN A C 1
ATOM 2615 O O . ASN A 1 335 ? -20.919 9.290 -3.186 1.00 95.88 335 ASN A O 1
ATOM 2619 N N . ASN A 1 336 ? -19.626 9.691 -1.389 1.00 96.56 336 ASN A N 1
ATOM 2620 C CA . ASN A 1 336 ? -19.148 8.321 -1.195 1.00 96.56 336 ASN A CA 1
ATOM 2621 C C . ASN A 1 336 ? -19.507 7.794 0.216 1.00 96.56 336 ASN A C 1
ATOM 2623 O O . ASN A 1 336 ? -18.629 7.468 1.014 1.00 96.56 336 ASN A O 1
ATOM 2627 N N . PRO A 1 337 ? -20.808 7.667 0.553 1.00 95.56 337 PRO A N 1
ATOM 2628 C CA . PRO A 1 337 ? -21.267 7.311 1.902 1.00 95.56 337 PRO A CA 1
ATOM 2629 C C . PRO A 1 337 ? -21.047 5.833 2.284 1.00 95.56 337 PRO A C 1
ATOM 2631 O O . PRO A 1 337 ? -21.511 5.396 3.341 1.00 95.56 337 PRO A O 1
ATOM 2634 N N . SER A 1 338 ? -20.429 5.034 1.410 1.00 97.06 338 SER A N 1
ATOM 2635 C CA . SER A 1 338 ? -20.082 3.625 1.635 1.00 97.06 338 SER A CA 1
ATOM 2636 C C . SER A 1 338 ? -18.778 3.427 2.406 1.00 97.06 338 SER A C 1
ATOM 2638 O O . SER A 1 338 ? -18.500 2.299 2.803 1.00 97.06 338 SER A O 1
ATOM 2640 N N . ILE A 1 339 ? -18.008 4.495 2.634 1.00 98.31 339 ILE A N 1
ATOM 2641 C CA . ILE A 1 339 ? -16.730 4.430 3.342 1.00 98.31 339 ILE A CA 1
ATOM 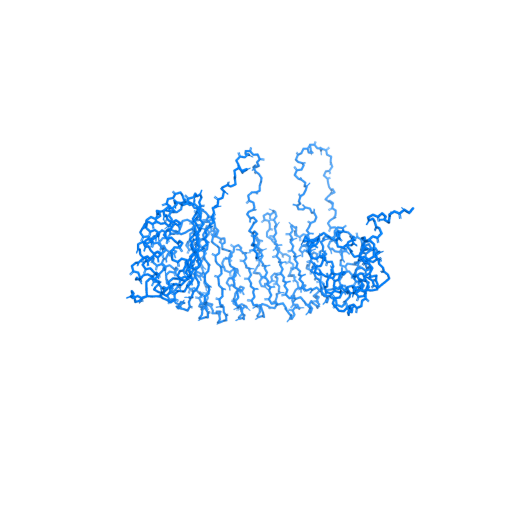2642 C C . ILE A 1 339 ? -16.949 3.919 4.774 1.00 98.31 339 ILE A C 1
ATOM 2644 O O . ILE A 1 339 ? -17.695 4.504 5.564 1.00 98.31 339 ILE A O 1
ATOM 2648 N N . THR A 1 340 ? -16.273 2.821 5.094 1.00 98.44 340 THR A N 1
ATOM 2649 C CA . THR A 1 340 ? -16.262 2.158 6.404 1.00 98.44 340 THR A CA 1
ATOM 2650 C C . THR A 1 340 ? -14.916 2.291 7.108 1.00 98.44 340 THR A C 1
ATOM 2652 O O . THR A 1 340 ? -14.862 2.178 8.331 1.00 98.44 340 THR A O 1
ATOM 2655 N N . ASN A 1 341 ? -13.853 2.589 6.363 1.00 98.56 341 ASN A N 1
ATOM 2656 C CA . ASN A 1 341 ? -12.486 2.664 6.853 1.00 98.56 341 ASN A CA 1
ATOM 2657 C C . ASN A 1 341 ? -11.873 3.988 6.399 1.00 98.56 341 ASN A C 1
ATOM 2659 O O . ASN A 1 341 ? -11.802 4.254 5.198 1.00 98.56 341 ASN A O 1
ATOM 2663 N N . LEU A 1 342 ? -11.434 4.801 7.356 1.00 98.19 342 LEU A N 1
ATOM 2664 C CA . LEU A 1 342 ? -10.807 6.090 7.101 1.00 98.19 342 LEU A CA 1
ATOM 2665 C C . LEU A 1 342 ? -9.452 6.140 7.799 1.00 98.19 342 LEU A C 1
ATOM 2667 O O . LEU A 1 342 ? -9.381 5.946 9.012 1.00 98.19 342 LEU A O 1
ATOM 2671 N N . VAL A 1 343 ? -8.414 6.454 7.033 1.00 97.62 343 VAL A N 1
ATOM 2672 C CA . VAL A 1 343 ? -7.078 6.780 7.537 1.00 97.62 343 VAL A CA 1
ATOM 2673 C C . VAL A 1 343 ? -6.790 8.231 7.162 1.00 97.62 343 VAL A C 1
ATOM 2675 O O . VAL A 1 343 ? -6.946 8.603 5.999 1.00 97.62 343 VAL A O 1
ATOM 2678 N N . VAL A 1 344 ? -6.435 9.070 8.134 1.00 96.19 344 VAL A N 1
ATOM 2679 C CA . VAL A 1 344 ? -6.096 10.479 7.885 1.00 96.19 344 VAL A CA 1
ATOM 2680 C C . VAL A 1 344 ? -4.776 10.829 8.549 1.00 96.19 344 VAL A C 1
ATOM 2682 O O . VAL A 1 344 ? -4.660 10.685 9.762 1.00 96.19 344 VAL A O 1
ATOM 2685 N N . GLY A 1 345 ? -3.823 11.334 7.769 1.00 93.56 345 GLY A N 1
ATOM 2686 C CA . GLY A 1 345 ? -2.553 11.878 8.248 1.00 93.56 345 GLY A CA 1
ATOM 2687 C C . GLY A 1 345 ? -2.463 13.391 8.057 1.00 93.56 345 GLY A C 1
ATOM 2688 O O . GLY A 1 345 ? -2.898 13.897 7.025 1.00 93.56 345 GLY A O 1
ATOM 2689 N N . ASN A 1 346 ? -1.882 14.113 9.022 1.00 89.62 346 ASN A N 1
ATOM 2690 C CA . ASN A 1 346 ? -1.490 15.533 8.902 1.00 89.62 346 ASN A CA 1
ATOM 2691 C C . ASN A 1 346 ? -2.625 16.513 8.543 1.00 89.62 346 ASN A C 1
ATOM 2693 O O . ASN A 1 346 ? -2.496 17.379 7.680 1.00 89.62 346 ASN A O 1
ATOM 2697 N N . ILE A 1 347 ? -3.759 16.407 9.233 1.00 90.94 347 ILE A N 1
ATOM 2698 C CA . ILE A 1 347 ? -4.911 17.309 9.077 1.00 90.94 347 ILE A CA 1
ATOM 2699 C C . ILE A 1 347 ? -5.143 18.123 10.349 1.00 90.94 347 ILE A C 1
ATOM 2701 O O . ILE A 1 347 ? -4.952 17.602 11.427 1.00 90.94 347 ILE A O 1
ATOM 2705 N N . THR A 1 348 ? -5.622 19.364 10.288 1.00 90.62 348 THR A N 1
ATOM 2706 C CA . THR A 1 348 ? -5.970 20.111 11.515 1.00 90.62 348 THR A CA 1
ATOM 2707 C C . THR A 1 348 ? -7.321 19.682 12.112 1.00 90.62 348 THR A C 1
ATOM 2709 O O . THR A 1 348 ? -8.160 19.064 11.447 1.00 90.62 348 THR A O 1
ATOM 2712 N N . ASP A 1 349 ? -7.560 20.037 13.379 1.00 90.12 349 ASP A N 1
ATOM 2713 C CA . ASP A 1 349 ? -8.742 19.637 14.161 1.00 90.12 349 ASP A CA 1
ATOM 2714 C C . ASP A 1 349 ? -10.082 19.951 13.460 1.00 90.12 349 ASP A C 1
ATOM 2716 O O . ASP A 1 349 ? -11.010 19.141 13.411 1.00 90.12 349 ASP A O 1
ATOM 2720 N N . THR A 1 350 ? -10.199 21.149 12.895 1.00 92.62 350 THR A N 1
ATOM 2721 C CA . THR A 1 350 ? -11.460 21.701 12.409 1.00 92.62 350 THR A CA 1
ATOM 2722 C C . THR A 1 350 ? -11.887 21.060 11.083 1.00 92.62 350 THR A C 1
ATOM 2724 O O . THR A 1 350 ? -13.036 20.605 11.012 1.00 92.62 350 THR A O 1
ATOM 2727 N N . PRO A 1 351 ? -11.013 20.936 10.063 1.00 92.75 351 PRO A N 1
ATOM 2728 C CA . PRO A 1 351 ? -11.262 20.106 8.884 1.00 92.75 351 PRO A CA 1
ATOM 2729 C C . PRO A 1 351 ? -11.569 18.644 9.222 1.00 92.75 351 PRO A C 1
ATOM 2731 O O . PRO A 1 351 ? -12.546 18.100 8.704 1.00 92.75 351 PRO A O 1
ATOM 2734 N N . LEU A 1 352 ? -10.814 18.023 10.138 1.00 95.00 352 LEU A N 1
ATOM 2735 C CA . LEU A 1 352 ? -11.046 16.630 10.528 1.00 95.00 352 LEU A CA 1
ATOM 2736 C C . LEU A 1 352 ? -12.454 16.430 11.100 1.00 95.00 352 LEU A C 1
ATOM 2738 O O . LEU A 1 352 ? -13.188 15.536 10.677 1.00 95.00 352 LEU A O 1
ATOM 2742 N N . LEU A 1 353 ? -12.885 17.298 12.019 1.00 95.75 353 LEU A N 1
ATOM 2743 C CA . LEU A 1 353 ? -14.230 17.228 12.594 1.00 95.75 353 LEU A CA 1
ATOM 2744 C C . LEU A 1 353 ? -15.336 17.377 11.541 1.00 95.75 353 LEU A C 1
ATOM 2746 O O . LEU A 1 353 ? -16.421 16.825 11.723 1.00 95.75 353 LEU A O 1
ATOM 2750 N N . ARG A 1 354 ? -15.110 18.132 10.460 1.00 95.06 354 ARG A N 1
ATOM 2751 C CA . ARG A 1 354 ? -16.082 18.260 9.364 1.00 95.06 354 ARG A CA 1
ATOM 2752 C C . ARG A 1 354 ? -16.115 16.999 8.500 1.00 95.06 354 ARG A C 1
ATOM 2754 O O . ARG A 1 354 ? -17.202 16.471 8.277 1.00 95.06 354 ARG A O 1
ATOM 2761 N N . ILE A 1 355 ? -14.951 16.461 8.140 1.00 95.44 355 ILE A N 1
ATOM 2762 C CA . ILE A 1 355 ? -14.796 15.182 7.429 1.00 95.44 355 ILE A CA 1
ATOM 2763 C C . ILE A 1 355 ? -15.512 14.043 8.164 1.00 95.44 355 ILE A C 1
ATOM 2765 O O . ILE A 1 355 ? -16.324 13.328 7.577 1.00 95.44 355 ILE A O 1
ATOM 2769 N N . LEU A 1 356 ? -15.292 13.916 9.473 1.00 97.12 356 LEU A N 1
ATOM 2770 C CA . LEU A 1 356 ? -15.886 12.850 10.281 1.00 97.12 356 LEU A CA 1
ATOM 2771 C C . LEU A 1 356 ? -17.422 12.951 10.378 1.00 97.12 356 LEU A C 1
ATOM 2773 O O . LEU A 1 356 ? -18.100 11.935 10.540 1.00 97.12 356 LEU A O 1
ATOM 2777 N N . ARG A 1 357 ? -18.012 14.147 10.232 1.00 96.75 357 ARG A N 1
ATOM 2778 C CA . ARG A 1 357 ? -19.481 14.312 10.188 1.00 96.75 357 ARG A CA 1
ATOM 2779 C C . ARG A 1 357 ? -20.102 13.753 8.911 1.00 96.75 357 ARG A C 1
ATOM 2781 O O . ARG A 1 357 ? -21.269 13.369 8.940 1.00 96.75 357 ARG A O 1
ATOM 2788 N N . CYS A 1 358 ? -19.345 13.679 7.818 1.00 97.25 358 CYS A N 1
ATOM 2789 C CA . CYS A 1 358 ? -19.815 13.119 6.552 1.00 97.25 358 CYS A CA 1
ATOM 2790 C C . CYS A 1 358 ? -19.901 11.583 6.567 1.00 97.25 358 CYS A C 1
ATOM 2792 O O . CYS A 1 358 ? -20.493 11.007 5.656 1.00 97.25 358 CYS A O 1
ATOM 2794 N N . LEU A 1 359 ? -19.348 10.911 7.587 1.00 97.62 359 LEU A N 1
ATOM 2795 C CA . LEU A 1 359 ? -19.132 9.459 7.596 1.00 97.62 359 LEU A CA 1
ATOM 2796 C C . LEU A 1 359 ? -19.825 8.751 8.776 1.00 97.62 359 LEU A C 1
ATOM 2798 O O . LEU A 1 359 ? -19.176 8.119 9.609 1.00 97.62 359 LEU A O 1
ATOM 2802 N N . PRO A 1 360 ? -21.166 8.786 8.875 1.00 97.12 360 PRO A N 1
ATOM 2803 C CA . PRO A 1 360 ? -21.879 8.183 10.004 1.00 97.12 360 PRO A CA 1
ATOM 2804 C C . PRO A 1 360 ? -21.748 6.651 10.082 1.00 97.12 360 PRO A C 1
ATOM 2806 O O . PRO A 1 360 ? -21.987 6.076 11.143 1.00 97.12 360 PRO A O 1
ATOM 2809 N N . LYS A 1 361 ? -21.385 5.988 8.974 1.00 97.50 361 LYS A N 1
ATOM 2810 C CA . LYS A 1 361 ? -21.212 4.528 8.873 1.00 97.50 361 LYS A CA 1
ATOM 2811 C C . LYS A 1 361 ? -19.776 4.053 9.115 1.00 97.50 361 LYS A C 1
ATOM 2813 O O . LYS A 1 361 ? -19.520 2.861 8.982 1.00 97.50 361 LYS A O 1
ATOM 2818 N N . LEU A 1 362 ? -18.861 4.961 9.451 1.00 98.31 362 LEU A N 1
ATOM 2819 C CA . LEU A 1 362 ? -17.455 4.637 9.652 1.00 98.31 362 LEU A CA 1
ATOM 2820 C C . LEU A 1 362 ? -17.282 3.621 10.788 1.00 98.31 362 LEU A C 1
ATOM 2822 O O . LEU A 1 362 ? -17.753 3.867 11.896 1.00 98.31 362 LEU A O 1
ATOM 2826 N N . THR A 1 363 ? -16.613 2.501 10.520 1.00 98.38 363 THR A N 1
ATOM 2827 C CA . THR A 1 363 ? -16.335 1.437 11.497 1.00 98.38 363 THR A CA 1
ATOM 2828 C C . THR A 1 363 ? -14.889 1.439 11.975 1.00 98.38 363 THR A C 1
ATOM 2830 O O . THR A 1 363 ? -14.626 1.048 13.112 1.00 98.38 363 THR A O 1
ATOM 2833 N N . GLU A 1 364 ? -13.962 1.887 11.132 1.00 98.56 364 GLU A N 1
ATOM 2834 C CA . GLU A 1 364 ? -12.528 1.935 11.413 1.00 98.56 364 GLU A CA 1
ATOM 2835 C C . GLU A 1 364 ? -12.013 3.351 11.152 1.00 98.56 364 GLU A C 1
ATOM 2837 O O . GLU A 1 364 ? -12.228 3.904 10.071 1.00 98.56 364 GLU A O 1
ATOM 2842 N N . LEU A 1 365 ? -11.362 3.938 12.152 1.00 98.00 365 LEU A N 1
ATOM 2843 C CA . LEU A 1 365 ? -10.776 5.271 12.082 1.00 98.00 365 LEU A CA 1
ATOM 2844 C C . LEU A 1 365 ? -9.320 5.200 12.534 1.00 98.00 365 LEU A C 1
ATOM 2846 O O . LEU A 1 365 ? -9.065 4.812 13.671 1.00 98.00 365 LEU A O 1
ATOM 2850 N N . SER A 1 366 ? -8.395 5.602 11.669 1.00 97.75 366 SER A N 1
ATOM 2851 C CA . SER A 1 366 ? -6.991 5.822 12.007 1.00 97.75 366 SER A CA 1
ATOM 2852 C C . SER A 1 366 ? -6.637 7.287 11.780 1.00 97.75 366 SER A C 1
ATOM 2854 O O . SER A 1 366 ? -6.942 7.851 10.728 1.00 97.75 366 SER A O 1
ATOM 2856 N N . ILE A 1 367 ? -6.060 7.921 12.796 1.00 96.25 367 ILE A N 1
ATOM 2857 C CA . ILE A 1 367 ? -5.622 9.315 12.756 1.00 96.25 367 ILE A CA 1
ATOM 2858 C C . ILE A 1 367 ? -4.129 9.329 13.053 1.00 96.25 367 ILE A C 1
ATOM 2860 O O . ILE A 1 367 ? -3.732 8.977 14.163 1.00 96.25 367 ILE A O 1
ATOM 2864 N N . ALA A 1 368 ? -3.336 9.753 12.074 1.00 93.88 368 ALA A N 1
ATOM 2865 C CA . ALA A 1 368 ? -1.908 9.978 12.206 1.00 93.88 368 ALA A CA 1
ATOM 2866 C C . ALA A 1 368 ? -1.611 11.477 12.343 1.00 93.88 368 ALA A C 1
ATOM 2868 O O . ALA A 1 368 ? -2.018 12.303 11.523 1.00 93.88 368 ALA A O 1
ATOM 2869 N N . ASP A 1 369 ? -0.915 11.828 13.415 1.00 87.38 369 ASP A N 1
ATOM 2870 C CA . ASP A 1 369 ? -0.463 13.175 13.725 1.00 87.38 369 ASP A CA 1
ATOM 2871 C C . ASP A 1 369 ? 1.061 13.167 13.799 1.00 87.38 369 ASP A C 1
ATOM 2873 O O . ASP A 1 369 ? 1.630 12.654 14.763 1.00 87.38 369 ASP A O 1
ATOM 2877 N N . ASN A 1 370 ? 1.725 13.758 12.806 1.00 82.88 370 ASN A N 1
ATOM 2878 C CA . ASN A 1 370 ? 3.187 13.808 12.756 1.00 82.88 370 ASN A CA 1
ATOM 2879 C C . ASN A 1 370 ? 3.772 14.941 13.624 1.00 82.88 370 ASN A C 1
ATOM 2881 O O . ASN A 1 370 ? 4.888 15.390 13.388 1.00 82.88 370 ASN A O 1
ATOM 2885 N N . GLY A 1 371 ? 3.024 15.448 14.611 1.00 79.12 371 GLY A N 1
ATOM 2886 C CA . GLY A 1 371 ? 3.526 16.388 15.618 1.00 79.12 371 GLY A CA 1
ATOM 2887 C C . GLY A 1 371 ? 3.291 17.866 15.294 1.00 79.12 371 GLY A C 1
ATOM 2888 O O . GLY A 1 371 ? 3.325 18.702 16.195 1.00 79.12 371 GLY A O 1
ATOM 2889 N N . LEU A 1 372 ? 3.010 18.202 14.032 1.00 75.62 372 LEU A N 1
ATOM 2890 C CA . LEU A 1 372 ? 2.884 19.593 13.579 1.00 75.62 372 LEU A CA 1
ATOM 2891 C C . LEU A 1 372 ? 1.497 20.201 13.822 1.00 75.62 372 LEU A C 1
ATOM 2893 O O . LEU A 1 372 ? 1.384 21.411 14.016 1.00 75.62 372 LEU A O 1
ATOM 2897 N N . ALA A 1 373 ? 0.438 19.387 13.789 1.00 73.69 373 ALA A N 1
ATOM 2898 C CA . ALA A 1 373 ? -0.940 19.882 13.777 1.00 73.69 373 ALA A CA 1
ATOM 2899 C C . ALA A 1 373 ? -1.663 19.766 15.131 1.00 73.69 373 ALA A C 1
ATOM 2901 O O . ALA A 1 373 ? -2.714 20.388 15.292 1.00 73.69 373 ALA A O 1
ATOM 2902 N N . GLU A 1 374 ? -1.115 19.008 16.091 1.00 84.94 374 GLU A N 1
ATOM 2903 C CA . GLU A 1 374 ? -1.725 18.756 17.410 1.00 84.94 374 GLU A CA 1
ATOM 2904 C C . GLU A 1 374 ? -3.205 18.345 17.310 1.00 84.94 374 GLU A C 1
ATOM 2906 O O . GLU A 1 374 ? -4.076 18.845 18.021 1.00 84.94 374 GLU A O 1
ATOM 2911 N N . VAL A 1 375 ? -3.49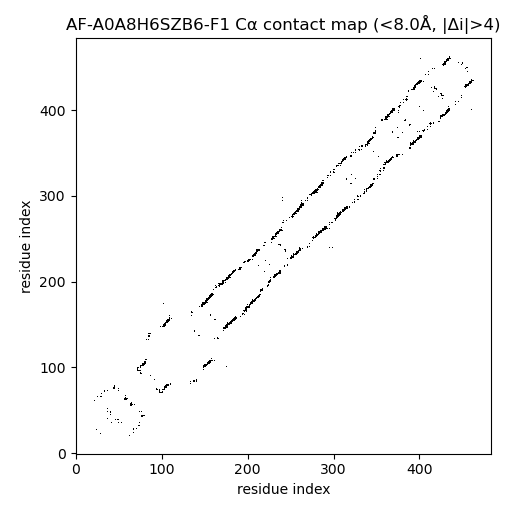4 17.436 16.381 1.00 86.75 375 VAL A N 1
ATOM 2912 C CA . VAL A 1 375 ? -4.849 17.055 15.956 1.00 86.75 375 VAL A CA 1
ATOM 2913 C C . VAL A 1 375 ? -5.593 16.329 17.066 1.00 86.75 375 VAL A C 1
ATOM 2915 O O . VAL A 1 375 ? -6.805 16.482 17.237 1.00 86.75 375 VAL A O 1
ATOM 2918 N N . ILE A 1 376 ? -4.867 15.490 17.805 1.00 89.88 376 ILE A N 1
ATOM 2919 C CA . ILE A 1 376 ? -5.429 14.605 18.822 1.00 89.88 376 ILE A CA 1
ATOM 2920 C C . ILE A 1 376 ? -5.537 15.380 20.142 1.00 89.88 376 ILE A C 1
ATOM 2922 O O . ILE A 1 376 ? -4.828 15.129 21.116 1.00 89.88 376 ILE A O 1
ATOM 2926 N N . ASP A 1 377 ? -6.444 16.356 20.158 1.00 91.50 377 ASP A N 1
ATOM 2927 C CA . ASP A 1 377 ? -6.697 17.241 21.291 1.00 91.50 377 ASP A CA 1
ATOM 2928 C C . ASP A 1 377 ? -7.958 16.855 22.099 1.00 91.50 377 ASP A C 1
ATOM 2930 O O . ASP A 1 377 ? -8.724 15.942 21.767 1.00 91.50 377 ASP A O 1
ATOM 2934 N N . ASP A 1 378 ? -8.207 17.581 23.194 1.00 92.44 378 ASP A N 1
ATOM 2935 C CA . ASP A 1 378 ? -9.390 17.372 24.042 1.00 92.44 378 ASP A CA 1
ATOM 2936 C C . ASP A 1 378 ? -10.707 17.564 23.283 1.00 92.44 378 ASP A C 1
ATOM 2938 O O . ASP A 1 378 ? -11.716 16.945 23.631 1.00 92.44 378 ASP A O 1
ATOM 2942 N N . LYS A 1 379 ? -10.727 18.454 22.286 1.00 93.69 379 LYS A N 1
ATOM 2943 C CA . LYS A 1 379 ? -11.929 18.808 21.531 1.00 93.69 379 LYS A CA 1
ATOM 2944 C C . LYS A 1 379 ? -12.324 17.659 20.609 1.00 93.69 379 LYS A C 1
ATOM 2946 O O . LYS A 1 379 ? -13.503 17.299 20.583 1.00 93.69 379 LYS A O 1
ATOM 2951 N N . LEU A 1 380 ? -11.365 17.051 19.913 1.00 94.81 380 LEU A N 1
ATOM 2952 C CA . LEU A 1 380 ? -11.579 15.853 19.108 1.00 94.81 380 LEU A CA 1
ATOM 2953 C C . LEU A 1 380 ? -12.015 14.674 19.982 1.00 94.81 380 LEU A C 1
ATOM 2955 O O . LEU A 1 380 ? -13.039 14.047 19.701 1.00 94.81 380 LEU A O 1
ATOM 2959 N N . LEU A 1 381 ? -11.295 14.409 21.076 1.00 95.88 381 LEU A N 1
ATOM 2960 C CA . LEU A 1 381 ? -11.613 13.308 21.991 1.00 95.88 381 LEU A CA 1
ATOM 2961 C C . LEU A 1 381 ? -13.001 13.475 22.625 1.00 95.88 381 LEU A C 1
ATOM 2963 O O . LEU A 1 381 ? -13.759 12.508 22.715 1.00 95.88 381 LEU A O 1
ATOM 2967 N N . GLN A 1 382 ? -13.383 14.698 23.005 1.00 95.88 382 GLN A N 1
ATOM 2968 C CA . GLN A 1 382 ? -14.733 14.986 23.487 1.00 95.88 382 GLN A CA 1
ATOM 2969 C C . GLN A 1 382 ? -15.787 14.756 22.396 1.00 95.88 382 GLN A C 1
ATOM 2971 O O . GLN A 1 382 ? -16.807 14.123 22.662 1.00 95.88 382 GLN A O 1
ATOM 2976 N N . ALA A 1 383 ? -15.542 15.217 21.166 1.00 95.56 383 ALA A N 1
ATOM 2977 C CA . ALA A 1 383 ? -16.472 15.027 20.055 1.00 95.56 383 ALA A CA 1
ATOM 2978 C C . ALA A 1 383 ? -16.690 13.540 19.717 1.00 95.56 383 ALA A C 1
ATOM 2980 O O . ALA A 1 383 ? -17.813 13.134 19.407 1.00 95.56 383 ALA A O 1
ATOM 2981 N N . LEU A 1 384 ? -15.639 12.718 19.817 1.00 95.94 384 LEU A N 1
ATOM 2982 C CA . LEU A 1 384 ? -15.730 11.263 19.692 1.00 95.94 384 LEU A CA 1
ATOM 2983 C C . LEU A 1 384 ? -16.466 10.640 20.888 1.00 95.94 384 LEU A C 1
ATOM 2985 O O . LEU A 1 384 ? -17.282 9.739 20.691 1.00 95.94 384 LEU A O 1
ATOM 2989 N N . SER A 1 385 ? -16.252 11.134 22.109 1.00 96.00 385 SER A N 1
ATOM 2990 C CA . SER A 1 385 ? -16.933 10.650 23.319 1.00 96.00 385 SER A CA 1
ATOM 2991 C C . SER A 1 385 ? -18.446 10.864 23.277 1.00 96.00 385 SER A C 1
ATOM 2993 O O . SER A 1 385 ? -19.192 10.007 23.738 1.00 96.00 385 SER A O 1
ATOM 2995 N N . ASP A 1 386 ? -18.911 11.977 22.709 1.00 93.31 386 ASP A N 1
ATOM 2996 C CA . ASP A 1 386 ? -20.335 12.339 22.678 1.00 93.31 386 ASP A CA 1
ATOM 2997 C C . ASP A 1 386 ? -21.191 11.406 21.800 1.00 93.31 386 ASP A C 1
ATOM 2999 O O . ASP A 1 386 ? -22.415 11.540 21.767 1.00 93.31 386 ASP A O 1
ATOM 3003 N N . GLY A 1 387 ? -20.573 10.515 21.015 1.00 86.31 387 GLY A N 1
ATOM 3004 C CA . GLY A 1 387 ? -21.279 9.562 20.152 1.00 86.31 387 GLY A CA 1
ATOM 3005 C C . GLY A 1 387 ? -21.932 10.165 18.908 1.00 86.31 387 GLY A C 1
ATOM 3006 O O . GLY A 1 387 ? -22.377 9.438 18.025 1.00 86.31 387 GLY A O 1
ATOM 3007 N N . LYS A 1 388 ? -21.980 11.496 18.806 1.00 91.75 388 LYS A N 1
ATOM 3008 C CA . LYS A 1 388 ? -22.556 12.216 17.660 1.00 91.75 388 LYS A CA 1
ATOM 3009 C C . LYS A 1 388 ? -21.679 12.128 16.416 1.00 91.75 388 LYS A C 1
ATOM 3011 O O . LYS A 1 388 ? -22.190 12.176 15.301 1.00 91.75 388 LYS A O 1
ATOM 3016 N N . LEU A 1 389 ? -20.366 12.044 16.612 1.00 95.31 389 LEU A N 1
ATOM 3017 C CA . LEU A 1 389 ? -19.390 11.919 15.542 1.00 95.31 389 LEU A CA 1
ATOM 3018 C C . LEU A 1 389 ? -19.092 10.440 15.317 1.00 95.31 389 LEU A C 1
ATOM 3020 O O . LEU A 1 389 ? -18.759 9.753 16.275 1.00 95.31 389 LEU A O 1
ATOM 3024 N N . VAL A 1 390 ? -19.206 9.946 14.083 1.00 96.81 390 VAL A N 1
ATOM 3025 C CA . VAL A 1 390 ? -18.863 8.556 13.716 1.00 96.81 390 VAL A CA 1
ATOM 3026 C C . VAL A 1 390 ? -19.406 7.493 14.707 1.00 96.81 390 VAL A C 1
ATOM 3028 O O . VAL A 1 390 ? -18.648 6.760 15.350 1.00 96.81 390 VAL A O 1
ATOM 3031 N N . PRO A 1 391 ? -20.740 7.408 14.900 1.00 97.31 391 PRO A N 1
ATOM 3032 C CA . PRO A 1 391 ? -21.356 6.524 15.898 1.00 97.31 391 PRO A CA 1
ATOM 3033 C C . PRO A 1 391 ? -21.083 5.032 15.660 1.00 97.31 391 PRO A C 1
ATOM 3035 O O . PRO A 1 391 ? -21.225 4.240 16.583 1.00 97.31 391 PRO A O 1
ATOM 3038 N N . ALA A 1 392 ? -20.701 4.625 14.448 1.00 97.62 392 ALA A N 1
ATOM 3039 C CA . ALA A 1 392 ? -20.467 3.225 14.099 1.00 97.62 392 ALA A CA 1
ATOM 3040 C C . ALA A 1 392 ? -19.031 2.723 14.370 1.00 97.62 392 ALA A C 1
ATOM 3042 O O . ALA A 1 392 ? -18.772 1.538 14.149 1.00 97.62 392 ALA A O 1
ATOM 3043 N N . VAL A 1 393 ? -18.118 3.579 14.852 1.00 98.00 393 VAL A N 1
ATOM 3044 C CA . VAL A 1 393 ? -16.695 3.228 15.016 1.00 98.00 393 VAL A CA 1
ATOM 3045 C C . VAL A 1 393 ? -16.505 2.139 16.067 1.00 98.00 393 VAL A C 1
ATOM 3047 O O . VAL A 1 393 ? -16.966 2.257 17.200 1.00 98.00 393 VAL A O 1
ATOM 3050 N N . GLN A 1 394 ? -15.788 1.087 15.671 1.00 98.00 394 GLN A N 1
ATOM 3051 C CA . GLN A 1 394 ? -15.439 -0.081 16.480 1.00 98.00 394 GLN A CA 1
ATOM 3052 C C . GLN A 1 394 ? -13.923 -0.272 16.607 1.00 98.00 394 GLN A C 1
ATOM 3054 O O . GLN A 1 394 ? -13.487 -0.882 17.582 1.00 98.00 394 GLN A O 1
ATOM 3059 N N . SER A 1 395 ? -13.134 0.235 15.658 1.00 98.38 395 SER A N 1
ATOM 3060 C CA . SER A 1 395 ? -11.670 0.249 15.721 1.00 98.38 395 SER A CA 1
ATOM 3061 C C . SER A 1 395 ? -11.172 1.683 15.619 1.00 98.38 395 SER A C 1
ATOM 3063 O O . SER A 1 395 ? -11.509 2.379 14.660 1.00 98.38 395 SER A O 1
ATOM 3065 N N . LEU A 1 396 ? -10.391 2.115 16.606 1.00 97.75 396 LEU A N 1
ATOM 3066 C CA . LEU A 1 396 ? -9.791 3.444 16.648 1.00 97.75 396 LEU A CA 1
ATOM 3067 C C . LEU A 1 396 ? -8.274 3.331 16.784 1.00 97.75 396 LEU A C 1
ATOM 3069 O O . LEU A 1 396 ? -7.788 2.729 17.738 1.00 97.75 396 LEU A O 1
ATOM 3073 N N . GLU A 1 397 ? -7.540 3.946 15.871 1.00 97.62 397 GLU A N 1
ATOM 3074 C CA . GLU A 1 397 ? -6.087 4.063 15.934 1.00 97.62 397 GLU A CA 1
ATOM 3075 C C . GLU A 1 397 ? -5.714 5.548 16.021 1.00 97.62 397 GLU A C 1
ATOM 3077 O O . GLU A 1 397 ? -6.173 6.367 15.224 1.00 97.62 397 GLU A O 1
ATOM 3082 N N . LEU A 1 398 ? -4.942 5.905 17.044 1.00 95.69 398 LEU A N 1
ATOM 3083 C CA . LEU A 1 398 ? -4.454 7.258 17.294 1.00 95.69 398 LEU A CA 1
ATOM 3084 C C . LEU A 1 398 ? -2.929 7.207 17.280 1.00 95.69 398 LEU A C 1
ATOM 3086 O O . LEU A 1 398 ? -2.317 6.806 18.270 1.00 95.69 398 LEU A O 1
ATOM 3090 N N . LEU A 1 399 ? -2.329 7.576 16.154 1.00 94.50 399 LEU A N 1
ATOM 3091 C CA . LEU A 1 399 ? -0.883 7.596 15.979 1.00 94.50 399 LEU A CA 1
ATOM 3092 C C . LEU A 1 399 ? -0.407 9.023 16.253 1.00 94.50 399 LEU A C 1
ATOM 3094 O O . LEU A 1 399 ? -0.500 9.882 15.382 1.00 94.50 399 LEU A O 1
ATOM 3098 N N . SER A 1 400 ? -0.013 9.319 17.494 1.00 82.50 400 SER A N 1
ATOM 3099 C CA . SER A 1 400 ? 0.338 10.679 17.909 1.00 82.50 400 SER A CA 1
ATOM 3100 C C . SER A 1 400 ? 1.840 10.845 18.090 1.00 82.50 400 SER A C 1
ATOM 3102 O O . SER A 1 400 ? 2.418 10.353 19.054 1.00 82.50 400 SER A O 1
ATOM 3104 N N . GLY A 1 401 ? 2.451 11.660 17.238 1.00 74.31 401 GLY A N 1
ATOM 3105 C CA . GLY A 1 401 ? 3.772 12.242 17.472 1.00 74.31 401 GLY A CA 1
ATOM 3106 C C . GLY A 1 401 ? 3.749 13.423 18.449 1.00 74.31 401 GLY A C 1
ATOM 3107 O O . GLY A 1 401 ? 4.681 14.212 18.469 1.00 74.31 401 GLY A O 1
ATOM 3108 N N . THR A 1 402 ? 2.675 13.640 19.222 1.00 63.25 402 THR A N 1
ATOM 3109 C CA . THR A 1 402 ? 2.573 14.829 20.087 1.00 63.25 402 THR A CA 1
ATOM 3110 C C . THR A 1 402 ? 2.711 14.497 21.566 1.00 63.25 402 THR A C 1
ATOM 3112 O O . THR A 1 402 ? 2.118 13.557 22.093 1.00 63.25 402 THR A O 1
ATOM 3115 N N . LYS A 1 403 ? 3.402 15.380 22.293 1.00 74.69 403 LYS A N 1
ATOM 3116 C CA . LYS A 1 403 ? 3.577 15.327 23.758 1.00 74.69 403 LYS A CA 1
ATOM 3117 C C . LYS A 1 403 ? 2.318 15.698 24.560 1.00 74.69 403 LYS A C 1
ATOM 3119 O O . LYS A 1 403 ? 2.402 15.893 25.771 1.00 74.69 403 LYS A O 1
ATOM 3124 N N . LYS A 1 404 ? 1.163 15.890 23.909 1.00 78.44 404 LYS A N 1
ATOM 3125 C CA . LYS A 1 404 ? -0.012 16.563 24.500 1.00 78.44 404 LYS A CA 1
ATOM 3126 C C . LYS A 1 404 ? -1.266 15.698 24.633 1.00 78.44 404 LYS A C 1
ATOM 3128 O O . LYS A 1 404 ? -2.310 16.230 25.019 1.00 78.44 404 LYS A O 1
ATOM 3133 N N . LEU A 1 405 ? -1.191 14.392 24.384 1.00 88.25 405 LEU A N 1
ATOM 3134 C CA . LEU A 1 405 ? -2.337 13.492 24.524 1.00 88.25 405 LEU A CA 1
ATOM 3135 C C . LEU A 1 405 ? -2.845 13.451 25.981 1.00 88.25 405 LEU A C 1
ATOM 3137 O O . LEU A 1 405 ? -2.283 12.817 26.877 1.00 88.25 405 LEU A O 1
ATOM 3141 N N . LYS A 1 406 ? -3.956 14.136 26.261 1.00 92.38 406 LYS A N 1
ATOM 3142 C CA . LYS A 1 406 ? -4.475 14.211 27.631 1.00 92.38 406 LYS A CA 1
ATOM 3143 C C . LYS A 1 406 ? -5.179 12.917 28.013 1.00 92.38 406 LYS A C 1
ATOM 3145 O O . LYS A 1 406 ? -6.343 12.689 27.681 1.00 92.38 406 LYS A O 1
ATOM 3150 N N . GLU A 1 407 ? -4.489 12.106 28.804 1.00 94.81 407 GLU A N 1
ATOM 3151 C CA . GLU A 1 407 ? -4.970 10.806 29.278 1.00 94.81 407 GLU A CA 1
ATOM 3152 C C . GLU A 1 407 ? -6.392 10.823 29.876 1.00 94.81 407 GLU A C 1
ATOM 3154 O O . GLU A 1 407 ? -7.169 9.918 29.564 1.00 94.81 407 GLU A O 1
ATOM 3159 N N . PRO A 1 408 ? -6.815 11.839 30.669 1.00 96.31 408 PRO A N 1
ATOM 3160 C CA . PRO A 1 408 ? -8.180 11.872 31.193 1.00 96.31 408 PRO A CA 1
ATOM 3161 C C . PRO A 1 408 ? -9.248 12.011 30.100 1.00 96.31 408 PRO A C 1
ATOM 3163 O O . PRO A 1 408 ? -10.329 11.433 30.223 1.00 96.31 408 PRO A O 1
ATOM 3166 N N . ALA A 1 409 ? -8.966 12.774 29.040 1.00 96.00 409 ALA A N 1
ATOM 3167 C CA . ALA A 1 409 ? -9.878 12.936 27.911 1.00 96.00 409 ALA A CA 1
ATOM 3168 C C . ALA A 1 409 ? -9.931 11.657 27.066 1.00 96.00 409 ALA A C 1
ATOM 3170 O O . ALA A 1 409 ? -11.022 11.207 26.712 1.00 96.00 409 ALA A O 1
ATOM 3171 N N . LEU A 1 410 ? -8.775 11.029 26.831 1.00 96.44 410 LEU A N 1
ATOM 3172 C CA . LEU A 1 410 ? -8.675 9.755 26.121 1.00 96.44 410 LEU A CA 1
ATOM 3173 C C . LEU A 1 410 ? -9.450 8.650 26.848 1.00 96.44 410 LEU A C 1
ATOM 3175 O O . LEU A 1 410 ? -10.297 7.988 26.252 1.00 96.44 410 LEU A O 1
ATOM 3179 N N . PHE A 1 411 ? -9.224 8.493 28.156 1.00 97.50 411 PHE A N 1
ATOM 3180 C CA . PHE A 1 411 ? -9.922 7.492 28.958 1.00 97.50 411 PHE A CA 1
ATOM 3181 C C . PHE A 1 411 ? -11.434 7.736 28.983 1.00 97.50 411 PHE A C 1
ATOM 3183 O O . PHE A 1 411 ? -12.216 6.793 28.848 1.00 97.50 411 PHE A O 1
ATOM 3190 N N . ARG A 1 412 ? -11.868 8.997 29.127 1.00 97.19 412 ARG A N 1
ATOM 3191 C CA . ARG A 1 412 ? -13.291 9.363 29.064 1.00 97.19 412 ARG A CA 1
ATOM 3192 C C . ARG A 1 412 ? -13.910 8.953 27.728 1.00 97.19 412 ARG A C 1
ATOM 3194 O O . ARG A 1 412 ? -14.993 8.373 27.725 1.00 97.19 412 ARG A O 1
ATOM 3201 N N . MET A 1 413 ? -13.219 9.205 26.619 1.00 97.38 413 MET A N 1
ATOM 3202 C CA . MET A 1 413 ? -13.684 8.813 25.290 1.00 97.38 413 MET A CA 1
ATOM 3203 C C . MET A 1 413 ? -13.811 7.286 25.168 1.00 97.38 413 MET A C 1
ATOM 3205 O O . MET A 1 413 ? -14.890 6.802 24.822 1.00 97.38 413 MET A O 1
ATOM 3209 N N . ILE A 1 414 ? -12.768 6.530 25.537 1.00 97.56 414 ILE A N 1
ATOM 3210 C CA . ILE A 1 414 ? -12.763 5.057 25.473 1.00 97.56 414 ILE A CA 1
ATOM 3211 C C . ILE A 1 414 ? -13.873 4.471 26.353 1.00 97.56 414 ILE A C 1
ATOM 3213 O O . ILE A 1 414 ? -14.676 3.670 25.882 1.00 97.56 414 ILE A O 1
ATOM 3217 N N . SER A 1 415 ? -13.955 4.889 27.619 1.00 97.00 415 SER A N 1
ATOM 3218 C CA . SER A 1 415 ? -14.949 4.372 28.571 1.00 97.00 415 SER A CA 1
ATOM 3219 C C . SER A 1 415 ? -16.387 4.666 28.138 1.00 97.00 415 SER A C 1
ATOM 3221 O O . SER A 1 415 ? -17.242 3.786 28.220 1.00 97.00 415 SER A O 1
ATOM 3223 N N . THR A 1 416 ? -16.655 5.861 27.607 1.00 96.50 416 THR A N 1
ATOM 3224 C CA . THR A 1 416 ? -17.987 6.225 27.097 1.00 96.50 416 THR A CA 1
ATOM 3225 C C . THR A 1 416 ? -18.365 5.386 25.876 1.00 96.50 416 THR A C 1
ATOM 3227 O O . THR A 1 416 ? -19.509 4.950 25.750 1.00 96.50 416 THR A O 1
ATOM 3230 N N . ARG A 1 417 ? -17.395 5.103 24.997 1.00 95.94 417 ARG A N 1
ATOM 3231 C CA . ARG A 1 417 ? -17.566 4.256 23.807 1.00 95.94 417 ARG A CA 1
ATOM 3232 C C . ARG A 1 417 ? -17.624 2.757 24.101 1.00 95.94 417 ARG A C 1
ATOM 3234 O O . ARG A 1 417 ? -18.077 1.992 23.255 1.00 95.94 417 ARG A O 1
ATOM 3241 N N . TRP A 1 418 ? -17.179 2.332 25.277 1.00 96.06 418 TRP A N 1
ATOM 3242 C CA . TRP A 1 418 ? -17.236 0.939 25.715 1.00 96.06 418 TRP A CA 1
ATOM 3243 C C . TRP A 1 418 ? -18.619 0.530 26.254 1.00 96.06 418 TRP A C 1
ATOM 3245 O O . TRP A 1 418 ? -18.992 -0.640 26.189 1.00 96.06 418 TRP A O 1
ATOM 3255 N N . GLN A 1 419 ? -19.400 1.483 26.769 1.00 93.38 419 GLN A N 1
ATOM 3256 C CA . GLN A 1 419 ? -20.728 1.229 27.336 1.00 93.38 419 GLN A CA 1
ATOM 3257 C C . GLN A 1 419 ? -21.779 0.973 26.241 1.00 93.38 419 GLN A C 1
ATOM 3259 O O . GLN A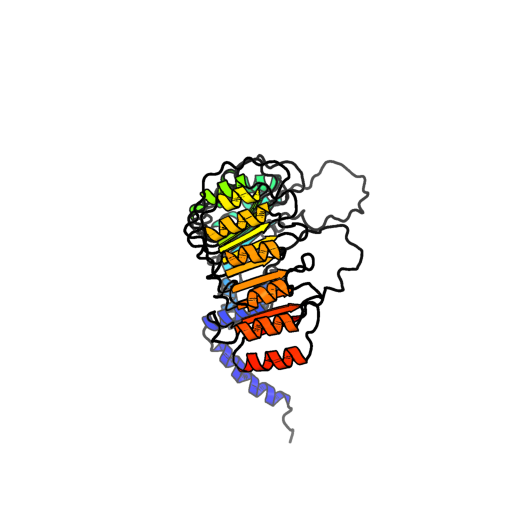 1 419 ? -21.905 1.749 25.297 1.00 93.38 419 GLN A O 1
ATOM 3264 N N . GLU A 1 420 ? -22.570 -0.094 26.388 1.00 85.31 420 GLU A N 1
ATOM 3265 C CA . GLU A 1 420 ? -23.557 -0.535 25.381 1.00 85.31 420 GLU A CA 1
ATOM 3266 C C . GLU A 1 420 ? -24.819 0.350 25.320 1.00 85.31 420 GLU A C 1
ATOM 3268 O O . GLU A 1 420 ? -25.504 0.387 24.298 1.00 85.31 420 GLU A O 1
ATOM 3273 N N . ASP A 1 421 ? -25.097 1.126 26.371 1.00 86.38 421 ASP A N 1
ATOM 3274 C CA . ASP A 1 421 ? -26.375 1.834 26.547 1.00 86.38 421 ASP A CA 1
ATOM 3275 C C . ASP A 1 421 ? -26.451 3.218 25.876 1.00 86.38 421 ASP A C 1
ATOM 3277 O O . ASP A 1 421 ? -27.483 3.888 25.932 1.00 86.38 421 ASP A O 1
ATOM 3281 N N . ASN A 1 422 ? -25.385 3.670 25.213 1.00 86.25 422 ASN A N 1
ATOM 3282 C CA . ASN A 1 422 ? -25.289 5.055 24.740 1.00 86.25 422 ASN A CA 1
ATOM 3283 C C . ASN A 1 422 ? -25.827 5.288 23.309 1.00 86.25 422 ASN A C 1
ATOM 3285 O O . ASN A 1 422 ? -25.772 6.406 22.795 1.00 86.25 422 ASN A O 1
ATOM 3289 N N . GLY A 1 423 ? -26.374 4.255 22.658 1.00 90.88 423 GLY A N 1
ATOM 3290 C CA . GLY A 1 423 ? -27.003 4.369 21.332 1.00 90.88 423 GLY A CA 1
ATOM 3291 C C . GLY A 1 423 ? -26.029 4.451 20.148 1.00 90.88 423 GLY A C 1
ATOM 3292 O O . GLY A 1 423 ? -26.450 4.756 19.032 1.00 90.88 423 GLY A O 1
ATOM 3293 N N . PHE A 1 424 ? -24.746 4.163 20.369 1.00 95.31 424 PHE A N 1
ATOM 3294 C CA . PHE A 1 424 ? -23.708 4.041 19.341 1.00 95.31 424 PHE A CA 1
ATOM 3295 C C . PHE A 1 424 ? -22.971 2.699 19.464 1.00 95.31 424 PHE A C 1
ATOM 3297 O O . PHE A 1 424 ? -23.165 1.954 20.423 1.00 95.31 424 PHE A O 1
ATOM 3304 N N . ALA A 1 425 ? -22.152 2.358 18.468 1.00 96.00 425 ALA A N 1
ATOM 3305 C CA . ALA A 1 425 ? -21.405 1.108 18.451 1.00 96.00 425 ALA A CA 1
ATOM 3306 C C . ALA A 1 425 ? -20.359 1.059 19.574 1.00 96.00 425 ALA A C 1
ATOM 3308 O O . ALA A 1 425 ? -19.653 2.037 19.831 1.00 96.00 425 ALA A O 1
ATOM 3309 N N . LYS A 1 426 ? -20.246 -0.116 20.201 1.00 96.75 426 LYS A N 1
ATOM 3310 C CA . LYS A 1 426 ? -19.223 -0.422 21.202 1.00 96.75 426 LYS A CA 1
ATOM 3311 C C . LYS A 1 426 ? -17.838 -0.432 20.554 1.00 96.75 426 LYS A C 1
ATOM 3313 O O . LYS A 1 426 ? -17.617 -1.185 19.600 1.00 96.75 426 LYS A O 1
ATOM 3318 N N . LEU A 1 427 ? -16.909 0.356 21.090 1.00 97.69 427 LEU A N 1
ATOM 3319 C CA . LEU A 1 427 ? -15.504 0.334 20.678 1.00 97.69 427 LEU A CA 1
ATOM 3320 C C . LEU A 1 427 ? -14.882 -1.014 21.058 1.00 97.69 427 LEU A C 1
ATOM 3322 O O . LEU A 1 427 ? -14.929 -1.404 22.215 1.00 97.69 427 LEU A O 1
ATOM 3326 N N . LYS A 1 428 ? -14.318 -1.743 20.095 1.00 97.81 428 LYS A N 1
ATOM 3327 C CA . LYS A 1 428 ? -13.747 -3.087 20.297 1.00 97.81 428 LYS A CA 1
ATOM 3328 C C . LYS A 1 428 ? -12.228 -3.089 20.313 1.00 97.81 428 LYS A C 1
ATOM 3330 O O . LYS A 1 428 ? -11.640 -3.891 21.032 1.00 97.81 428 LYS A O 1
ATOM 3335 N N . ARG A 1 429 ? -11.608 -2.220 19.514 1.00 98.12 429 ARG A N 1
ATOM 3336 C CA . ARG A 1 429 ? -10.156 -2.090 19.399 1.00 98.12 429 ARG A CA 1
ATOM 3337 C C . ARG A 1 429 ? -9.754 -0.631 19.531 1.00 98.12 429 ARG A C 1
ATOM 3339 O O . ARG A 1 429 ? -10.379 0.237 18.921 1.00 98.12 429 ARG A O 1
ATOM 3346 N N . CYS A 1 430 ? -8.721 -0.376 20.321 1.00 97.56 430 CYS A N 1
ATOM 3347 C CA . CYS A 1 430 ? -8.083 0.926 20.402 1.00 97.56 430 CYS A CA 1
ATOM 3348 C C . CYS A 1 430 ? -6.561 0.754 20.406 1.00 97.56 430 CYS A C 1
ATOM 3350 O O . CYS A 1 430 ? -6.023 0.088 21.293 1.00 97.56 430 CYS A O 1
ATOM 3352 N N . ARG A 1 431 ? -5.897 1.336 19.404 1.00 97.12 431 ARG A N 1
ATOM 3353 C CA . ARG A 1 431 ? -4.438 1.435 19.320 1.00 97.12 431 ARG A CA 1
ATOM 3354 C C . ARG A 1 431 ? -4.025 2.879 19.555 1.00 97.12 431 ARG A C 1
ATOM 3356 O O . ARG A 1 431 ? -4.606 3.785 18.959 1.00 97.12 431 ARG A O 1
ATOM 3363 N N . VAL A 1 432 ? -3.031 3.083 20.408 1.00 95.50 432 VAL A N 1
ATOM 3364 C CA . VAL A 1 432 ? -2.435 4.396 20.653 1.00 95.50 432 VAL A CA 1
ATOM 3365 C C . VAL A 1 432 ? -0.924 4.294 20.518 1.00 95.50 432 VAL A C 1
ATOM 3367 O O . VAL A 1 432 ? -0.299 3.467 21.178 1.00 95.50 432 VAL A O 1
ATOM 3370 N N . GLU A 1 433 ? -0.355 5.152 19.685 1.00 94.81 433 GLU A N 1
ATOM 3371 C CA . GLU A 1 433 ? 1.085 5.382 19.595 1.00 94.81 433 GLU A CA 1
ATOM 3372 C C . GLU A 1 433 ? 1.382 6.777 20.158 1.00 94.81 433 GLU A C 1
ATOM 3374 O O . GLU A 1 433 ? 0.677 7.734 19.824 1.00 94.81 433 GLU A O 1
ATOM 3379 N N . ALA A 1 434 ? 2.360 6.884 21.061 1.00 92.06 434 ALA A N 1
ATOM 3380 C CA . ALA A 1 434 ? 2.729 8.146 21.708 1.00 92.06 434 ALA A CA 1
ATOM 3381 C C . ALA A 1 434 ? 4.236 8.229 21.999 1.00 92.06 434 ALA A C 1
ATOM 3383 O O . ALA A 1 434 ? 4.886 7.216 22.231 1.00 92.06 434 ALA A O 1
ATOM 3384 N N . GLU A 1 435 ? 4.784 9.443 22.083 1.00 91.00 435 GLU A N 1
ATOM 3385 C CA . GLU A 1 435 ? 6.207 9.682 22.406 1.00 91.00 435 GLU A CA 1
ATOM 3386 C C . GLU A 1 435 ? 6.560 9.511 23.898 1.00 91.00 435 GLU A C 1
ATOM 3388 O O . GLU A 1 435 ? 7.698 9.725 24.316 1.00 91.00 435 GLU A O 1
ATOM 3393 N N . TYR A 1 436 ? 5.584 9.200 24.752 1.00 89.62 436 TYR A N 1
ATOM 3394 C CA . TYR A 1 436 ? 5.783 9.109 26.197 1.00 89.62 436 TYR A CA 1
ATOM 3395 C C . TYR A 1 436 ? 4.946 7.999 26.823 1.00 89.62 436 TYR A C 1
ATOM 3397 O O . TYR A 1 436 ? 3.926 7.568 26.290 1.00 89.62 436 TYR A O 1
ATOM 3405 N N . LEU A 1 437 ? 5.383 7.550 28.000 1.00 91.25 437 LEU A N 1
ATOM 3406 C CA . LEU A 1 437 ? 4.668 6.559 28.796 1.00 91.25 437 LEU A CA 1
ATOM 3407 C C . LEU A 1 437 ? 3.415 7.172 29.428 1.00 91.25 437 LEU A C 1
ATOM 3409 O O . LEU A 1 437 ? 3.494 8.203 30.096 1.00 91.25 437 LEU A O 1
ATOM 3413 N N . LEU A 1 438 ? 2.281 6.493 29.264 1.00 92.25 438 LEU A N 1
ATOM 3414 C CA . LEU A 1 438 ? 1.044 6.818 29.974 1.00 92.25 438 LEU A CA 1
ATOM 3415 C C . LEU A 1 438 ? 1.197 6.501 31.467 1.00 92.25 438 LEU A C 1
ATOM 3417 O O . LEU A 1 438 ? 1.975 5.622 31.847 1.00 92.25 438 LEU A O 1
ATOM 3421 N N . ASN A 1 439 ? 0.456 7.194 32.328 1.00 95.56 439 ASN A N 1
ATOM 3422 C CA . ASN A 1 439 ? 0.561 6.944 33.763 1.00 95.56 439 ASN A CA 1
ATOM 3423 C C . ASN A 1 439 ? 0.009 5.558 34.175 1.00 95.56 439 ASN A C 1
ATOM 3425 O O . ASN A 1 439 ? -0.865 4.969 33.531 1.00 95.56 439 ASN A O 1
ATOM 3429 N N . ASP A 1 440 ? 0.504 5.036 35.302 1.00 95.81 440 ASP A N 1
ATOM 3430 C CA . ASP A 1 440 ? 0.100 3.721 35.825 1.00 95.81 440 ASP A CA 1
ATOM 3431 C C . ASP A 1 440 ? -1.406 3.635 36.140 1.00 95.81 440 ASP A C 1
ATOM 3433 O O . ASP A 1 440 ? -2.016 2.570 36.008 1.00 95.81 440 ASP A O 1
ATOM 3437 N N . ASP A 1 441 ? -2.024 4.752 36.541 1.00 96.69 441 ASP A N 1
ATOM 3438 C CA . ASP A 1 441 ? -3.463 4.831 36.826 1.00 96.69 441 ASP A CA 1
ATOM 3439 C C . ASP A 1 441 ? -4.303 4.608 35.556 1.00 96.69 441 ASP A C 1
ATOM 3441 O O . ASP A 1 441 ? -5.307 3.891 35.580 1.00 96.69 441 ASP A O 1
ATOM 3445 N N . PHE A 1 442 ? -3.866 5.145 34.418 1.00 95.56 442 PHE A N 1
ATOM 3446 C CA . PHE A 1 442 ? -4.478 4.942 33.115 1.00 95.56 442 PHE A CA 1
ATOM 3447 C C . PHE A 1 442 ? -4.388 3.471 32.710 1.00 95.56 442 PHE A C 1
ATOM 3449 O O . PHE A 1 442 ? -5.409 2.868 32.372 1.00 95.56 442 PHE A O 1
ATOM 3456 N N . PHE A 1 443 ? -3.209 2.850 32.825 1.00 96.19 443 PHE A N 1
ATOM 3457 C CA . PHE A 1 443 ? -3.047 1.423 32.530 1.00 96.19 443 PHE A CA 1
ATOM 3458 C C . PHE A 1 443 ? -3.894 0.531 33.440 1.00 96.19 443 PHE A C 1
ATOM 3460 O O . PHE A 1 443 ? -4.484 -0.440 32.960 1.00 96.19 443 PHE A O 1
ATOM 3467 N N . ALA A 1 444 ? -4.006 0.855 34.731 1.00 96.50 444 ALA A N 1
ATOM 3468 C CA . ALA A 1 444 ? -4.866 0.120 35.655 1.00 96.50 444 ALA A CA 1
ATOM 3469 C C . ALA A 1 444 ? -6.341 0.173 35.223 1.00 96.50 444 ALA A C 1
ATOM 3471 O O . ALA A 1 444 ? -7.030 -0.849 35.246 1.00 96.50 444 ALA A O 1
ATOM 3472 N N . LYS A 1 445 ? -6.814 1.340 34.769 1.00 97.19 445 LYS A N 1
ATOM 3473 C CA . LYS A 1 445 ? -8.180 1.515 34.261 1.00 97.19 445 LYS A CA 1
ATOM 3474 C C . LYS A 1 445 ? -8.414 0.808 32.924 1.00 97.19 445 LYS A C 1
ATOM 3476 O O . LYS A 1 445 ? -9.433 0.143 32.760 1.00 97.19 445 LYS A O 1
ATOM 3481 N N . ILE A 1 446 ? -7.476 0.902 31.981 1.00 97.50 446 ILE A N 1
ATOM 3482 C CA . ILE A 1 446 ? -7.556 0.200 30.690 1.00 97.50 446 ILE A CA 1
ATOM 3483 C C . ILE A 1 446 ? -7.514 -1.317 30.873 1.00 97.50 446 ILE A C 1
ATOM 3485 O O . ILE A 1 446 ? -8.226 -2.037 30.176 1.00 97.50 446 ILE A O 1
ATOM 3489 N N . LYS A 1 447 ? -6.734 -1.819 31.837 1.00 97.00 447 LYS A N 1
ATOM 3490 C CA . LYS A 1 447 ? -6.686 -3.248 32.157 1.00 97.00 447 LYS A CA 1
ATOM 3491 C C . LYS A 1 447 ? -8.070 -3.800 32.502 1.00 97.00 447 LYS A C 1
ATOM 3493 O O . LYS A 1 447 ? -8.410 -4.866 32.005 1.00 97.00 447 LYS A O 1
ATOM 3498 N N . ALA A 1 448 ? -8.876 -3.061 33.268 1.00 96.56 448 ALA A N 1
ATOM 3499 C CA . ALA A 1 448 ? -10.247 -3.469 33.576 1.00 96.56 448 ALA A CA 1
ATOM 3500 C C . ALA A 1 448 ? -11.102 -3.618 32.302 1.00 96.56 448 ALA A C 1
ATOM 3502 O O . ALA A 1 448 ? -11.763 -4.634 32.127 1.00 96.56 448 ALA A O 1
ATOM 3503 N N . LEU A 1 449 ? -11.015 -2.665 31.365 1.00 97.50 449 LEU A N 1
ATOM 3504 C CA . LEU A 1 449 ? -11.727 -2.748 30.081 1.00 97.50 449 LEU A CA 1
ATOM 3505 C C . LEU A 1 449 ? -11.219 -3.902 29.201 1.00 97.50 449 LEU A C 1
ATOM 3507 O O . LEU A 1 449 ? -11.996 -4.550 28.500 1.00 97.50 449 LEU A O 1
ATOM 3511 N N . ARG A 1 450 ? -9.914 -4.188 29.242 1.00 97.19 450 ARG A N 1
ATOM 3512 C CA . ARG A 1 450 ? -9.309 -5.311 28.515 1.00 97.19 450 ARG A CA 1
ATOM 3513 C C . ARG A 1 450 ? -9.792 -6.657 29.044 1.00 97.19 450 ARG A C 1
ATOM 3515 O O . ARG A 1 450 ? -10.079 -7.549 28.251 1.00 97.19 450 ARG A O 1
ATOM 3522 N N . ASP A 1 451 ? -9.923 -6.786 30.361 1.00 97.50 451 ASP A N 1
ATOM 3523 C CA . ASP A 1 451 ? -10.470 -7.984 31.005 1.00 97.50 451 ASP A CA 1
ATOM 3524 C C . ASP A 1 451 ? -11.955 -8.203 30.626 1.00 97.50 451 ASP A C 1
ATOM 3526 O O . ASP A 1 451 ? -12.433 -9.337 30.615 1.00 97.50 451 ASP A O 1
ATOM 3530 N N . GLU A 1 452 ? -12.664 -7.139 30.229 1.00 96.94 452 GLU A N 1
ATOM 3531 C CA . GLU A 1 452 ? -14.023 -7.186 29.668 1.00 96.94 452 GLU A CA 1
ATOM 3532 C C . GLU A 1 452 ? -14.065 -7.420 28.139 1.00 96.94 452 GLU A C 1
ATOM 3534 O O . GLU A 1 452 ? -15.146 -7.575 27.566 1.00 96.94 452 GLU A O 1
ATOM 3539 N N . GLY A 1 453 ? -12.909 -7.479 27.466 1.00 97.50 453 GLY A N 1
ATOM 3540 C CA . GLY A 1 453 ? -12.779 -7.836 26.049 1.00 97.50 453 GLY A CA 1
ATOM 3541 C C . GLY A 1 453 ? -12.335 -6.716 25.102 1.00 97.50 453 GLY A C 1
ATOM 3542 O O . GLY A 1 453 ? -12.331 -6.941 23.891 1.00 97.50 453 GLY A O 1
ATOM 3543 N N . LEU A 1 454 ? -11.971 -5.526 25.598 1.00 97.75 454 LEU A N 1
ATOM 3544 C CA . LEU A 1 454 ? -11.380 -4.471 24.762 1.00 97.75 454 LEU A CA 1
ATOM 3545 C C . LEU A 1 454 ? -9.991 -4.904 24.263 1.00 97.75 454 LEU A C 1
ATOM 3547 O O . LEU A 1 454 ? -9.120 -5.228 25.068 1.00 97.75 454 LEU A O 1
ATOM 3551 N N . VAL A 1 455 ? -9.740 -4.843 22.954 1.00 98.12 455 VAL A N 1
ATOM 3552 C CA . VAL A 1 455 ? -8.391 -5.012 22.391 1.00 98.12 455 VAL A CA 1
ATOM 3553 C C . VAL A 1 455 ? -7.651 -3.681 22.499 1.00 98.12 455 VAL A C 1
ATOM 3555 O O . VAL A 1 455 ? -7.954 -2.735 21.774 1.00 98.12 455 VAL A O 1
ATOM 3558 N N . TRP A 1 456 ? -6.707 -3.600 23.434 1.00 97.00 456 TRP A N 1
ATOM 3559 C CA . TRP A 1 456 ? -5.876 -2.419 23.655 1.00 97.00 456 TRP A CA 1
ATOM 3560 C C . TRP A 1 456 ? -4.441 -2.672 23.204 1.00 97.00 456 TRP A C 1
ATOM 3562 O O . TRP A 1 456 ? -3.800 -3.614 23.678 1.00 97.00 456 TRP A O 1
ATOM 3572 N N . GLU A 1 457 ? -3.941 -1.793 22.344 1.00 97.31 457 GLU A N 1
ATOM 3573 C CA . GLU A 1 457 ? -2.568 -1.785 21.850 1.00 97.31 457 GLU A CA 1
ATOM 3574 C C . GLU A 1 457 ? -1.946 -0.426 22.177 1.00 97.31 457 GLU A C 1
ATOM 3576 O O . GLU A 1 457 ? -2.533 0.619 21.898 1.00 97.31 457 GLU A O 1
ATOM 3581 N N . PHE A 1 458 ? -0.772 -0.438 22.804 1.00 95.75 458 PHE A N 1
ATOM 3582 C CA . PHE A 1 458 ? -0.035 0.778 23.123 1.00 95.75 458 PHE A CA 1
ATOM 3583 C C . PHE A 1 458 ? 1.420 0.614 22.722 1.00 95.75 458 PHE A C 1
ATOM 3585 O O . PHE A 1 458 ? 2.060 -0.366 23.110 1.00 95.75 458 PHE A O 1
ATOM 3592 N N . GLU A 1 459 ? 1.915 1.584 21.970 1.00 95.62 459 GLU A N 1
ATOM 3593 C CA . GLU A 1 459 ? 3.277 1.626 21.465 1.00 95.62 459 GLU A CA 1
ATOM 3594 C C . GLU A 1 459 ? 3.907 2.966 21.838 1.00 95.62 459 GLU A C 1
ATOM 3596 O O . GLU A 1 459 ? 3.294 4.024 21.678 1.00 95.62 459 GLU A O 1
ATOM 3601 N N . VAL A 1 460 ? 5.119 2.915 22.391 1.00 93.56 460 VAL A N 1
ATOM 3602 C CA . VAL A 1 460 ? 5.898 4.124 22.656 1.00 93.56 460 VAL A CA 1
ATOM 3603 C C . VAL A 1 460 ? 6.804 4.333 21.462 1.00 93.56 460 VAL A C 1
ATOM 3605 O O . VAL A 1 460 ? 7.712 3.529 21.247 1.00 93.56 460 VAL A O 1
ATOM 3608 N N . LYS A 1 461 ? 6.573 5.409 20.712 1.00 90.06 461 LYS A N 1
ATOM 3609 C CA . LYS A 1 461 ? 7.495 5.820 19.662 1.00 90.06 461 LYS A CA 1
ATOM 3610 C C . LYS A 1 461 ? 8.718 6.412 20.343 1.00 90.06 461 LYS A C 1
ATOM 3612 O O . LYS A 1 461 ? 8.639 7.477 20.955 1.00 90.06 461 LYS A O 1
ATOM 3617 N N . VAL A 1 462 ? 9.828 5.684 20.313 1.00 85.69 462 VAL A N 1
ATOM 3618 C CA . VAL A 1 462 ? 11.116 6.246 20.712 1.00 85.69 462 VAL A CA 1
ATOM 3619 C C . VAL A 1 462 ? 11.523 7.153 19.553 1.00 85.69 462 VAL A C 1
ATOM 3621 O O . VAL A 1 462 ? 11.652 6.632 18.448 1.00 85.69 462 VAL A O 1
ATOM 3624 N N . PRO A 1 463 ? 11.628 8.483 19.739 1.00 78.50 463 PRO A N 1
ATOM 3625 C CA . PRO A 1 463 ? 12.169 9.329 18.686 1.00 78.50 463 PRO A CA 1
ATOM 3626 C C . PRO A 1 463 ? 13.557 8.794 18.348 1.00 78.50 463 PRO A C 1
ATOM 3628 O O . PRO A 1 463 ? 14.313 8.467 19.267 1.00 78.50 463 PRO A O 1
ATOM 3631 N N . ASP A 1 464 ? 13.856 8.649 17.061 1.00 78.38 464 ASP A N 1
ATOM 3632 C CA . ASP A 1 464 ? 15.166 8.203 16.602 1.00 78.38 464 ASP A CA 1
ATOM 3633 C C . ASP A 1 464 ? 16.203 9.228 17.082 1.00 78.38 464 ASP A C 1
ATOM 3635 O O . ASP A 1 464 ? 16.391 10.281 16.486 1.00 78.38 464 ASP A O 1
ATOM 3639 N N . LEU A 1 465 ? 16.833 8.957 18.231 1.00 70.31 465 LEU A N 1
ATOM 3640 C CA . LEU A 1 465 ? 17.805 9.853 18.871 1.00 70.31 465 LEU A CA 1
ATOM 3641 C C . LEU A 1 465 ? 19.120 9.954 18.080 1.00 70.31 465 LEU A C 1
ATOM 3643 O O . LEU A 1 465 ? 20.003 10.710 18.477 1.00 70.31 465 LEU A O 1
ATOM 3647 N N . ASP A 1 466 ? 19.232 9.211 16.980 1.00 61.41 466 ASP A N 1
ATOM 3648 C CA . ASP A 1 466 ? 20.433 9.101 16.161 1.00 61.41 466 ASP A CA 1
ATOM 3649 C C . ASP A 1 466 ? 20.362 9.952 14.871 1.00 61.41 466 ASP A C 1
ATOM 3651 O O . ASP A 1 466 ? 21.334 9.978 14.124 1.00 61.41 466 ASP A O 1
ATOM 3655 N N . SER A 1 467 ? 19.265 10.680 14.596 1.00 57.59 467 SER A N 1
ATOM 3656 C CA . SER A 1 467 ? 19.164 11.540 13.395 1.00 57.59 467 SER A CA 1
ATOM 3657 C C . SER A 1 467 ? 19.687 12.973 13.581 1.00 57.59 467 SER A C 1
ATOM 3659 O O . SER A 1 467 ? 19.675 13.747 12.631 1.00 57.59 467 SER A O 1
ATOM 3661 N N . ASP A 1 468 ? 20.135 13.343 14.786 1.00 51.12 468 ASP A N 1
ATOM 3662 C CA . ASP A 1 468 ? 20.669 14.683 15.087 1.00 51.12 468 ASP A CA 1
ATOM 3663 C C . ASP A 1 468 ? 22.198 14.801 14.856 1.00 51.12 468 ASP A C 1
ATOM 3665 O O . ASP A 1 468 ? 22.781 15.848 15.141 1.00 51.12 468 ASP A O 1
ATOM 3669 N N . GLU A 1 469 ? 22.879 13.781 14.310 1.00 50.56 469 GLU A N 1
ATOM 3670 C CA . GLU A 1 469 ? 24.269 13.925 13.835 1.00 50.56 469 GLU A CA 1
ATOM 3671 C C . GLU A 1 469 ? 24.319 14.588 12.443 1.00 50.56 469 GLU A C 1
ATOM 3673 O O . GLU A 1 469 ? 24.594 13.945 11.439 1.00 50.56 469 GLU A O 1
ATOM 3678 N N . GLU A 1 470 ? 24.007 15.889 12.409 1.00 48.72 470 GLU A N 1
ATOM 3679 C CA . GLU A 1 470 ? 24.708 17.004 11.731 1.00 48.72 470 GLU A CA 1
ATOM 3680 C C . GLU A 1 470 ? 25.605 16.763 10.480 1.00 48.72 470 GLU A C 1
ATOM 3682 O O . GLU A 1 470 ? 26.537 17.538 10.272 1.00 48.72 470 GLU A O 1
ATOM 3687 N N . ASN A 1 471 ? 25.382 15.763 9.612 1.00 44.50 471 ASN A N 1
ATOM 3688 C CA . ASN A 1 471 ? 26.316 15.518 8.498 1.00 44.50 471 ASN A CA 1
ATOM 3689 C C . ASN A 1 471 ? 25.766 14.844 7.219 1.00 44.50 471 ASN A C 1
ATOM 3691 O O . ASN A 1 471 ? 26.454 14.013 6.629 1.00 44.50 471 ASN A O 1
ATOM 3695 N N . SER A 1 472 ? 24.592 15.234 6.718 1.00 41.84 472 SER A N 1
ATOM 3696 C CA . SER A 1 472 ? 24.265 14.995 5.299 1.00 41.84 472 SER A CA 1
ATOM 3697 C C . SER A 1 472 ? 23.337 16.078 4.741 1.00 41.84 472 SER A C 1
ATOM 3699 O O . SER A 1 472 ? 22.128 16.046 4.946 1.00 41.84 472 SER A O 1
ATOM 3701 N N . GLU A 1 473 ? 23.911 17.040 4.011 1.00 44.59 473 GLU A N 1
ATOM 3702 C CA . GLU A 1 473 ? 23.184 17.933 3.088 1.00 44.59 473 GLU A CA 1
ATOM 3703 C C . GLU A 1 473 ? 22.721 17.200 1.807 1.00 44.59 473 GLU A C 1
ATOM 3705 O O . GLU A 1 473 ? 22.282 17.842 0.855 1.00 44.59 473 GLU A O 1
ATOM 3710 N N . GLU A 1 474 ? 22.761 15.867 1.773 1.00 43.16 474 GLU A N 1
ATOM 3711 C CA . GLU A 1 474 ? 22.420 15.063 0.601 1.00 43.16 474 GLU A CA 1
ATOM 3712 C C . GLU A 1 474 ? 21.352 14.014 0.943 1.00 43.16 474 GLU A C 1
ATOM 3714 O O . GLU A 1 474 ? 21.476 13.244 1.893 1.00 43.16 474 GLU A O 1
ATOM 3719 N N . ASP A 1 475 ? 20.292 14.046 0.133 1.00 41.47 475 ASP A N 1
ATOM 3720 C CA . ASP A 1 475 ? 19.235 13.047 -0.034 1.00 41.47 475 ASP A CA 1
ATOM 3721 C C . ASP A 1 475 ? 18.178 12.851 1.067 1.00 41.47 475 ASP A C 1
ATOM 3723 O O . ASP A 1 475 ? 17.925 11.750 1.556 1.00 41.47 475 ASP A O 1
ATOM 3727 N N . ASP A 1 476 ? 17.354 13.887 1.261 1.00 35.97 476 ASP A N 1
ATOM 3728 C CA . ASP A 1 476 ? 15.950 13.731 1.685 1.00 35.97 476 ASP A CA 1
ATOM 3729 C C . ASP A 1 476 ? 15.082 13.134 0.546 1.00 35.97 476 ASP A C 1
ATOM 3731 O O . ASP A 1 476 ? 14.074 13.702 0.109 1.00 35.97 476 ASP A O 1
ATOM 3735 N N . TYR A 1 477 ? 15.452 11.957 0.032 1.00 39.00 477 TYR A N 1
ATOM 3736 C CA . TYR A 1 477 ? 14.552 11.138 -0.781 1.00 39.00 477 TYR A CA 1
ATOM 3737 C C . TYR A 1 477 ? 13.754 10.233 0.162 1.00 39.00 477 TYR A C 1
ATOM 3739 O O . TYR A 1 477 ? 14.192 9.155 0.557 1.00 39.00 477 TYR A O 1
ATOM 3747 N N . TYR A 1 478 ? 12.560 10.688 0.557 1.00 35.09 478 TYR A N 1
ATOM 3748 C CA . TYR A 1 478 ? 11.631 9.942 1.410 1.00 35.09 478 TYR A CA 1
ATOM 3749 C C . TYR A 1 478 ? 11.316 8.549 0.830 1.00 35.09 478 TYR A C 1
ATOM 3751 O O . TYR A 1 478 ? 10.401 8.366 0.021 1.00 35.09 478 TYR A O 1
ATOM 3759 N N . ARG A 1 479 ? 12.057 7.532 1.280 1.00 32.66 479 ARG A N 1
ATOM 3760 C CA . ARG A 1 479 ? 11.797 6.121 0.992 1.00 32.66 479 ARG A CA 1
ATOM 3761 C C . ARG A 1 479 ? 10.652 5.644 1.887 1.00 32.66 479 ARG A C 1
ATOM 3763 O O . ARG A 1 479 ? 10.852 5.220 3.019 1.00 32.66 479 ARG A O 1
ATOM 3770 N N . TRP A 1 480 ? 9.426 5.718 1.374 1.00 31.94 480 TRP A N 1
ATOM 3771 C CA . TRP A 1 480 ? 8.254 5.096 1.995 1.00 31.94 480 TRP A CA 1
ATOM 3772 C C . TRP A 1 480 ? 8.367 3.563 1.923 1.00 31.94 480 TRP A C 1
ATOM 3774 O O . TRP A 1 480 ? 7.871 2.938 0.984 1.00 31.94 480 TRP A O 1
ATOM 3784 N N . GLU A 1 481 ? 9.024 2.930 2.896 1.00 26.61 481 GLU A N 1
ATOM 3785 C CA . GLU A 1 481 ? 8.951 1.477 3.078 1.00 26.61 481 GLU A CA 1
ATOM 3786 C C . GLU A 1 481 ? 7.673 1.109 3.840 1.00 26.61 481 GLU A C 1
ATOM 3788 O O . GLU A 1 481 ? 7.528 1.335 5.040 1.00 26.61 481 GLU A O 1
ATOM 3793 N N . SER A 1 482 ? 6.713 0.530 3.121 1.00 23.81 482 SER A N 1
ATOM 3794 C CA . SER A 1 482 ? 5.519 -0.074 3.713 1.00 23.81 482 SER A CA 1
ATOM 3795 C C . SER A 1 482 ? 5.875 -1.471 4.234 1.00 23.81 482 SER A C 1
ATOM 3797 O O . SER A 1 482 ? 6.026 -2.411 3.453 1.00 23.81 482 SER A O 1
ATOM 3799 N N . TYR A 1 483 ? 6.000 -1.614 5.553 1.00 25.31 483 TYR A N 1
ATOM 3800 C CA . TYR A 1 483 ? 6.120 -2.915 6.214 1.00 25.31 483 TYR A CA 1
ATOM 3801 C C . TYR A 1 483 ? 4.735 -3.581 6.310 1.00 25.31 483 TYR A C 1
ATOM 3803 O O . TYR A 1 483 ? 3.794 -2.993 6.845 1.00 25.31 483 TYR A O 1
ATOM 3811 N N . TYR A 1 484 ? 4.615 -4.798 5.765 1.00 28.48 484 TYR A N 1
ATOM 3812 C CA . TYR A 1 484 ? 3.472 -5.708 5.942 1.00 28.48 484 TYR A CA 1
ATOM 3813 C C . TYR A 1 484 ? 3.775 -6.779 6.985 1.00 28.48 484 TYR A C 1
ATOM 3815 O O . TYR A 1 484 ? 4.913 -7.306 6.961 1.00 28.48 484 TYR A O 1
#

Sequence (484 aa):
MSTPTSSAKLEASRKPQAARILEMPFELISEIMQIGLLLTVPNRENNTGRMSYVTGLASVCTRFREIALETPQLWVLEYFDILGYPLNAKTQRFLDRSKPCTFRVIITSPNGEDSDDEDYDSFSDEDEEPGNDGLSDMVASGFGDTMDRWGEVVAIVHAPSELTDLAGLSPGYLTNLTKLHFELALMREQPWKGPPLRLFSVAPRLSQAIIRLHKLSKPVSVLLPLPWAQLKDLTIELDTLDSTFATLVLCQNLVSLSLAVLLTHAEIKFTHPKITLPALEKLDLHVLPIATFGSLCPALEALMLPALKRFEVEFGPEAWVSEQVATALEKFLTNNPSITNLVVGNITDTPLLRILRCLPKLTELSIADNGLAEVIDDKLLQALSDGKLVPAVQSLELLSGTKKLKEPALFRMISTRWQEDNGFAKLKRCRVEAEYLLNDDFFAKIKALRDEGLVWEFEVKVPDLDSDEENSEEDDYYRWESYY

Solvent-accessible surface area (backbone atoms only — not comparable to full-atom values): 26464 Å² total; per-residue (Å²): 135,83,77,82,57,75,66,62,62,56,55,64,64,47,54,65,55,59,54,53,63,76,67,54,56,69,67,60,54,49,49,51,50,49,54,50,44,51,73,76,39,68,59,65,73,43,52,69,51,47,50,51,50,49,54,50,44,41,66,73,40,73,69,43,21,52,46,52,75,71,36,37,77,72,39,54,51,46,46,69,61,52,83,61,64,70,77,45,77,65,56,51,52,32,54,63,55,13,60,95,51,58,32,42,40,39,46,53,59,87,90,75,81,82,78,83,68,81,80,70,86,68,90,71,76,94,81,76,76,78,75,83,55,46,64,56,47,42,50,75,67,51,57,59,80,47,40,55,34,30,28,29,41,38,37,44,39,52,49,74,66,56,54,49,39,50,32,68,39,67,66,37,62,22,56,44,20,31,34,39,35,42,35,40,57,58,82,64,93,73,46,63,79,77,76,44,33,40,34,50,46,42,26,89,46,33,29,34,39,36,42,36,47,54,58,69,71,59,53,53,64,64,43,49,32,55,55,42,49,60,23,30,37,39,36,42,31,40,70,39,70,68,46,49,53,63,44,52,72,45,28,54,49,24,32,35,39,36,39,44,44,51,34,56,81,68,87,67,83,81,78,72,71,76,41,67,31,65,51,21,31,34,41,37,40,38,39,45,67,69,42,65,68,76,63,56,34,64,55,46,70,24,56,45,42,78,44,27,29,36,41,33,39,35,36,29,97,81,33,73,75,44,74,65,47,41,52,32,49,35,56,40,38,57,72,34,68,56,31,29,33,42,37,42,29,44,50,44,51,68,52,48,58,53,46,41,62,43,30,58,60,20,30,33,41,35,42,38,32,83,45,83,58,67,35,73,35,66,67,52,33,48,44,50,34,70,41,78,36,34,26,40,32,28,34,41,35,40,38,33,57,41,97,64,66,52,60,72,43,51,51,51,20,52,57,50,30,53,41,72,86,74,83,37,42,48,44,44,34,41,38,40,35,25,63,61,85,78,57,71,69,57,52,56,55,50,48,56,46,36,78,74,63,36,45,76,46,80,44,69,49,74,75,76,83,75,74,77,72,88,77,70,100,68,77,93,68,84,77,83,77,82,85,130

InterPro domains:
  IPR032675 Leucine-rich repeat domain superfamily [G3DSA:3.80.10.10] (156-445)

Foldseek 3Di:
DDDPDPVVVVVVVVVVVVVVLVVDDLVVLLVVLLVVLCVQCVPLQPPVSLVCSLVVQLPPDVSSVVSSQQNLSSLAHAAPDLPCPPDDPVNVSSCVSNVVAAHEYEADQPVPDPPPPPVCPDPDDPDCPPPSCRLLRCCVNCVLVCLCRHQEYAHAAADLVNLVSLLVDDQRQNANHAEYEHAYNHPDLAARDDAARNVAQNHVNHAYYAEHDERHPDQPCRRYPHQQCNHAYYEDHYADLQSVVVSLLNNQNYAEYEYEDDDDADPDPDDDAQRENANHAYYAYEYEPHDDPPVVLVSLVSYQYQNHAAYEYEYPQPDACDPSNLVSLLVSLLNHQNHQEYHYYDYAQPSVQSNQLSHLNHAYYAYAYLARRPNQDLVNLVVLLLCNGNLNYQEYEYHDAHPHNDLVSNLSNLVSLQDPPNPGHRHAEYEYEYQDDDDPVSVVSVVVSVVVRRHYHYHHDPPPPPPPPDDDPDDPPPDPDDDD

Radius of gyration: 28.0 Å; Cα contacts (8 Å, |Δi|>4): 877; chains: 1; bounding box: 69×79×66 Å

Mean predicted aligned error: 7.9 Å

Secondary structure (DSSP, 8-state):
-PPPPHHHHHHHHHHHHHHHHTTS-HHHHHHHHHHHHHHH--STT-HHHHHHHHHHHHHH-HHHHHHHHH-GGGG---B--GGGTTT-HHHHHHHHHTTTS-EEEEEE-GGGSS---TT------TT-PPP--HHHHHHHTTGGGGGGGEEEEEEEE-SHHHHHHHHHS-----TT--EEEEEE---SSPPB-S---GGGS--TT--EEEEEE-SBSS-HHHHS---GGG-SEEEEEES-HHHHHHHHTT-TT-SEEEEEEE--SS-----PPPEE-TT--EEEEEEESSS-GGGHHHHHHHEE-TT--EEEEEE-TT----HHHHHHHHHHHHH-TT--EEEEES--HHHHHHHHHT-TT--EEEEEE-SSS--S-HHHHHHHHTSSSSTT--EEEEEE--TT--HHHHHHHHHHHH-GGGSSPPP-EEEEEESSPPPHHHHHHHHHHHHTT-EEEEEE----TTTT-----S----------

pLDDT: mean 85.23, std 15.74, range [23.81, 98.75]

Nearest PDB structures (foldseek):
  5z8y-assembly1_A  TM=5.606E-01  e=1.074E-02  Homo sapiens
  8xi3-assembly1_A  TM=3.650E-01  e=1.339E-03  Mus musculus
  8rfh-assembly1_B  TM=3.422E-01  e=2.112E-02  Nicotiana benthamiana
  9bkm-assembly1_A  TM=3.582E-01  e=4.989E+00  Homo sapiens

Organism: NCBI:txid2126181